Protein AF-E3HCP7-F1 (afdb_monomer_lite)

InterPro domains:
  IPR002797 Polysaccharide biosynthesis protein [PF01943] (7-272)
  IPR006342 Methyltransferase FkbM [PF05050] (480-656)
  IPR006342 Methyltransferase FkbM [TIGR01444] (477-628)
  IPR029063 S-adenosyl-L-methionine-dependent methyltransferase superfamily [G3DSA:3.40.50.150] (468-656)
  IPR029063 S-adenosyl-L-methionine-dependent methyltransferase superfamily [SSF53335] (456-656)
  IPR052556 Polysaccharide Synthase/Transporter [PTHR43424] (1-417)

Sequence (662 aa):
MKKISIKKNTIIMLVDKIIKILVGFGISIMIARYLGSENLGKISYVLAFLGFFEVLSIFGMNAIILKEIGMSEDKDINKILSSVMFFRVVIYILTLPIWYYMFSSFTNGNQELLDLFLIFSVNQLLNAFIVFKLFFQAKGLNKNEVIASQIAYFIGVILKVNFVIMKGSLYWYAILFLGEKVIYSIILLLRYKKKNTFKFQVDFKYLKKLIKESSPLLVASVSIFIYMKVDQLMVGKMLSVKEVGIYSVGVKLSELVYFIPVTIATAYFPRILDGKKNKSKDEYVNEFVKLGNINVFICTLFAIGATILGKWFIELAYGMEYSSAGDVFRIYSWAGVFVALGVSTSKYLLLENRNDLQLYSTLTGGIVNFILNLYFIRKFGIVGAAWTTVISMSISAYLFYIFVKDKEHIKMRTKAIFMKKIKLIINNKEESKMKNKIKKILCFFLEKMKIETRFHKMGLNDLDNKLKKYLDFSEGTFIEVGGNDGKTQSNTYFLEKIKNWNGILVEGIPELYEKCKKERKKSSVYNYALVGKDFDNDYIEMEFANLMSVVSKTRLNKKEHIKKGLECQNIKESYTTKVPTITLQKLLDENKIKEIDFFSLDVEGFELEVLKGVNFDKIKINYILIEVQQKKYKDEIERYLGEEYFLIEKLTNHDYLYKKNN

Foldseek 3Di:
DPQDPPVVLLVLVVVLVVVCLVLVLQLVLLCCQLCDLQLLLLLLLLVLLCVLVLLVLCLQLLVVLLVDLLPDDPVCLLQSLLQSLVSSQVSLVVCVVVSLVVVCVLVVNPPVSSVLNVLLSVLSNLVSLCSLVSNCVSVSNNVQLSVLLVVLSVVLSVLSVVCSVVSHDSVSNSNSVVSSSVSSSVSSVVSCVVVDDRDNDYDVVVSVVSSVVSNVVSLLSSLLSLLLRVLLSLLCRVPHSSLSSLLVLLSVLLCSLLVVLLSLLVVLVVVLVCCVPPHDPVSSLVSLLVSLQVQLVSLVVVLVCLLVCQLVCCCVRNNPSNSVSSLLNNQLSLLSNLSSLCSSCVVVCVVVVNVVLLSVLSNQLSVQLVVQSVPQCNVPNSSSNSNSSSVSSCSSSAVSCVVVVVVSSNVSNVSSNVPPDPPPPAPPVRVVVVVVVVVVVVVVCVVVCPPPDPQQPQAPPSLLVVCCVVPVDLEFEEEAELCQLVGHNDNCSCCCPPSVYEYEYEDQDPVSQVSSCVSVVRYHYDHADAFAPPDDDQWFKWKDLRSQIATPPDPDPVVVSSVCSCVVVVNDDIDIDITTYDAPQVVCVVVVAAEGAEYEDDHRACRQRNVNSHDCVRHHYFKYKYFADDPVVVVVNPVVCDPQWDWDDQSDPGITMIGGDD

Secondary structure (DSSP, 8-state):
-----HHHHHHHHHHHHHHHHHHHHHHHHHHHHHHHHHHHHHHHHHHHHHHHHHHHHHTTHHHHHHHHHHHS-HHHHHHHHHHHHHHHHHHHHHHHHHHHHHHHHHTTT-HHHHHHHHHHHHHHHHGGGHHHHHHHHHTT-HHHHHHHHHHHHHHHHHHHHHHHHTT--HHHHHHHHHHHHHHHHHHHHHHHHTTS-------HHHHHHHHHHHHHHHHHHHHHHHHHHHHHHHHHHHT-HHHHHHHHHHHHHHHGGGHHHHHHHHHHHHHHHHHHHHS-HHHHHHHHHHHHHHHHHHHHHHHHHHHHHHHHHHHHHH-GGGHHHHHHHHHHTTHHHHHHHHHHHHHHHHHTT-HHHHHHHHHHHHHHHHHHHHHHHHHHHHHHHHHHHHHHHHIIIIIHHHHTT-HHHHHHHHHHHS-S---SSS-HHHHHHHHHHHHHHHHHHHHHT--TTSSS--BGGGHHHHHTTT---SS-EEEEES-TTSSTB-SSHHHHHTT--EEEEE-SSHHHHHHHHHH-TTSEEE--EEE-TT---SEEEEE--GGG-EETT-SS-HHHHHHHHHHHHT-----EEEEEEEEHHHHHHHTT--EEEEEEE--SS-HHHHHTTS-TTT-EEEEEEEE-SSHHHHHHHHHHHGGGEEEEEE-SSSEEEEEE--

Radius of gyration: 33.54 Å; chains: 1; bounding box: 89×63×83 Å

Organism: Ilyobacter polytropus (strain ATCC 51220 / DSM 2926 / LMG 16218 / CuHBu1) (NCBI:txid572544)

pLDDT: mean 87.23, std 13.91, range [33.97, 98.44]

Structure (mmCIF, N/CA/C/O backbone):
data_AF-E3HCP7-F1
#
_entry.id   AF-E3HCP7-F1
#
loop_
_atom_site.group_PDB
_atom_site.id
_atom_site.type_symbol
_atom_site.label_atom_id
_atom_site.label_alt_id
_atom_site.label_comp_id
_atom_site.label_asym_id
_atom_site.label_entity_id
_atom_site.label_seq_id
_atom_site.pdbx_PDB_ins_code
_atom_site.Cartn_x
_atom_site.Cartn_y
_atom_site.Cartn_z
_atom_site.occupancy
_atom_site.B_iso_or_equiv
_atom_site.auth_seq_id
_atom_site.auth_comp_id
_atom_site.auth_asym_id
_atom_site.auth_atom_id
_atom_site.pdbx_PDB_model_num
ATOM 1 N N . MET A 1 1 ? 38.631 -6.966 -14.579 1.00 44.97 1 MET A N 1
ATOM 2 C CA . MET A 1 1 ? 37.802 -7.116 -13.351 1.00 44.97 1 MET A CA 1
ATOM 3 C C . MET A 1 1 ? 37.055 -8.450 -13.410 1.00 44.97 1 MET A C 1
ATOM 5 O O . MET A 1 1 ? 36.419 -8.698 -14.426 1.00 44.97 1 MET A O 1
ATOM 9 N N . LYS A 1 2 ? 37.121 -9.319 -12.383 1.00 36.28 2 LYS A N 1
ATOM 10 C CA . LYS A 1 2 ? 36.371 -10.597 -12.382 1.00 36.28 2 LYS A CA 1
ATOM 11 C C . LYS A 1 2 ? 34.862 -10.308 -12.421 1.00 36.28 2 LYS A C 1
ATOM 13 O O . LYS A 1 2 ? 34.318 -9.793 -11.445 1.00 36.28 2 LYS A O 1
ATOM 18 N N . LYS A 1 3 ? 34.205 -10.611 -13.549 1.00 45.28 3 LYS A N 1
ATOM 19 C CA . LYS A 1 3 ? 32.741 -10.569 -13.680 1.00 45.28 3 LYS A CA 1
ATOM 20 C C . LYS A 1 3 ? 32.156 -11.504 -12.622 1.00 45.28 3 LYS A C 1
ATOM 22 O O . LYS A 1 3 ? 32.417 -12.704 -12.632 1.00 45.28 3 LYS A O 1
ATOM 27 N N . ILE A 1 4 ? 31.411 -10.948 -11.671 1.00 54.69 4 ILE A N 1
ATOM 28 C CA . ILE A 1 4 ? 30.620 -11.753 -10.739 1.00 54.69 4 ILE A CA 1
ATOM 29 C C . ILE A 1 4 ? 29.590 -12.518 -11.578 1.00 54.69 4 ILE A C 1
ATOM 31 O O . ILE A 1 4 ? 28.995 -11.940 -12.489 1.00 54.69 4 ILE A O 1
ATOM 35 N N . SER A 1 5 ? 29.387 -13.810 -11.299 1.00 67.06 5 SER A N 1
ATOM 36 C CA . SER A 1 5 ? 28.379 -14.595 -12.016 1.00 67.06 5 SER A CA 1
ATOM 37 C C . SER A 1 5 ? 27.002 -13.937 -11.876 1.00 67.06 5 SER A C 1
ATOM 39 O O . SER A 1 5 ? 26.637 -13.465 -10.796 1.00 67.06 5 SER A O 1
ATOM 41 N N . ILE A 1 6 ? 26.227 -13.911 -12.963 1.00 65.88 6 ILE A N 1
ATOM 42 C CA . ILE A 1 6 ? 24.887 -13.295 -13.008 1.00 65.88 6 ILE A CA 1
ATOM 43 C C . ILE A 1 6 ? 24.029 -13.804 -11.840 1.00 65.88 6 ILE A C 1
ATOM 45 O O . ILE A 1 6 ? 23.435 -13.009 -11.118 1.00 65.88 6 ILE A O 1
ATOM 49 N N . LYS A 1 7 ? 24.090 -15.113 -11.561 1.00 70.44 7 LYS A N 1
ATOM 50 C CA . LYS A 1 7 ? 23.416 -15.764 -10.428 1.00 70.44 7 LYS A CA 1
ATOM 51 C C . LYS A 1 7 ? 23.780 -15.141 -9.075 1.00 70.44 7 LYS A C 1
ATOM 53 O O . LYS A 1 7 ? 22.891 -14.842 -8.283 1.00 70.44 7 LYS A O 1
ATOM 58 N N . LYS A 1 8 ? 25.070 -14.909 -8.803 1.00 72.44 8 LYS A N 1
ATOM 59 C CA . LYS A 1 8 ? 25.526 -14.300 -7.543 1.00 72.44 8 LYS A CA 1
ATOM 60 C C . LYS A 1 8 ? 25.068 -12.844 -7.427 1.00 72.44 8 LYS A C 1
ATOM 62 O O . LYS A 1 8 ? 24.651 -12.433 -6.350 1.00 72.44 8 LYS A O 1
ATOM 67 N N . ASN A 1 9 ? 25.081 -12.089 -8.525 1.00 71.12 9 ASN A N 1
ATOM 68 C CA . ASN A 1 9 ? 24.571 -10.716 -8.548 1.00 71.12 9 ASN A CA 1
ATOM 69 C C . ASN A 1 9 ? 23.060 -10.648 -8.279 1.00 71.12 9 ASN A C 1
ATOM 71 O O . ASN A 1 9 ? 22.628 -9.824 -7.476 1.00 71.12 9 ASN A O 1
ATOM 75 N N . THR A 1 10 ? 22.267 -11.532 -8.889 1.00 71.38 10 THR A N 1
ATOM 76 C CA . THR A 1 10 ? 20.820 -11.610 -8.645 1.00 71.38 10 THR A CA 1
ATOM 77 C C . THR A 1 10 ? 20.512 -11.969 -7.192 1.00 71.38 10 THR A C 1
ATOM 79 O O . THR A 1 10 ? 19.678 -11.316 -6.572 1.00 71.38 10 THR A O 1
ATOM 82 N N . ILE A 1 11 ? 21.217 -12.951 -6.616 1.00 81.31 11 ILE A N 1
ATOM 83 C CA . ILE A 1 11 ? 21.035 -13.344 -5.208 1.00 81.31 11 ILE A CA 1
ATOM 84 C C . ILE A 1 11 ? 21.336 -12.172 -4.268 1.00 81.31 11 ILE A C 1
ATOM 86 O O . ILE A 1 11 ? 20.546 -11.906 -3.369 1.00 81.31 11 ILE A O 1
ATOM 90 N N . ILE A 1 12 ? 22.431 -11.438 -4.492 1.00 82.44 12 ILE A N 1
ATOM 91 C CA . ILE A 1 12 ? 22.794 -10.283 -3.655 1.00 82.44 12 ILE A CA 1
ATOM 92 C C . ILE A 1 12 ? 21.683 -9.220 -3.670 1.00 82.44 12 ILE A C 1
ATOM 94 O O . ILE A 1 12 ? 21.323 -8.710 -2.614 1.00 82.44 12 ILE A O 1
ATOM 98 N N . MET A 1 13 ? 21.108 -8.916 -4.837 1.00 79.12 13 MET A N 1
ATOM 99 C CA . MET A 1 13 ? 20.013 -7.941 -4.948 1.00 79.12 13 MET A CA 1
ATOM 100 C C . MET A 1 13 ? 18.716 -8.428 -4.292 1.00 79.12 13 MET A C 1
ATOM 102 O O . MET A 1 13 ? 17.986 -7.636 -3.701 1.00 79.12 13 MET A O 1
ATOM 106 N N . LEU A 1 14 ? 18.417 -9.726 -4.388 1.00 81.31 14 LEU A N 1
ATOM 107 C CA . LEU A 1 14 ? 17.241 -10.310 -3.745 1.00 81.31 14 LEU A CA 1
ATOM 108 C C . LEU A 1 14 ? 17.358 -10.276 -2.224 1.00 81.31 14 LEU A C 1
ATOM 110 O O . LEU A 1 14 ? 16.420 -9.854 -1.553 1.00 81.31 14 LEU A O 1
ATOM 114 N N . VAL A 1 15 ? 18.514 -10.673 -1.691 1.00 86.38 15 VAL A N 1
ATOM 115 C CA . VAL A 1 15 ? 18.792 -10.632 -0.251 1.00 86.38 15 VAL A CA 1
ATOM 116 C C . VAL A 1 15 ? 18.721 -9.196 0.268 1.00 86.38 15 VAL A C 1
ATOM 118 O O . VAL A 1 15 ? 18.064 -8.958 1.277 1.00 86.38 15 VAL A O 1
ATOM 121 N N . ASP A 1 16 ? 19.311 -8.231 -0.447 1.00 85.94 16 ASP A N 1
ATOM 122 C CA . ASP A 1 16 ? 19.209 -6.802 -0.120 1.00 85.94 16 ASP A CA 1
ATOM 123 C C . ASP A 1 16 ? 17.748 -6.338 -0.006 1.00 85.94 16 ASP A C 1
ATOM 125 O O . ASP A 1 16 ? 17.357 -5.730 0.992 1.00 85.94 16 ASP A O 1
ATOM 129 N N . LYS A 1 17 ? 16.915 -6.694 -0.990 1.00 84.88 17 LYS A N 1
ATOM 130 C CA . LYS A 1 17 ? 15.498 -6.321 -1.004 1.00 84.88 17 LYS A CA 1
ATOM 131 C C . LYS A 1 17 ? 14.711 -6.969 0.137 1.00 84.88 17 LYS A C 1
ATOM 133 O O . LYS A 1 17 ? 13.914 -6.288 0.774 1.00 84.88 17 LYS A O 1
ATOM 138 N N . ILE A 1 18 ? 14.941 -8.254 0.416 1.00 87.75 18 ILE A N 1
ATOM 139 C CA . ILE A 1 18 ? 14.263 -8.978 1.505 1.00 87.75 18 ILE A CA 1
ATOM 140 C C . ILE A 1 18 ? 14.625 -8.372 2.864 1.00 87.75 18 ILE A C 1
ATOM 142 O O . ILE A 1 18 ? 13.728 -8.117 3.665 1.00 87.75 18 ILE A O 1
ATOM 146 N N . ILE A 1 19 ? 15.909 -8.085 3.108 1.00 89.75 19 ILE A N 1
ATOM 147 C CA . ILE A 1 19 ? 16.365 -7.468 4.363 1.00 89.75 19 ILE A CA 1
ATOM 148 C C . ILE A 1 19 ? 15.663 -6.125 4.584 1.00 89.75 19 ILE A C 1
ATOM 150 O O . ILE A 1 19 ? 15.098 -5.902 5.652 1.00 89.75 19 ILE A O 1
ATOM 154 N N . LYS A 1 20 ? 15.629 -5.256 3.566 1.00 89.69 20 LYS A N 1
ATOM 155 C CA . LYS A 1 20 ? 14.973 -3.943 3.666 1.00 89.69 20 LYS A CA 1
ATOM 156 C C . LYS A 1 20 ? 13.467 -4.033 3.854 1.00 89.69 20 LYS A C 1
ATOM 158 O O . LYS A 1 20 ? 12.907 -3.204 4.559 1.00 89.69 20 LYS A O 1
ATOM 163 N N . ILE A 1 21 ? 12.811 -5.018 3.242 1.00 88.38 21 ILE A N 1
ATOM 164 C CA . ILE A 1 21 ? 11.379 -5.244 3.456 1.00 88.38 21 ILE A CA 1
ATOM 165 C C . ILE A 1 21 ? 11.127 -5.653 4.908 1.00 88.38 21 ILE A C 1
ATOM 167 O O . ILE A 1 21 ? 10.281 -5.050 5.554 1.00 88.38 21 ILE A O 1
ATOM 171 N N . LEU A 1 22 ? 11.871 -6.626 5.442 1.00 89.94 22 LEU A N 1
ATOM 172 C CA . LEU A 1 22 ? 11.649 -7.135 6.800 1.00 89.94 22 LEU A CA 1
ATOM 173 C C . LEU A 1 22 ? 11.970 -6.089 7.874 1.00 89.94 22 LEU A C 1
ATOM 175 O O . LEU A 1 22 ? 11.135 -5.809 8.732 1.00 89.94 22 LEU A O 1
ATOM 179 N N . VAL A 1 23 ? 13.156 -5.478 7.804 1.00 93.75 23 VAL A N 1
ATOM 180 C CA . VAL A 1 23 ? 13.563 -4.425 8.749 1.00 93.75 23 VAL A CA 1
ATOM 181 C C . VAL A 1 23 ? 12.672 -3.195 8.577 1.00 93.75 23 VAL A C 1
ATOM 183 O O . VAL A 1 23 ? 12.202 -2.615 9.553 1.00 93.75 23 VAL A O 1
ATOM 186 N N . GLY A 1 24 ? 12.371 -2.825 7.332 1.00 92.25 24 GLY A N 1
ATOM 187 C CA . GLY A 1 24 ? 11.600 -1.628 7.011 1.00 92.25 24 GLY A CA 1
ATOM 188 C C . GLY A 1 24 ? 10.160 -1.756 7.455 1.00 92.25 24 GLY A C 1
ATOM 189 O O . GLY A 1 24 ? 9.579 -0.776 7.907 1.00 92.25 24 GLY A O 1
ATOM 190 N N . PHE A 1 25 ? 9.614 -2.968 7.403 1.00 91.94 25 PHE A N 1
ATOM 191 C CA . PHE A 1 25 ? 8.297 -3.262 7.926 1.00 91.94 25 PHE A CA 1
ATOM 192 C C . PHE A 1 25 ? 8.222 -3.015 9.440 1.00 91.94 25 PHE A C 1
ATOM 194 O O . PHE A 1 25 ? 7.372 -2.242 9.882 1.00 91.94 25 PHE A O 1
ATOM 201 N N . GLY A 1 26 ? 9.164 -3.558 10.220 1.00 94.69 26 GLY A N 1
ATOM 202 C CA . GLY A 1 26 ? 9.232 -3.315 11.668 1.00 94.69 26 GLY A CA 1
ATOM 203 C C . GLY A 1 26 ? 9.403 -1.833 12.021 1.00 94.69 26 GLY A C 1
ATOM 204 O O . GLY A 1 26 ? 8.676 -1.303 12.861 1.00 94.69 26 GLY A O 1
ATOM 205 N N . ILE A 1 27 ? 10.295 -1.128 11.318 1.00 94.69 27 ILE A N 1
ATOM 206 C CA . ILE A 1 27 ? 10.484 0.317 11.513 1.00 94.69 27 ILE A CA 1
ATOM 207 C C . ILE A 1 27 ? 9.236 1.107 11.112 1.00 94.69 27 ILE A C 1
ATOM 209 O O . ILE A 1 27 ? 8.881 2.064 11.794 1.00 94.69 27 ILE A O 1
ATOM 213 N N . SER A 1 28 ? 8.525 0.701 10.057 1.00 93.31 28 SER A N 1
ATOM 214 C CA . SER A 1 28 ? 7.285 1.368 9.647 1.00 93.31 28 SER A CA 1
ATOM 215 C C . SER A 1 28 ? 6.186 1.257 10.704 1.00 93.31 28 SER A C 1
ATOM 217 O O . SER A 1 28 ? 5.486 2.238 10.935 1.00 93.31 28 SER A O 1
ATOM 219 N N . ILE A 1 29 ? 6.073 0.107 11.379 1.00 95.94 29 ILE A N 1
ATOM 220 C CA . ILE A 1 29 ? 5.148 -0.091 12.501 1.00 95.94 29 ILE A CA 1
ATOM 221 C C . ILE A 1 29 ? 5.513 0.843 13.654 1.00 95.94 29 ILE A C 1
ATOM 223 O O . ILE A 1 29 ? 4.661 1.567 14.164 1.00 95.94 29 ILE A O 1
ATOM 227 N N . MET A 1 30 ? 6.787 0.840 14.050 1.00 96.62 30 MET A N 1
ATOM 228 C CA . MET A 1 30 ? 7.278 1.643 15.168 1.00 96.62 30 MET A CA 1
ATOM 229 C C . MET A 1 30 ? 7.034 3.140 14.932 1.00 96.62 30 MET A C 1
ATOM 231 O O . MET A 1 30 ? 6.510 3.826 15.806 1.00 96.62 30 MET A O 1
ATOM 235 N N . ILE A 1 31 ? 7.342 3.633 13.729 1.00 96.38 31 ILE A N 1
ATOM 236 C CA . ILE A 1 31 ? 7.098 5.027 13.344 1.00 96.38 31 ILE A CA 1
ATOM 237 C C . ILE A 1 31 ? 5.602 5.344 13.293 1.00 96.38 31 ILE A C 1
ATOM 239 O O . ILE A 1 31 ? 5.198 6.395 13.778 1.00 96.38 31 ILE A O 1
ATOM 243 N N . ALA A 1 32 ? 4.771 4.454 12.745 1.00 96.50 32 ALA A N 1
ATOM 244 C CA . ALA A 1 32 ? 3.328 4.672 12.664 1.00 96.50 32 ALA A CA 1
ATOM 245 C C . ALA A 1 32 ? 2.665 4.754 14.048 1.00 96.50 32 ALA A C 1
ATOM 247 O O . ALA A 1 32 ? 1.800 5.604 14.254 1.00 96.50 32 ALA A O 1
ATOM 248 N N . ARG A 1 33 ? 3.097 3.914 14.998 1.00 95.50 33 ARG A N 1
ATOM 249 C CA . ARG A 1 33 ? 2.644 3.965 16.397 1.00 95.50 33 ARG A CA 1
ATOM 250 C C . ARG A 1 33 ? 3.087 5.234 17.108 1.00 95.50 33 ARG A C 1
ATOM 252 O O . ARG A 1 33 ? 2.322 5.795 17.877 1.00 95.50 33 ARG A O 1
ATOM 259 N N . TYR A 1 34 ? 4.326 5.654 16.873 1.00 96.81 34 TYR A N 1
ATOM 260 C CA . TYR A 1 34 ? 4.882 6.831 17.526 1.00 96.81 34 TYR A CA 1
ATOM 261 C C . TYR A 1 34 ? 4.259 8.133 17.003 1.00 96.81 34 TYR A C 1
ATOM 263 O O . TYR A 1 34 ? 3.889 9.002 17.784 1.00 96.81 34 TYR A O 1
ATOM 271 N N . LEU A 1 35 ? 4.133 8.270 15.680 1.00 96.31 35 LEU A N 1
ATOM 272 C CA . LEU A 1 35 ? 3.620 9.488 15.051 1.00 96.31 35 LEU A CA 1
ATOM 273 C C . LEU A 1 35 ? 2.090 9.604 15.101 1.00 96.31 35 LEU A C 1
ATOM 275 O O . LEU A 1 35 ? 1.578 10.723 15.016 1.00 96.31 35 LEU A O 1
ATOM 279 N N . GLY A 1 36 ? 1.374 8.481 15.201 1.00 97.50 36 GLY A N 1
ATOM 280 C CA . GLY A 1 36 ? -0.081 8.432 15.049 1.00 97.50 36 GLY A CA 1
ATOM 281 C C . GLY A 1 36 ? -0.532 8.616 13.595 1.00 97.50 36 GLY A C 1
ATOM 282 O O . GLY A 1 36 ? 0.258 8.947 12.700 1.00 97.50 36 GLY A O 1
ATOM 283 N N . SER A 1 37 ? -1.820 8.382 13.344 1.00 97.44 37 SER A N 1
ATOM 284 C CA . SER A 1 37 ? -2.386 8.395 11.986 1.00 97.44 37 SER A CA 1
ATOM 285 C C . SER A 1 37 ? -2.383 9.785 11.348 1.00 97.44 37 SER A C 1
ATOM 287 O O . SER A 1 37 ? -2.187 9.896 10.140 1.00 97.44 37 SER A O 1
ATOM 289 N N . GLU A 1 38 ? -2.504 10.848 12.145 1.00 97.06 38 GLU A N 1
ATOM 290 C CA . GLU A 1 38 ? -2.495 12.238 11.672 1.00 97.06 38 GLU A CA 1
ATOM 291 C C . GLU A 1 38 ? -1.148 12.614 11.034 1.00 97.06 38 GLU A C 1
ATOM 293 O O . GLU A 1 38 ? -1.071 12.954 9.853 1.00 97.06 38 GLU A O 1
ATOM 298 N N . ASN A 1 39 ? -0.050 12.486 11.784 1.00 97.81 39 ASN A N 1
ATOM 299 C CA . ASN A 1 39 ? 1.280 12.858 11.298 1.00 97.81 39 ASN A CA 1
ATOM 300 C C . ASN A 1 39 ? 1.787 11.895 10.216 1.00 97.81 39 ASN A C 1
ATOM 302 O O . ASN A 1 39 ? 2.418 12.326 9.246 1.00 97.81 39 ASN A O 1
ATOM 306 N N . LEU A 1 40 ? 1.479 10.596 10.333 1.00 97.75 40 LEU A N 1
ATOM 307 C CA . LEU A 1 40 ? 1.751 9.639 9.258 1.00 97.75 40 LEU A CA 1
ATOM 308 C C . LEU A 1 40 ? 0.964 9.987 7.987 1.00 97.75 40 LEU A C 1
ATOM 310 O O . LEU A 1 40 ? 1.470 9.803 6.874 1.00 97.75 40 LEU A O 1
ATOM 314 N N . GLY A 1 41 ? -0.252 10.503 8.157 1.00 97.94 41 GLY A N 1
ATOM 315 C CA . GLY A 1 41 ? -1.093 11.052 7.108 1.00 97.94 41 GLY A CA 1
ATOM 316 C C . GLY A 1 41 ? -0.445 12.234 6.409 1.00 97.94 41 GLY A C 1
ATOM 317 O O . GLY A 1 41 ? -0.313 12.195 5.188 1.00 97.94 41 GLY A O 1
ATOM 318 N N . LYS A 1 42 ? 0.056 13.225 7.162 1.00 98.19 42 LYS A N 1
ATOM 319 C CA . LYS A 1 42 ? 0.749 14.406 6.609 1.00 98.19 42 LYS A CA 1
ATOM 320 C C . LYS A 1 42 ? 1.928 13.984 5.737 1.00 98.19 42 LYS A C 1
ATOM 322 O O . LYS A 1 42 ? 2.024 14.391 4.581 1.00 98.19 42 LYS A O 1
ATOM 327 N N . ILE A 1 43 ? 2.768 13.082 6.253 1.00 97.75 43 ILE A N 1
ATOM 328 C CA . ILE A 1 43 ? 3.902 12.519 5.507 1.00 97.75 43 ILE A CA 1
ATOM 329 C C . ILE A 1 43 ? 3.417 11.808 4.243 1.00 97.75 43 ILE A C 1
ATOM 331 O O . ILE A 1 43 ? 3.925 12.059 3.155 1.00 97.75 43 ILE A O 1
ATOM 335 N N . SER A 1 44 ? 2.449 10.902 4.373 1.00 97.12 44 SER A N 1
ATOM 336 C CA . SER A 1 44 ? 2.000 10.078 3.247 1.00 97.12 44 SER A CA 1
ATOM 337 C C . SER A 1 44 ? 1.322 10.915 2.162 1.00 97.12 44 SER A C 1
ATOM 339 O O . SER A 1 44 ? 1.518 10.642 0.982 1.00 97.12 44 SER A O 1
ATOM 341 N N . TYR A 1 45 ? 0.599 11.967 2.544 1.00 97.06 45 TYR A N 1
ATOM 342 C CA . TYR A 1 45 ? -0.053 12.896 1.630 1.00 97.06 45 TYR A CA 1
ATOM 343 C C . TYR A 1 45 ? 0.961 13.749 0.856 1.00 97.06 45 TYR A C 1
ATOM 345 O O . TYR A 1 45 ? 0.911 13.802 -0.374 1.00 97.06 45 TYR A O 1
ATOM 353 N N . VAL A 1 46 ? 1.948 14.325 1.553 1.00 97.56 46 VAL A N 1
ATOM 354 C CA . VAL A 1 46 ? 3.055 15.069 0.929 1.00 97.56 46 VAL A CA 1
ATOM 355 C C . VAL A 1 46 ? 3.862 14.169 -0.012 1.00 97.56 46 VAL A C 1
ATOM 357 O O . VAL A 1 46 ? 4.147 14.552 -1.145 1.00 97.56 46 VAL A O 1
ATOM 360 N N . LEU A 1 47 ? 4.201 12.948 0.418 1.00 96.12 47 LEU A N 1
ATOM 361 C CA . LEU A 1 47 ? 4.958 12.001 -0.405 1.00 96.12 47 LEU A CA 1
ATOM 362 C C . LEU A 1 47 ? 4.169 11.514 -1.629 1.00 96.12 47 LEU A C 1
ATOM 364 O O . LEU A 1 47 ? 4.765 11.341 -2.691 1.00 96.12 47 LEU A O 1
ATOM 368 N N . ALA A 1 48 ? 2.851 11.315 -1.515 1.00 95.06 48 ALA A N 1
ATOM 369 C CA . ALA A 1 48 ? 2.006 10.964 -2.656 1.00 95.06 48 ALA A CA 1
ATOM 370 C C . ALA A 1 48 ? 2.039 12.066 -3.725 1.00 95.06 48 ALA A C 1
ATOM 372 O O . ALA A 1 48 ? 2.205 11.773 -4.910 1.00 95.06 48 ALA A O 1
ATOM 373 N N . PHE A 1 49 ? 1.967 13.332 -3.303 1.00 94.38 49 PHE A N 1
ATOM 374 C CA . PHE A 1 49 ? 2.045 14.476 -4.207 1.00 94.38 49 PHE A CA 1
ATOM 375 C C . PHE A 1 49 ? 3.445 14.620 -4.826 1.00 94.38 49 PHE A C 1
ATOM 377 O O . PHE A 1 49 ? 3.586 14.731 -6.045 1.00 94.38 49 PHE A O 1
ATOM 384 N N . LEU A 1 50 ? 4.502 14.513 -4.012 1.00 95.31 50 LEU A N 1
ATOM 385 C CA . LEU A 1 50 ? 5.891 14.550 -4.484 1.00 95.31 50 LEU A CA 1
ATOM 386 C C . LEU A 1 50 ? 6.246 13.403 -5.432 1.00 95.31 50 LEU A C 1
ATOM 388 O O . LEU A 1 50 ? 7.157 13.554 -6.243 1.00 95.31 50 LEU A O 1
ATOM 392 N N . GLY A 1 51 ? 5.552 12.270 -5.375 1.00 92.62 51 GLY A N 1
ATOM 393 C CA . GLY A 1 51 ? 5.788 11.190 -6.324 1.00 92.62 51 GLY A CA 1
ATOM 394 C C . GLY A 1 51 ? 5.387 11.551 -7.763 1.00 92.62 51 GLY A C 1
ATOM 395 O O . GLY A 1 51 ? 6.071 11.129 -8.694 1.00 92.62 51 GLY A O 1
ATOM 396 N N . PHE A 1 52 ? 4.385 12.419 -7.975 1.00 90.56 52 PHE A N 1
ATOM 397 C CA . PHE A 1 52 ? 4.098 12.958 -9.315 1.00 90.56 52 PHE A CA 1
ATOM 398 C C . PHE A 1 52 ? 5.263 13.807 -9.830 1.00 90.56 52 PHE A C 1
ATOM 400 O O . PHE A 1 52 ? 5.683 13.671 -10.982 1.00 90.56 52 PHE A O 1
ATOM 407 N N . PHE A 1 53 ? 5.835 14.628 -8.947 1.00 91.38 53 PHE A N 1
ATOM 408 C CA . PHE A 1 53 ? 7.050 15.381 -9.237 1.00 91.38 53 PHE A CA 1
ATOM 409 C C . PHE A 1 53 ? 8.227 14.433 -9.556 1.00 91.38 53 PHE A C 1
ATOM 411 O O . PHE A 1 53 ? 8.969 14.657 -10.517 1.00 91.38 53 PHE A O 1
ATOM 418 N N . GLU A 1 54 ? 8.357 13.312 -8.836 1.00 91.31 54 GLU A N 1
ATOM 419 C CA . GLU A 1 54 ? 9.418 12.326 -9.078 1.00 91.31 54 GLU A CA 1
ATOM 420 C C . GLU A 1 54 ? 9.388 11.762 -10.496 1.00 91.31 54 GLU A C 1
ATOM 422 O O . GLU A 1 54 ? 10.424 11.681 -11.164 1.00 91.31 54 GLU A O 1
ATOM 427 N N . VAL A 1 55 ? 8.199 11.374 -10.962 1.00 91.12 55 VAL A N 1
ATOM 428 C CA . VAL A 1 55 ? 8.018 10.770 -12.284 1.00 91.12 55 VAL A CA 1
ATOM 429 C C . VAL A 1 55 ? 8.477 11.725 -13.383 1.00 91.12 55 VAL A C 1
ATOM 431 O O . VAL A 1 55 ? 9.175 11.298 -14.308 1.00 91.12 55 VAL A O 1
ATOM 434 N N . LEU A 1 56 ? 8.168 13.019 -13.248 1.00 87.62 56 LEU A N 1
ATOM 435 C CA . LEU A 1 56 ? 8.638 14.051 -14.172 1.00 87.62 56 LEU A CA 1
ATOM 436 C C . LEU A 1 56 ? 10.156 14.252 -14.093 1.00 87.62 56 LEU A C 1
ATOM 438 O O . LEU A 1 56 ? 10.806 14.353 -15.129 1.00 87.62 56 LEU A O 1
ATOM 442 N N . SER A 1 57 ? 10.743 14.251 -12.890 1.00 87.81 57 SER A N 1
ATOM 443 C CA . SER A 1 57 ? 12.201 14.389 -12.725 1.00 87.81 57 SER A CA 1
ATOM 444 C C . SER A 1 57 ? 12.989 13.206 -13.296 1.00 87.81 57 SER A C 1
ATOM 446 O O . SER A 1 57 ? 14.083 13.382 -13.830 1.00 87.81 57 SER A O 1
ATOM 448 N N . ILE A 1 58 ? 12.464 11.980 -13.196 1.00 89.56 58 ILE A N 1
ATOM 449 C CA . ILE A 1 58 ? 13.112 10.784 -13.760 1.00 89.56 58 ILE A CA 1
ATOM 450 C C . ILE A 1 58 ? 12.918 10.711 -15.282 1.00 89.56 58 ILE A C 1
ATOM 452 O O . ILE A 1 58 ? 13.802 10.201 -15.977 1.00 89.56 58 ILE A O 1
ATOM 456 N N . PHE A 1 59 ? 11.781 11.202 -15.788 1.00 89.62 59 PHE A N 1
ATOM 457 C CA . PHE A 1 59 ? 11.456 11.328 -17.213 1.00 89.62 59 PHE A CA 1
ATOM 458 C C . PHE A 1 59 ? 11.578 10.013 -18.008 1.00 89.62 59 PHE A C 1
ATOM 460 O O . PHE A 1 59 ? 11.912 10.009 -19.184 1.00 89.62 59 PHE A O 1
ATOM 467 N N . GLY A 1 60 ? 11.394 8.855 -17.363 1.00 84.88 60 GLY A N 1
ATOM 468 C CA . GLY A 1 60 ? 11.570 7.545 -18.007 1.00 84.88 60 GLY A CA 1
ATOM 469 C C . GLY A 1 60 ? 13.015 7.197 -18.414 1.00 84.88 60 GLY A C 1
ATOM 470 O O . GLY A 1 60 ? 13.249 6.131 -18.982 1.00 84.88 60 GLY A O 1
ATOM 471 N N . MET A 1 61 ? 14.007 8.034 -18.082 1.00 90.56 61 MET A N 1
ATOM 472 C CA . MET A 1 61 ? 15.381 7.897 -18.588 1.00 90.56 61 MET A CA 1
ATOM 473 C C . MET A 1 61 ? 16.137 6.685 -18.026 1.00 90.56 61 MET A C 1
ATOM 475 O O . MET A 1 61 ? 17.109 6.241 -18.630 1.00 90.56 61 MET A O 1
ATOM 479 N N . ASN A 1 62 ? 15.721 6.115 -16.886 1.00 90.25 62 ASN A N 1
ATOM 480 C CA . ASN A 1 62 ? 16.479 5.053 -16.203 1.00 90.25 62 ASN A CA 1
ATOM 481 C C . ASN A 1 62 ? 16.757 3.834 -17.103 1.00 90.25 62 ASN A C 1
ATOM 483 O O . ASN A 1 62 ? 17.870 3.310 -17.088 1.00 90.25 62 ASN A O 1
ATOM 487 N N . ALA A 1 63 ? 15.772 3.388 -17.890 1.00 81.69 63 ALA A N 1
ATOM 488 C CA . ALA A 1 63 ? 15.931 2.231 -18.774 1.00 81.69 63 ALA A CA 1
ATOM 489 C C . ALA A 1 63 ? 16.900 2.517 -19.934 1.00 81.69 63 ALA A C 1
ATOM 491 O O . ALA A 1 63 ? 17.710 1.662 -20.291 1.00 81.69 63 ALA A O 1
ATOM 492 N N . ILE A 1 64 ? 16.849 3.733 -20.481 1.00 85.75 64 ILE A N 1
ATOM 493 C CA . ILE A 1 64 ? 17.711 4.168 -21.583 1.00 85.75 64 ILE A CA 1
ATOM 494 C C . ILE A 1 64 ? 19.142 4.365 -21.084 1.00 85.75 64 ILE A C 1
ATOM 496 O O . ILE A 1 64 ? 20.068 3.841 -21.686 1.00 85.75 64 ILE A O 1
ATOM 500 N N . ILE A 1 65 ? 19.335 4.991 -19.921 1.00 90.69 65 ILE A N 1
ATOM 501 C CA . ILE A 1 65 ? 20.660 5.165 -19.306 1.00 90.69 65 ILE A CA 1
ATOM 502 C C . ILE A 1 65 ? 21.340 3.815 -19.046 1.00 90.69 65 ILE A C 1
ATOM 504 O O . ILE A 1 65 ? 22.535 3.675 -19.296 1.00 90.69 65 ILE A O 1
ATOM 508 N N . LEU A 1 66 ? 20.599 2.814 -18.556 1.00 86.62 66 LEU A N 1
ATOM 509 C CA . LEU A 1 66 ? 21.143 1.469 -18.339 1.00 86.62 66 LEU A CA 1
ATOM 510 C C . LEU A 1 66 ? 21.653 0.841 -19.640 1.00 86.62 66 LEU A C 1
ATOM 512 O O . LEU A 1 66 ? 22.722 0.231 -19.643 1.00 86.62 66 LEU A O 1
ATOM 516 N N . LYS A 1 67 ? 20.900 1.006 -20.734 1.00 84.38 67 LYS A N 1
ATOM 517 C CA . LYS A 1 67 ? 21.296 0.548 -22.068 1.00 84.38 67 LYS A CA 1
ATOM 518 C C . LYS A 1 67 ? 22.530 1.304 -22.563 1.00 84.38 67 LYS A C 1
ATOM 520 O O . LYS A 1 67 ? 23.514 0.665 -22.918 1.00 84.38 67 LYS A O 1
ATOM 525 N N . GLU A 1 68 ? 22.495 2.634 -22.535 1.00 88.00 68 GLU A N 1
ATOM 526 C CA . GLU A 1 68 ? 23.574 3.493 -23.034 1.00 88.00 68 GLU A CA 1
ATOM 527 C C . GLU A 1 68 ? 24.884 3.221 -22.283 1.00 88.00 68 GLU A C 1
ATOM 529 O O . GLU A 1 68 ? 25.864 2.830 -22.903 1.00 88.00 68 GLU A O 1
ATOM 534 N N . ILE A 1 69 ? 24.897 3.253 -20.942 1.00 90.44 69 ILE A N 1
ATOM 535 C CA . ILE A 1 69 ? 26.113 2.949 -20.160 1.00 90.44 69 ILE A CA 1
ATOM 536 C C . ILE A 1 69 ? 26.629 1.526 -20.431 1.00 90.44 69 ILE A C 1
ATOM 538 O O . ILE A 1 69 ? 27.841 1.293 -20.424 1.00 90.44 69 ILE A O 1
ATOM 542 N N . GLY A 1 70 ? 25.727 0.562 -20.633 1.00 86.19 70 GLY A N 1
ATOM 543 C CA . GLY A 1 70 ? 26.091 -0.821 -20.936 1.00 86.19 70 GLY A CA 1
ATOM 544 C C . GLY A 1 70 ? 26.772 -0.987 -22.298 1.00 86.19 70 GLY A C 1
ATOM 545 O O . GLY A 1 70 ? 27.574 -1.905 -22.455 1.00 86.19 70 GLY A O 1
ATOM 546 N N . MET A 1 71 ? 26.471 -0.101 -23.253 1.00 83.00 71 MET A N 1
ATOM 547 C CA . MET A 1 71 ? 26.985 -0.123 -24.627 1.00 83.00 71 MET A CA 1
ATOM 548 C C . MET A 1 71 ? 28.126 0.878 -24.872 1.00 83.00 71 MET A C 1
ATOM 550 O O . MET A 1 71 ? 28.846 0.735 -25.855 1.00 83.00 71 MET A O 1
ATOM 554 N N . SER A 1 72 ? 28.311 1.876 -24.003 1.00 84.50 72 SER A N 1
ATOM 555 C CA . SER A 1 72 ? 29.343 2.907 -24.157 1.00 84.50 72 SER A CA 1
ATOM 556 C C . SER A 1 72 ? 30.728 2.488 -23.655 1.00 84.50 72 SER A C 1
ATOM 558 O O . SER A 1 72 ? 30.882 1.789 -22.642 1.00 84.50 72 SER A O 1
ATOM 560 N N . GLU A 1 73 ? 31.748 3.029 -24.324 1.00 79.69 73 GLU A N 1
ATOM 561 C CA . GLU A 1 73 ? 33.121 3.074 -23.825 1.00 79.69 73 GLU A CA 1
ATOM 562 C C . GLU A 1 73 ? 33.224 3.937 -22.560 1.00 79.69 73 GLU A C 1
ATOM 564 O O . GLU A 1 73 ? 32.464 4.888 -22.362 1.00 79.69 73 GLU A O 1
ATOM 569 N N . ASP A 1 74 ? 34.208 3.642 -21.707 1.00 75.75 74 ASP A N 1
ATOM 570 C CA . ASP A 1 74 ? 34.347 4.297 -20.401 1.00 75.75 74 ASP A CA 1
ATOM 571 C C . ASP A 1 74 ? 34.575 5.821 -20.502 1.00 75.75 74 ASP A C 1
ATOM 573 O O . ASP A 1 74 ? 34.199 6.562 -19.592 1.00 75.75 74 ASP A O 1
ATOM 577 N N . LYS A 1 75 ? 35.099 6.312 -21.637 1.00 73.06 75 LYS A N 1
ATOM 578 C CA . LYS A 1 75 ? 35.331 7.743 -21.900 1.00 73.06 75 LYS A CA 1
ATOM 579 C C . LYS A 1 75 ? 34.045 8.570 -22.035 1.00 73.06 75 LYS A C 1
ATOM 581 O O . LYS A 1 75 ? 34.042 9.746 -21.678 1.00 73.06 75 LYS A O 1
ATOM 586 N N . ASP A 1 76 ? 32.948 7.968 -22.496 1.00 83.62 76 ASP A N 1
ATOM 587 C CA . ASP A 1 76 ? 31.679 8.676 -22.718 1.00 83.62 76 ASP A CA 1
ATOM 588 C C . ASP A 1 76 ? 30.740 8.608 -21.504 1.00 83.62 76 ASP A C 1
ATOM 590 O O . ASP A 1 76 ? 29.774 9.366 -21.409 1.00 83.62 76 ASP A O 1
ATOM 594 N N . ILE A 1 77 ? 31.063 7.782 -20.505 1.00 90.12 77 ILE A N 1
ATOM 595 C CA . ILE A 1 77 ? 30.241 7.603 -19.300 1.00 90.12 77 ILE A CA 1
ATOM 596 C C . ILE A 1 77 ? 30.075 8.915 -18.538 1.00 90.12 77 ILE A C 1
ATOM 598 O O . ILE A 1 77 ? 28.961 9.259 -18.150 1.00 90.12 77 ILE A O 1
ATOM 602 N N . ASN A 1 78 ? 31.148 9.689 -18.360 1.00 91.38 78 ASN A N 1
ATOM 603 C CA . ASN A 1 78 ? 31.064 10.973 -17.661 1.00 91.38 78 ASN A CA 1
ATOM 604 C C . ASN A 1 78 ? 30.120 11.959 -18.367 1.00 91.38 78 ASN A C 1
ATOM 606 O O . ASN A 1 78 ? 29.398 12.683 -17.677 1.00 91.38 78 ASN A O 1
ATOM 610 N N . LYS A 1 79 ? 30.051 11.936 -19.707 1.00 92.50 79 LYS A N 1
ATOM 611 C CA . LYS A 1 79 ? 29.101 12.755 -20.474 1.00 92.50 79 LYS A CA 1
ATOM 612 C C . LYS A 1 79 ? 27.663 12.338 -20.201 1.00 92.50 79 LYS A C 1
ATOM 614 O O . LYS A 1 79 ? 26.814 13.186 -19.932 1.00 92.50 79 LYS A O 1
ATOM 619 N N . ILE A 1 80 ? 27.398 11.030 -20.208 1.00 92.75 80 ILE A N 1
ATOM 620 C CA . ILE A 1 80 ? 26.068 10.470 -19.931 1.00 92.75 80 ILE A CA 1
ATOM 621 C C . ILE A 1 80 ? 25.620 10.843 -18.516 1.00 92.75 80 ILE A C 1
ATOM 623 O O . ILE A 1 80 ? 24.541 11.408 -18.337 1.00 92.75 80 ILE A O 1
ATOM 627 N N . LEU A 1 81 ? 26.458 10.562 -17.513 1.00 94.75 81 LEU A N 1
ATOM 628 C CA . LEU A 1 81 ? 26.142 10.825 -16.109 1.00 94.75 81 LEU A CA 1
ATOM 629 C C . LEU A 1 81 ? 25.897 12.318 -15.871 1.00 94.75 81 LEU A C 1
ATOM 631 O O . LEU A 1 81 ? 24.874 12.678 -15.293 1.00 94.75 81 LEU A O 1
ATOM 635 N N . SER A 1 82 ? 26.788 13.182 -16.362 1.00 95.19 82 SER A N 1
ATOM 636 C CA . SER A 1 82 ? 26.689 14.632 -16.159 1.00 95.19 82 SER A CA 1
ATOM 637 C C . SER A 1 82 ? 25.475 15.230 -16.860 1.00 95.19 82 SER A C 1
ATOM 639 O O . SER A 1 82 ? 24.786 16.052 -16.266 1.00 95.19 82 SER A O 1
ATOM 641 N N . SER A 1 83 ? 25.163 14.789 -18.083 1.00 95.00 83 SER A N 1
ATOM 642 C CA . SER A 1 83 ? 24.003 15.289 -18.832 1.00 95.00 83 SER A CA 1
ATOM 643 C C . SER A 1 83 ? 22.684 14.950 -18.136 1.00 95.00 83 SER A C 1
ATOM 645 O O . SER A 1 83 ? 21.799 15.797 -18.035 1.00 95.00 83 SER A O 1
ATOM 647 N N . VAL A 1 84 ? 22.565 13.736 -17.589 1.00 94.94 84 VAL A N 1
ATOM 648 C CA . VAL A 1 84 ? 21.376 13.321 -16.828 1.00 94.94 84 VAL A CA 1
ATOM 649 C C . VAL A 1 84 ? 21.309 14.021 -15.471 1.00 94.94 84 VAL A C 1
ATOM 651 O O . VAL A 1 84 ? 20.232 14.446 -15.058 1.00 94.94 84 VAL A O 1
ATOM 654 N N . MET A 1 85 ? 22.438 14.153 -14.767 1.00 95.88 85 MET A N 1
ATOM 655 C CA . MET A 1 85 ? 22.503 14.910 -13.511 1.00 95.88 85 MET A CA 1
ATOM 656 C C . MET A 1 85 ? 22.052 16.352 -13.722 1.00 95.88 85 MET A C 1
ATOM 658 O O . MET A 1 85 ? 21.180 16.825 -13.000 1.00 95.88 85 MET A O 1
ATOM 662 N N . PHE A 1 86 ? 22.603 17.012 -14.742 1.00 96.44 86 PHE A N 1
ATOM 663 C CA . PHE A 1 86 ? 22.237 18.366 -15.132 1.00 96.44 86 PHE A CA 1
ATOM 664 C C . PHE A 1 86 ? 20.740 18.475 -15.418 1.00 96.44 86 PHE A C 1
ATOM 666 O O . PHE A 1 86 ? 20.067 19.308 -14.820 1.00 96.44 86 PHE A O 1
ATOM 673 N N . PHE A 1 87 ? 20.196 17.578 -16.245 1.00 95.44 87 PHE A N 1
ATOM 674 C CA . PHE A 1 87 ? 18.765 17.538 -16.534 1.00 95.44 87 PHE A CA 1
ATOM 675 C C . PHE A 1 87 ? 17.910 17.429 -15.267 1.00 95.44 87 PHE A C 1
ATOM 677 O O . PHE A 1 87 ? 16.973 18.201 -15.100 1.00 95.44 87 PHE A O 1
ATOM 684 N N . ARG A 1 88 ? 18.246 16.520 -14.344 1.00 94.94 88 ARG A N 1
ATOM 685 C CA . ARG A 1 88 ? 17.484 16.326 -13.098 1.00 94.94 88 ARG A CA 1
ATOM 686 C C . ARG A 1 88 ? 17.518 17.551 -12.190 1.00 94.94 88 ARG A C 1
ATOM 688 O O . ARG A 1 88 ? 16.487 17.906 -11.632 1.00 94.94 88 ARG A O 1
ATOM 695 N N . VAL A 1 89 ? 18.676 18.200 -12.063 1.00 96.25 89 VAL A N 1
ATOM 696 C CA . VAL A 1 89 ? 18.819 19.434 -11.275 1.00 96.25 89 VAL A CA 1
ATOM 697 C C . VAL A 1 89 ? 18.019 20.573 -11.907 1.00 96.25 89 VAL A C 1
ATOM 699 O O . VAL A 1 89 ? 17.273 21.250 -11.207 1.00 96.25 89 VAL A O 1
ATOM 702 N N . VAL A 1 90 ? 18.114 20.753 -13.227 1.00 95.56 90 VAL A N 1
ATOM 703 C CA . VAL A 1 90 ? 17.374 21.797 -13.949 1.00 95.56 90 VAL A CA 1
ATOM 704 C C . VAL A 1 90 ? 15.867 21.572 -13.847 1.00 95.56 90 VAL A C 1
ATOM 706 O O . VAL A 1 90 ? 15.145 22.493 -13.480 1.00 95.56 90 VAL A O 1
ATOM 709 N N . ILE A 1 91 ? 15.380 20.352 -14.095 1.00 94.50 91 ILE A N 1
ATOM 710 C CA . ILE A 1 91 ? 13.952 20.031 -13.959 1.00 94.50 91 ILE A CA 1
ATOM 711 C C . ILE A 1 91 ? 13.470 20.256 -12.527 1.00 94.50 91 ILE A C 1
ATOM 713 O O . ILE A 1 91 ? 12.390 20.814 -12.344 1.00 94.50 91 ILE A O 1
ATOM 717 N N . TYR A 1 92 ? 14.263 19.888 -11.518 1.00 95.94 92 TYR A N 1
ATOM 718 C CA . TYR A 1 92 ? 13.926 20.163 -10.124 1.00 95.94 92 TYR A CA 1
ATOM 719 C C . TYR A 1 92 ? 13.755 21.667 -9.868 1.00 95.94 92 TYR A C 1
ATOM 721 O O . TYR A 1 92 ? 12.697 22.079 -9.403 1.00 95.94 92 TYR A O 1
ATOM 729 N N . ILE A 1 93 ? 14.750 22.485 -10.228 1.00 96.56 93 ILE A N 1
ATOM 730 C CA . ILE A 1 93 ? 14.720 23.940 -10.001 1.00 96.56 93 ILE A CA 1
ATOM 731 C C . ILE A 1 93 ? 13.544 24.589 -10.740 1.00 96.56 93 ILE A C 1
ATOM 733 O O . ILE A 1 93 ? 12.826 25.394 -10.157 1.00 96.56 93 ILE A O 1
ATOM 737 N N . LEU A 1 94 ? 13.322 24.222 -12.007 1.00 95.38 94 LEU A N 1
ATOM 738 C CA . LEU A 1 94 ? 12.279 24.830 -12.836 1.00 95.38 94 LEU A CA 1
ATOM 739 C C . LEU A 1 94 ? 10.864 24.459 -12.385 1.00 95.38 94 LEU A C 1
ATOM 741 O O . LEU A 1 94 ? 9.950 25.269 -12.510 1.00 95.38 94 LEU A O 1
ATOM 745 N N . THR A 1 95 ? 10.660 23.237 -11.889 1.00 94.75 95 THR A N 1
ATOM 746 C CA . THR A 1 95 ? 9.310 22.746 -11.571 1.00 94.75 95 THR A CA 1
ATOM 747 C C . THR A 1 95 ? 8.959 22.831 -10.089 1.00 94.75 95 THR A C 1
ATOM 749 O O . THR A 1 95 ? 7.774 22.795 -9.769 1.00 94.75 95 THR A O 1
ATOM 752 N N . LEU A 1 96 ? 9.928 23.011 -9.183 1.00 96.62 96 LEU A N 1
ATOM 753 C CA . LEU A 1 96 ? 9.663 23.156 -7.748 1.00 96.62 96 LEU A CA 1
ATOM 754 C C . LEU A 1 96 ? 8.677 24.299 -7.427 1.00 96.62 96 LEU A C 1
ATOM 756 O O . LEU A 1 96 ? 7.730 24.025 -6.691 1.00 96.62 96 LEU A O 1
ATOM 760 N N . PRO A 1 97 ? 8.803 25.529 -7.977 1.00 97.19 97 PRO A N 1
ATOM 761 C CA . PRO A 1 97 ? 7.843 26.601 -7.696 1.00 97.19 97 PRO A CA 1
ATOM 762 C C . PRO A 1 97 ? 6.428 26.266 -8.177 1.00 97.19 97 PRO A C 1
ATOM 764 O O . PRO A 1 97 ? 5.454 26.549 -7.484 1.00 97.19 97 PRO A O 1
ATOM 767 N N . ILE A 1 98 ? 6.317 25.606 -9.335 1.00 96.62 98 ILE A N 1
ATOM 768 C CA . ILE A 1 98 ? 5.037 25.171 -9.910 1.00 96.62 98 ILE A CA 1
ATOM 769 C C . ILE A 1 98 ? 4.389 24.133 -8.994 1.00 96.62 98 ILE A C 1
ATOM 771 O O . ILE A 1 98 ? 3.225 24.268 -8.625 1.00 96.62 98 ILE A O 1
ATOM 775 N N . TRP A 1 99 ? 5.150 23.119 -8.578 1.00 95.81 99 TRP A N 1
ATOM 776 C CA . TRP A 1 99 ? 4.656 22.078 -7.682 1.00 95.81 99 TRP A CA 1
ATOM 777 C C . TRP A 1 99 ? 4.311 22.614 -6.294 1.00 95.81 99 TRP A C 1
ATOM 779 O O . TRP A 1 99 ? 3.297 22.205 -5.737 1.00 95.81 99 TRP A O 1
ATOM 789 N N . TYR A 1 100 ? 5.102 23.545 -5.757 1.00 97.31 100 TYR A N 1
ATOM 790 C CA . TYR A 1 100 ? 4.805 24.218 -4.494 1.00 97.31 100 TYR A CA 1
ATOM 791 C C . TYR A 1 100 ? 3.496 25.009 -4.581 1.00 97.31 100 TYR A C 1
ATOM 793 O O . TYR A 1 100 ? 2.632 24.855 -3.721 1.00 97.31 100 TYR A O 1
ATOM 801 N N . TYR A 1 101 ? 3.312 25.794 -5.647 1.00 97.44 101 TYR A N 1
ATOM 802 C CA . TYR A 1 101 ? 2.073 26.533 -5.883 1.00 97.44 101 TYR A CA 1
ATOM 803 C C . TYR A 1 101 ? 0.872 25.590 -6.010 1.00 97.44 101 TYR A C 1
ATOM 805 O O . TYR A 1 101 ? -0.110 25.752 -5.289 1.00 97.44 101 TYR A O 1
ATOM 813 N N . MET A 1 102 ? 0.972 24.552 -6.848 1.00 96.25 102 MET A N 1
ATOM 814 C CA . MET A 1 102 ? -0.091 23.555 -7.000 1.00 96.25 102 MET A CA 1
ATOM 815 C C . MET A 1 102 ? -0.423 22.871 -5.674 1.00 96.25 102 MET A C 1
ATOM 817 O O . MET A 1 102 ? -1.598 22.692 -5.364 1.00 96.25 102 MET A O 1
ATOM 821 N N . PHE A 1 103 ? 0.589 22.495 -4.885 1.00 96.31 103 PHE A N 1
ATOM 822 C CA . PHE A 1 103 ? 0.376 21.861 -3.589 1.00 96.31 103 PHE A CA 1
ATOM 823 C C . PHE A 1 103 ? -0.283 22.819 -2.597 1.00 96.31 103 PHE A C 1
ATOM 825 O O . PHE A 1 103 ? -1.236 22.425 -1.936 1.00 96.31 103 PHE A O 1
ATOM 832 N N . SER A 1 104 ? 0.150 24.082 -2.552 1.00 96.94 104 SER A N 1
ATOM 833 C CA . SER A 1 104 ? -0.467 25.136 -1.738 1.00 96.94 104 SER A CA 1
ATOM 834 C C . SER A 1 104 ? -1.937 25.338 -2.087 1.00 96.94 104 SER A C 1
ATOM 836 O O . SER A 1 104 ? -2.794 25.287 -1.205 1.00 96.94 104 SER A O 1
ATOM 838 N N . SER A 1 105 ? -2.272 25.452 -3.374 1.00 94.62 105 SER A N 1
ATOM 839 C CA . SER A 1 105 ? -3.669 25.521 -3.812 1.00 94.62 105 SER A CA 1
ATOM 840 C C . SER A 1 105 ? -4.446 24.253 -3.446 1.00 94.62 105 SER A C 1
ATOM 842 O O . SER A 1 105 ? -5.600 24.321 -3.027 1.00 94.62 105 SER A O 1
ATOM 844 N N . PHE A 1 106 ? -3.821 23.079 -3.561 1.00 92.25 106 PHE A N 1
ATOM 845 C CA . PHE A 1 106 ? -4.464 21.804 -3.253 1.00 92.25 106 PHE A CA 1
ATOM 846 C C . PHE A 1 106 ? -4.762 21.640 -1.755 1.00 92.25 106 PHE A C 1
ATOM 848 O O . PHE A 1 106 ? -5.813 21.100 -1.395 1.00 92.25 106 PHE A O 1
ATOM 855 N N . THR A 1 107 ? -3.881 22.140 -0.886 1.00 94.75 107 THR A N 1
ATOM 856 C CA . THR A 1 107 ? -3.982 22.059 0.581 1.00 94.75 107 THR A CA 1
ATOM 857 C C . THR A 1 107 ? -4.584 23.301 1.234 1.00 94.75 107 THR A C 1
ATOM 859 O O . THR A 1 107 ? -4.598 23.388 2.460 1.00 94.75 107 THR A O 1
ATOM 862 N N . ASN A 1 108 ? -5.108 24.240 0.438 1.00 94.19 108 ASN A N 1
ATOM 863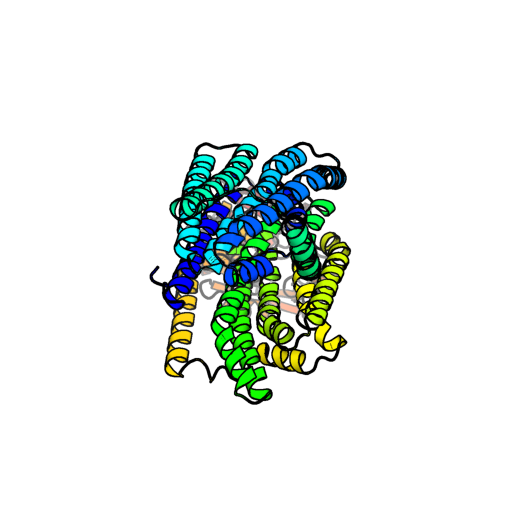 C CA . ASN A 1 108 ? -5.637 25.524 0.903 1.00 94.19 108 ASN A CA 1
ATOM 864 C C . ASN A 1 108 ? -4.615 26.322 1.747 1.00 94.19 108 ASN A C 1
ATOM 866 O O . ASN A 1 108 ? -4.988 26.968 2.722 1.00 94.19 108 ASN A O 1
ATOM 870 N N . GLY A 1 109 ? -3.327 26.249 1.402 1.00 93.50 109 GLY A N 1
ATOM 871 C CA . GLY A 1 109 ? -2.264 27.007 2.065 1.00 93.50 109 GLY A CA 1
ATOM 872 C C . GLY A 1 109 ? -1.874 26.503 3.458 1.00 93.50 109 GLY A C 1
ATOM 873 O O . GLY A 1 109 ? -1.377 27.283 4.264 1.00 93.50 109 GLY A O 1
ATOM 874 N N . ASN A 1 110 ? -2.095 25.221 3.777 1.00 96.62 110 ASN A N 1
ATOM 875 C CA . ASN A 1 110 ? -1.694 24.663 5.072 1.00 96.62 110 ASN A CA 1
ATOM 876 C C . ASN A 1 110 ? -0.160 24.706 5.247 1.00 96.62 110 ASN A C 1
ATOM 878 O O . ASN A 1 110 ? 0.558 23.917 4.628 1.00 96.62 110 ASN A O 1
ATOM 882 N N . GLN A 1 111 ? 0.324 25.599 6.115 1.00 97.25 111 GLN A N 1
ATOM 883 C CA . GLN A 1 111 ? 1.755 25.876 6.275 1.00 97.25 111 GLN A CA 1
ATOM 884 C C . GLN A 1 111 ? 2.568 24.650 6.707 1.00 97.25 111 GLN A C 1
ATOM 886 O O . GLN A 1 111 ? 3.626 24.395 6.146 1.00 97.25 111 GLN A O 1
ATOM 891 N N . GLU A 1 112 ? 2.058 23.837 7.633 1.00 97.31 112 GLU A N 1
ATOM 892 C CA . GLU A 1 112 ? 2.767 22.641 8.106 1.00 97.31 112 GLU A CA 1
ATOM 893 C C . GLU A 1 112 ? 2.981 21.622 6.971 1.00 97.31 112 GLU A C 1
ATOM 895 O O . GLU A 1 112 ? 4.058 21.039 6.832 1.00 97.31 112 GLU A O 1
ATOM 900 N N . LEU A 1 113 ? 1.974 21.429 6.109 1.00 97.94 113 LEU A N 1
ATOM 901 C CA . LEU A 1 113 ? 2.114 20.585 4.919 1.00 97.94 113 LEU A CA 1
ATOM 902 C C . LEU A 1 113 ? 3.106 21.183 3.915 1.00 97.94 113 LEU A C 1
ATOM 904 O O . LEU A 1 113 ? 3.869 20.430 3.308 1.00 97.94 113 LEU A O 1
ATOM 908 N N . LEU A 1 114 ? 3.109 22.507 3.735 1.00 98.19 114 LEU A N 1
ATOM 909 C CA . LEU A 1 114 ? 4.039 23.208 2.844 1.00 98.19 114 LEU A CA 1
ATOM 910 C C . LEU A 1 114 ? 5.493 23.098 3.320 1.00 98.19 114 LEU A C 1
ATOM 912 O O . LEU A 1 114 ? 6.377 22.809 2.512 1.00 98.19 114 LEU A O 1
ATOM 916 N N . ASP A 1 115 ? 5.734 23.229 4.622 1.00 98.00 115 ASP A N 1
ATOM 917 C CA . ASP A 1 115 ? 7.060 23.073 5.223 1.00 98.00 115 ASP A CA 1
ATOM 918 C C . ASP A 1 115 ? 7.574 21.639 5.037 1.00 98.00 115 ASP A C 1
ATOM 920 O O . ASP A 1 115 ? 8.697 21.411 4.574 1.00 98.00 115 ASP A O 1
ATOM 924 N N . LEU A 1 116 ? 6.720 20.645 5.310 1.00 98.12 116 LEU A N 1
ATOM 925 C CA . LEU A 1 116 ? 7.028 19.240 5.045 1.00 98.12 116 LEU A CA 1
ATOM 926 C C . LEU A 1 116 ? 7.299 18.985 3.561 1.00 98.12 116 LEU A C 1
ATOM 928 O O . LEU A 1 116 ? 8.241 18.263 3.227 1.00 98.12 116 LEU A O 1
ATOM 932 N N . PHE A 1 117 ? 6.499 19.571 2.669 1.00 98.06 117 PHE A N 1
ATOM 933 C CA . PHE A 1 117 ? 6.698 19.469 1.228 1.00 98.06 117 PHE A CA 1
ATOM 934 C C . PHE A 1 117 ? 8.075 19.983 0.825 1.00 98.06 117 PHE A C 1
ATOM 936 O O . PHE A 1 117 ? 8.791 19.270 0.123 1.00 98.06 117 PHE A O 1
ATOM 943 N N . LEU A 1 118 ? 8.488 21.158 1.307 1.00 97.75 118 LEU A N 1
ATOM 944 C CA . LEU A 1 118 ? 9.804 21.715 1.003 1.00 97.75 118 LEU A CA 1
ATOM 945 C C . LEU A 1 118 ? 10.927 20.794 1.492 1.00 97.75 118 LEU A C 1
ATOM 947 O O . LEU A 1 118 ? 11.804 20.451 0.698 1.00 97.75 118 LEU A O 1
ATOM 951 N N . ILE A 1 119 ? 10.859 20.303 2.735 1.00 97.50 119 ILE A N 1
ATOM 952 C CA . ILE A 1 119 ? 11.866 19.380 3.290 1.00 97.50 119 ILE A CA 1
ATOM 953 C C . ILE A 1 119 ? 11.945 18.089 2.464 1.00 97.50 119 ILE A C 1
ATOM 955 O O . ILE A 1 119 ? 13.028 17.676 2.039 1.00 97.50 119 ILE A O 1
ATOM 959 N N . PHE A 1 120 ? 10.805 17.445 2.196 1.00 97.00 120 PHE A N 1
ATOM 960 C CA . PHE A 1 120 ? 10.782 16.194 1.441 1.00 97.00 120 PHE A CA 1
ATOM 961 C C . PHE A 1 120 ? 11.145 16.391 -0.036 1.00 97.00 120 PHE A C 1
ATOM 963 O O . PHE A 1 120 ? 11.722 15.474 -0.627 1.00 97.00 120 PHE A O 1
ATOM 970 N N . SER A 1 121 ? 10.870 17.560 -0.628 1.00 96.62 121 SER A N 1
ATOM 971 C CA . SER A 1 121 ? 11.169 17.858 -2.035 1.00 96.62 121 SER A CA 1
ATOM 972 C C . SER A 1 121 ? 12.666 17.816 -2.343 1.00 96.62 121 SER A C 1
ATOM 974 O O . SER A 1 121 ? 13.044 17.416 -3.444 1.00 96.62 121 SER A O 1
ATOM 976 N N . VAL A 1 122 ? 13.535 18.084 -1.358 1.00 95.94 122 VAL A N 1
ATOM 977 C CA . VAL A 1 122 ? 14.997 17.972 -1.510 1.00 95.94 122 VAL A CA 1
ATOM 978 C C . VAL A 1 122 ? 15.415 16.552 -1.918 1.00 95.94 122 VAL A C 1
ATOM 980 O O . VAL A 1 122 ? 16.403 16.367 -2.631 1.00 95.94 122 VAL A O 1
ATOM 983 N N . ASN A 1 123 ? 14.626 15.523 -1.579 1.00 92.38 123 ASN A N 1
ATOM 984 C CA . ASN A 1 123 ? 14.876 14.169 -2.076 1.00 92.38 123 ASN A CA 1
ATOM 985 C C . ASN A 1 123 ? 14.852 14.083 -3.606 1.00 92.38 123 ASN A C 1
ATOM 987 O O . ASN A 1 123 ? 15.551 13.238 -4.170 1.00 92.38 123 ASN A O 1
ATOM 991 N N . GLN A 1 124 ? 14.083 14.934 -4.281 1.00 92.06 124 GLN A N 1
ATOM 992 C CA . GLN A 1 124 ? 14.007 14.954 -5.739 1.00 92.06 124 GLN A CA 1
ATOM 993 C C . GLN A 1 124 ? 15.267 15.539 -6.356 1.00 92.06 124 GLN A C 1
ATOM 995 O O . GLN A 1 124 ? 15.767 14.987 -7.333 1.00 92.06 124 GLN A O 1
ATOM 1000 N N . LEU A 1 125 ? 15.870 16.548 -5.727 1.00 94.38 125 LEU A N 1
ATOM 1001 C CA . LEU A 1 125 ? 17.194 17.026 -6.116 1.00 94.38 125 LEU A CA 1
ATOM 1002 C C . LEU A 1 125 ? 18.240 15.902 -6.016 1.00 94.38 125 LEU A C 1
ATOM 1004 O O . LEU A 1 125 ? 19.035 15.690 -6.935 1.00 94.38 125 LEU A O 1
ATOM 1008 N N . LEU A 1 126 ? 18.193 15.109 -4.940 1.00 94.44 126 LEU A N 1
ATOM 1009 C CA . LEU A 1 126 ? 19.115 13.985 -4.737 1.00 94.44 126 LEU A CA 1
ATOM 1010 C C . LEU A 1 126 ? 18.953 12.861 -5.775 1.00 94.44 126 LEU A C 1
ATOM 1012 O O . LEU A 1 126 ? 19.880 12.068 -5.961 1.00 94.44 126 LEU A O 1
ATOM 1016 N N . ASN A 1 127 ? 17.844 12.808 -6.527 1.00 91.06 127 ASN A N 1
ATOM 1017 C CA . ASN A 1 127 ? 17.714 11.876 -7.652 1.00 91.06 127 ASN A CA 1
ATOM 1018 C C . ASN A 1 127 ? 18.761 12.122 -8.746 1.00 91.06 127 ASN A C 1
ATOM 1020 O O . ASN A 1 127 ? 19.054 11.195 -9.507 1.00 91.06 127 ASN A O 1
ATOM 1024 N N . ALA A 1 128 ? 19.387 13.303 -8.814 1.00 94.50 128 ALA A N 1
ATOM 1025 C CA . ALA A 1 128 ? 20.537 13.536 -9.686 1.00 94.50 128 ALA A CA 1
ATOM 1026 C C . ALA A 1 128 ? 21.652 12.496 -9.447 1.00 94.50 128 ALA A C 1
ATOM 1028 O O . ALA A 1 128 ? 22.199 11.952 -10.400 1.00 94.50 128 ALA A O 1
ATOM 1029 N N . PHE A 1 129 ? 21.912 12.100 -8.198 1.00 95.19 129 PHE A N 1
ATOM 1030 C CA . PHE A 1 129 ? 22.996 11.172 -7.846 1.00 95.19 129 PHE A CA 1
ATOM 1031 C C . PHE A 1 129 ? 22.674 9.692 -8.110 1.00 95.19 129 PHE A C 1
ATOM 1033 O O . PHE A 1 129 ? 23.573 8.848 -8.108 1.00 95.19 129 PHE A O 1
ATOM 1040 N N . ILE A 1 130 ? 21.417 9.349 -8.417 1.00 92.94 130 ILE A N 1
ATOM 1041 C CA . ILE A 1 130 ? 21.022 7.968 -8.752 1.00 92.94 130 ILE A CA 1
ATOM 1042 C C . ILE A 1 130 ? 21.718 7.466 -10.029 1.00 92.94 130 ILE A C 1
ATOM 1044 O O . ILE A 1 130 ? 21.839 6.257 -10.229 1.00 92.94 130 ILE A O 1
ATOM 1048 N N . VAL A 1 131 ? 22.255 8.354 -10.870 1.00 94.44 131 VAL A N 1
ATOM 1049 C CA . VAL A 1 131 ? 23.026 7.958 -12.061 1.00 94.44 131 VAL A CA 1
ATOM 1050 C C . VAL A 1 131 ? 24.203 7.029 -11.726 1.00 94.44 131 VAL A C 1
ATOM 1052 O O . VAL A 1 131 ? 24.499 6.116 -12.494 1.00 94.44 131 VAL A O 1
ATOM 1055 N N . PHE A 1 132 ? 24.815 7.165 -10.543 1.00 95.62 132 PHE A N 1
ATOM 1056 C CA . PHE A 1 132 ? 25.900 6.282 -10.099 1.00 95.62 132 PHE A CA 1
ATOM 1057 C C . PHE A 1 132 ? 25.409 4.867 -9.776 1.00 95.62 132 PHE A C 1
ATOM 1059 O O . PHE A 1 132 ? 26.097 3.885 -10.063 1.00 95.62 132 PHE A O 1
ATOM 1066 N N . LYS A 1 133 ? 24.190 4.739 -9.237 1.00 94.62 133 LYS A N 1
ATOM 1067 C CA . LYS A 1 133 ? 23.520 3.440 -9.097 1.00 94.62 133 LYS A CA 1
ATOM 1068 C C . LYS A 1 133 ? 23.313 2.793 -10.466 1.00 94.62 133 LYS A C 1
ATOM 1070 O O . LYS A 1 133 ? 23.647 1.620 -10.629 1.00 94.62 133 LYS A O 1
ATOM 1075 N N . LEU A 1 134 ? 22.803 3.549 -11.440 1.00 92.38 134 LEU A N 1
ATOM 1076 C CA . LEU A 1 134 ? 22.563 3.040 -12.795 1.00 92.38 134 LEU A CA 1
ATOM 1077 C C . LEU A 1 134 ? 23.869 2.596 -13.461 1.00 92.38 134 LEU A C 1
ATOM 1079 O O . LEU A 1 134 ? 23.908 1.532 -14.069 1.00 92.38 134 LEU A O 1
ATOM 1083 N N . PHE A 1 135 ? 24.960 3.340 -13.261 1.00 94.19 135 PHE A N 1
ATOM 1084 C CA . PHE A 1 135 ? 26.290 2.932 -13.709 1.00 94.19 135 PHE A CA 1
ATOM 1085 C C . PHE A 1 135 ? 26.709 1.571 -13.138 1.00 94.19 135 PHE A C 1
ATOM 1087 O O . PHE A 1 135 ? 27.108 0.676 -13.889 1.00 94.19 135 PHE A O 1
ATOM 1094 N N . PHE A 1 136 ? 26.591 1.377 -11.818 1.00 91.75 136 PHE A N 1
ATOM 1095 C CA . PHE A 1 136 ? 26.946 0.096 -11.204 1.00 91.75 136 PHE A CA 1
ATOM 1096 C C . PHE A 1 136 ? 26.076 -1.050 -11.716 1.00 91.75 136 PHE A C 1
ATOM 1098 O O . PHE A 1 136 ? 26.591 -2.152 -11.899 1.00 91.75 136 PHE A O 1
ATOM 1105 N N . GLN A 1 137 ? 24.796 -0.795 -11.984 1.00 88.25 137 GLN A N 1
ATOM 1106 C CA . GLN A 1 137 ? 23.889 -1.790 -12.547 1.00 88.25 137 GLN A CA 1
ATOM 1107 C C . GLN A 1 137 ? 24.251 -2.161 -13.985 1.00 88.25 137 GLN A C 1
ATOM 1109 O O . GLN A 1 137 ? 24.422 -3.344 -14.281 1.00 88.25 137 GLN A O 1
ATOM 1114 N N . ALA A 1 138 ? 24.459 -1.168 -14.848 1.00 88.06 138 ALA A N 1
ATOM 1115 C CA . ALA A 1 138 ? 24.815 -1.374 -16.249 1.00 88.06 138 ALA A CA 1
ATOM 1116 C C . ALA A 1 138 ? 26.141 -2.137 -16.414 1.00 88.06 138 ALA A C 1
ATOM 1118 O O . ALA A 1 138 ? 26.246 -3.034 -17.247 1.00 88.06 138 ALA A O 1
ATOM 1119 N N . LYS A 1 139 ? 27.146 -1.849 -15.574 1.00 88.06 139 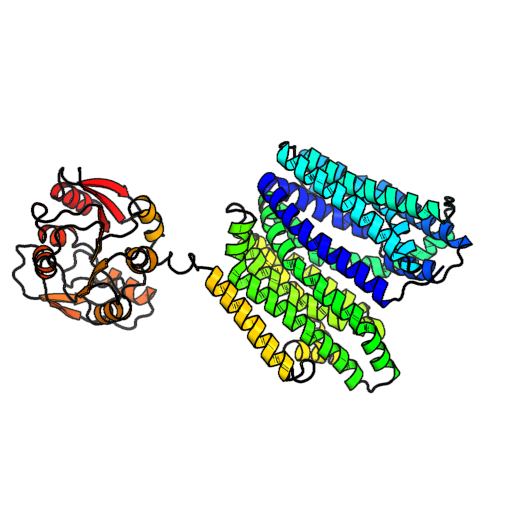LYS A N 1
ATOM 1120 C CA . LYS A 1 139 ? 28.460 -2.521 -15.617 1.00 88.06 139 LYS A CA 1
ATOM 1121 C C . LYS A 1 139 ? 28.507 -3.840 -14.821 1.00 88.06 139 LYS A C 1
ATOM 1123 O O . LYS A 1 139 ? 29.570 -4.449 -14.702 1.00 88.06 139 LYS A O 1
ATOM 1128 N N . GLY A 1 140 ? 27.387 -4.302 -14.251 1.00 82.69 140 GLY A N 1
ATOM 1129 C CA . GLY A 1 140 ? 27.314 -5.560 -13.488 1.00 82.69 140 GLY A CA 1
ATOM 1130 C C . GLY A 1 140 ? 28.042 -5.531 -12.135 1.00 82.69 140 GLY A C 1
ATOM 1131 O O . GLY A 1 140 ? 28.419 -6.573 -11.594 1.00 82.69 140 GLY A O 1
ATOM 1132 N N . LEU A 1 141 ? 28.239 -4.337 -11.574 1.00 88.00 141 LEU A N 1
ATOM 1133 C CA . LEU A 1 141 ? 28.939 -4.048 -10.322 1.00 88.00 141 LEU A CA 1
ATOM 1134 C C . LEU A 1 141 ? 27.970 -3.814 -9.146 1.00 88.00 141 LEU A C 1
ATOM 1136 O O . LEU A 1 141 ? 28.286 -3.057 -8.224 1.00 88.00 141 LEU A O 1
ATOM 1140 N N . ASN A 1 142 ? 26.814 -4.490 -9.151 1.00 86.94 142 ASN A N 1
ATOM 1141 C CA . ASN A 1 142 ? 25.708 -4.325 -8.189 1.00 86.94 142 ASN A CA 1
ATOM 1142 C C . ASN A 1 142 ? 26.141 -4.351 -6.718 1.00 86.94 142 ASN A C 1
ATOM 1144 O O . ASN A 1 142 ? 25.575 -3.636 -5.900 1.00 86.94 142 ASN A O 1
ATOM 1148 N N . LYS A 1 143 ? 27.193 -5.109 -6.373 1.00 90.00 143 LYS A N 1
ATOM 1149 C CA . LYS A 1 143 ? 27.761 -5.134 -5.013 1.00 90.00 143 LYS A CA 1
ATOM 1150 C C . LYS A 1 143 ? 28.084 -3.728 -4.482 1.00 90.00 143 LYS A C 1
ATOM 1152 O O . LYS A 1 143 ? 27.945 -3.490 -3.289 1.00 90.00 143 LYS A O 1
ATOM 1157 N N . ASN A 1 144 ? 28.531 -2.803 -5.335 1.00 91.25 144 ASN A N 1
ATOM 1158 C CA . ASN A 1 144 ? 28.847 -1.441 -4.905 1.00 91.25 144 ASN A CA 1
ATOM 1159 C C . ASN A 1 144 ? 27.598 -0.657 -4.499 1.00 91.25 144 ASN A C 1
ATOM 1161 O O . ASN A 1 144 ? 27.614 0.004 -3.465 1.00 91.25 144 ASN A O 1
ATOM 1165 N N . GLU A 1 145 ? 26.534 -0.755 -5.295 1.00 92.25 145 GLU A N 1
ATOM 1166 C CA . GLU A 1 145 ? 25.262 -0.100 -5.002 1.00 92.25 145 GLU A CA 1
ATOM 1167 C C . GLU A 1 145 ? 24.585 -0.715 -3.777 1.00 92.25 145 GLU A C 1
ATOM 1169 O O . GLU A 1 145 ? 24.140 0.024 -2.903 1.00 92.25 145 GLU A O 1
ATOM 1174 N N . VAL A 1 146 ? 24.606 -2.044 -3.655 1.00 92.75 146 VAL A N 1
ATOM 1175 C CA . VAL A 1 146 ? 24.041 -2.754 -2.503 1.00 92.75 146 VAL A CA 1
ATOM 1176 C C . VAL A 1 146 ? 24.756 -2.371 -1.212 1.00 92.75 146 VAL A C 1
ATOM 1178 O O . VAL A 1 146 ? 24.094 -2.047 -0.235 1.00 92.75 146 VAL A O 1
ATOM 1181 N N . ILE A 1 147 ? 26.095 -2.314 -1.194 1.00 93.44 147 ILE A N 1
ATOM 1182 C CA . ILE A 1 147 ? 26.819 -1.866 0.009 1.00 93.44 147 ILE A CA 1
ATOM 1183 C C . ILE A 1 147 ? 26.466 -0.415 0.351 1.00 93.44 147 ILE A C 1
ATOM 1185 O O . ILE A 1 147 ? 26.214 -0.119 1.514 1.00 93.44 147 ILE A O 1
ATOM 1189 N N . ALA A 1 148 ? 26.431 0.482 -0.642 1.00 95.25 148 ALA A N 1
ATOM 1190 C CA . ALA A 1 148 ? 26.053 1.874 -0.406 1.00 95.25 148 ALA A CA 1
ATOM 1191 C C . ALA A 1 148 ? 24.645 1.981 0.192 1.00 95.25 148 ALA A C 1
ATOM 1193 O O . ALA A 1 148 ? 24.428 2.713 1.153 1.00 95.25 148 ALA A O 1
ATOM 1194 N N . SER A 1 149 ? 23.708 1.209 -0.357 1.00 94.50 149 SER A N 1
ATOM 1195 C CA . SER A 1 149 ? 22.317 1.224 0.068 1.00 94.50 149 SER A CA 1
ATOM 1196 C C . SER A 1 149 ? 22.133 0.621 1.456 1.00 94.50 149 SER A C 1
ATOM 1198 O O . SER A 1 149 ? 21.409 1.202 2.251 1.00 94.50 149 SER A O 1
ATOM 1200 N N . GLN A 1 150 ? 22.814 -0.481 1.782 1.00 94.56 150 GLN A N 1
ATOM 1201 C CA . GLN A 1 150 ? 22.723 -1.098 3.107 1.00 94.56 150 GLN A CA 1
ATOM 1202 C C . GLN A 1 150 ? 23.324 -0.211 4.196 1.00 94.56 150 GLN A C 1
ATOM 1204 O O . GLN A 1 150 ? 22.701 -0.044 5.236 1.00 94.56 150 GLN A O 1
ATOM 1209 N N . ILE A 1 151 ? 24.495 0.393 3.963 1.00 96.12 151 ILE A N 1
ATOM 1210 C CA . ILE A 1 151 ? 25.108 1.292 4.953 1.00 96.12 151 ILE A CA 1
ATOM 1211 C C . ILE A 1 151 ? 24.174 2.470 5.242 1.00 96.12 151 ILE A C 1
ATOM 1213 O O . ILE A 1 151 ? 23.858 2.722 6.401 1.00 96.12 151 ILE A O 1
ATOM 1217 N N . ALA A 1 152 ? 23.690 3.152 4.199 1.00 96.62 152 ALA A N 1
ATOM 1218 C CA . ALA A 1 152 ? 22.768 4.271 4.366 1.00 96.62 152 ALA A CA 1
ATOM 1219 C C . ALA A 1 152 ? 21.478 3.847 5.082 1.00 96.62 152 ALA A C 1
ATOM 1221 O O . ALA A 1 152 ? 21.049 4.510 6.021 1.00 96.62 152 ALA A O 1
ATOM 1222 N N . TYR A 1 153 ? 20.911 2.707 4.683 1.00 96.06 153 TYR A N 1
ATOM 1223 C CA . TYR A 1 153 ? 19.687 2.169 5.256 1.00 96.06 153 TYR A CA 1
ATOM 1224 C C . TYR A 1 153 ? 19.836 1.823 6.742 1.00 96.06 153 TYR A C 1
ATOM 1226 O O . TYR A 1 153 ? 19.025 2.266 7.546 1.00 96.06 153 TYR A O 1
ATOM 1234 N N . PHE A 1 154 ? 20.880 1.088 7.143 1.00 96.50 154 PHE A N 1
ATOM 1235 C CA . PHE A 1 154 ? 21.084 0.721 8.550 1.00 96.50 154 PHE A CA 1
ATOM 1236 C C . PHE A 1 154 ? 21.413 1.930 9.431 1.00 96.50 154 PHE A C 1
ATOM 1238 O O . PHE A 1 154 ? 20.912 2.003 10.551 1.00 96.50 154 PHE A O 1
ATOM 1245 N N . ILE A 1 155 ? 22.173 2.909 8.925 1.00 97.38 155 ILE A N 1
ATOM 1246 C CA . ILE A 1 155 ? 22.351 4.190 9.625 1.00 97.38 155 ILE A CA 1
ATOM 1247 C C . ILE A 1 155 ? 20.991 4.881 9.792 1.00 97.38 155 ILE A C 1
ATOM 1249 O O . ILE A 1 155 ? 20.641 5.283 10.898 1.00 97.38 155 ILE A O 1
ATOM 1253 N N . GLY A 1 156 ? 20.186 4.954 8.729 1.00 96.38 156 GLY A N 1
ATOM 1254 C CA . GLY A 1 156 ? 18.836 5.518 8.775 1.00 96.38 156 GLY A CA 1
ATOM 1255 C C . GLY A 1 156 ? 17.921 4.804 9.774 1.00 96.38 156 GLY A C 1
ATOM 1256 O O . GLY A 1 156 ? 17.187 5.460 10.508 1.00 96.38 156 GLY A O 1
ATOM 1257 N N . VAL A 1 157 ? 17.992 3.473 9.858 1.00 96.19 157 VAL A N 1
ATOM 1258 C CA . VAL A 1 157 ? 17.263 2.662 10.846 1.00 96.19 157 VAL A CA 1
ATOM 1259 C C . VAL A 1 157 ? 17.680 3.033 12.268 1.00 96.19 157 VAL A C 1
ATOM 1261 O O . VAL A 1 157 ? 16.810 3.322 13.084 1.00 96.19 157 VAL A O 1
ATOM 1264 N N . ILE A 1 158 ? 18.984 3.087 12.556 1.00 96.81 158 ILE A N 1
ATOM 1265 C CA . ILE A 1 158 ? 19.501 3.470 13.880 1.00 96.81 158 ILE A CA 1
ATOM 1266 C C . ILE A 1 158 ? 19.018 4.875 14.256 1.00 96.81 158 ILE A C 1
ATOM 1268 O O . ILE A 1 158 ? 18.521 5.087 15.360 1.00 96.81 158 ILE A O 1
ATOM 1272 N N . LEU A 1 159 ? 19.100 5.831 13.329 1.00 96.75 159 LEU A N 1
ATOM 1273 C CA . LEU A 1 159 ? 18.641 7.198 13.568 1.00 96.75 159 LEU A CA 1
ATOM 1274 C C . LEU A 1 159 ? 17.124 7.276 13.801 1.00 96.75 159 LEU A C 1
ATOM 1276 O O . LEU A 1 159 ? 16.688 8.002 14.687 1.00 96.75 159 LEU A O 1
ATOM 1280 N N . LYS A 1 160 ? 16.316 6.502 13.064 1.00 96.56 160 LYS A N 1
ATOM 1281 C CA . LYS A 1 160 ? 14.855 6.423 13.254 1.00 96.56 160 LYS A CA 1
ATOM 1282 C C . LYS A 1 160 ? 14.466 5.766 14.580 1.00 96.56 160 LYS A C 1
ATOM 1284 O O . LYS A 1 160 ? 13.479 6.172 15.183 1.00 96.56 160 LYS A O 1
ATOM 1289 N N . VAL A 1 161 ? 15.225 4.773 15.045 1.00 96.19 161 VAL A N 1
ATOM 1290 C CA . VAL A 1 161 ? 15.035 4.176 16.378 1.00 96.19 161 VAL A CA 1
ATOM 1291 C C . VAL A 1 161 ? 15.350 5.203 17.463 1.00 96.19 161 VAL A C 1
ATOM 1293 O O . VAL A 1 161 ? 14.506 5.449 18.321 1.00 96.19 161 VAL A O 1
ATOM 1296 N N . ASN A 1 162 ? 16.508 5.868 17.383 1.00 94.31 162 ASN A N 1
ATOM 1297 C CA . ASN A 1 162 ? 16.877 6.931 18.323 1.00 94.31 162 ASN A CA 1
ATOM 1298 C C . ASN A 1 162 ? 15.851 8.068 18.335 1.00 94.31 162 ASN A C 1
ATOM 1300 O O . ASN A 1 162 ? 15.473 8.542 19.398 1.00 94.31 162 ASN A O 1
ATOM 1304 N N . PHE A 1 163 ? 15.340 8.452 17.167 1.00 95.44 163 PHE A N 1
ATOM 1305 C CA . PHE A 1 163 ? 14.269 9.434 17.030 1.00 95.44 163 PHE A CA 1
ATOM 1306 C C . PHE A 1 163 ? 13.023 9.093 17.855 1.00 95.44 163 PHE A C 1
ATOM 1308 O O . PHE A 1 163 ? 12.494 9.966 18.540 1.00 95.44 163 PHE A O 1
ATOM 1315 N N . VAL A 1 164 ? 12.571 7.835 17.821 1.00 95.38 164 VAL A N 1
ATOM 1316 C CA . VAL A 1 164 ? 11.415 7.395 18.616 1.00 95.38 164 VAL A CA 1
ATOM 1317 C C . VAL A 1 164 ? 11.743 7.406 20.109 1.00 95.38 164 VAL A C 1
ATOM 1319 O O . VAL A 1 164 ? 10.944 7.898 20.902 1.00 95.38 164 VAL A O 1
ATOM 1322 N N . ILE A 1 165 ? 12.929 6.923 20.497 1.00 94.31 165 ILE A N 1
ATOM 1323 C CA . ILE A 1 165 ? 13.372 6.892 21.902 1.00 94.31 165 ILE A CA 1
ATOM 1324 C C . ILE A 1 165 ? 13.456 8.309 22.486 1.00 94.31 165 ILE A C 1
ATOM 1326 O O . ILE A 1 165 ? 13.002 8.552 23.601 1.00 94.31 165 ILE A O 1
ATOM 1330 N N . MET A 1 166 ? 13.986 9.258 21.714 1.00 95.31 166 MET A N 1
ATOM 1331 C CA . MET A 1 166 ? 14.148 10.660 22.110 1.00 95.31 166 MET A CA 1
ATOM 1332 C C . MET A 1 166 ? 12.865 11.488 21.981 1.00 95.31 166 MET A C 1
ATOM 1334 O O . MET A 1 166 ? 12.899 12.692 22.225 1.00 95.31 166 MET A O 1
ATOM 1338 N N . LYS A 1 167 ? 11.744 10.875 21.581 1.00 94.69 167 LYS A N 1
ATOM 1339 C CA . LYS A 1 167 ? 10.473 11.560 21.321 1.00 94.69 167 LYS A CA 1
ATOM 1340 C C . LYS A 1 167 ? 10.624 12.758 20.365 1.00 94.69 167 LYS A C 1
ATOM 1342 O O . LYS A 1 167 ? 10.142 13.858 20.629 1.00 94.69 167 LYS A O 1
ATOM 1347 N N . GLY A 1 168 ? 11.301 12.548 19.234 1.00 93.75 168 GLY A N 1
ATOM 1348 C CA . GLY A 1 168 ? 11.519 13.594 18.234 1.00 93.75 168 GLY A CA 1
ATOM 1349 C C . GLY A 1 168 ? 10.231 14.083 17.550 1.00 93.75 168 GLY A C 1
ATOM 1350 O O . GLY A 1 168 ? 9.225 13.376 17.475 1.00 93.75 168 GLY A O 1
ATOM 1351 N N . SER A 1 169 ? 10.268 15.299 17.001 1.00 95.56 169 SER A N 1
ATOM 1352 C CA . SER A 1 169 ? 9.127 15.915 16.308 1.00 95.56 169 SER A CA 1
ATOM 1353 C C . SER A 1 169 ? 8.955 15.437 14.858 1.00 95.56 169 SER A C 1
ATOM 1355 O O . SER A 1 169 ? 9.858 14.869 14.245 1.00 95.56 169 SER A O 1
ATOM 1357 N N . LEU A 1 170 ? 7.802 15.729 14.255 1.00 96.31 170 LEU A N 1
ATOM 1358 C CA . LEU A 1 170 ? 7.515 15.388 12.858 1.00 96.31 170 LEU A CA 1
ATOM 1359 C C . LEU A 1 170 ? 8.581 15.908 11.868 1.00 96.31 170 LEU A C 1
ATOM 1361 O O . LEU A 1 170 ? 9.016 15.176 10.977 1.00 96.31 170 LEU A O 1
ATOM 1365 N N . TYR A 1 171 ? 9.055 17.140 12.059 1.00 96.56 171 TYR A N 1
ATOM 1366 C CA . TYR A 1 171 ? 10.101 17.739 11.225 1.00 96.56 171 TYR A CA 1
ATOM 1367 C C . TYR A 1 171 ? 11.436 16.996 11.326 1.00 96.56 171 TYR A C 1
ATOM 1369 O O . TYR A 1 171 ? 12.100 16.781 10.311 1.00 96.56 171 TYR A O 1
ATOM 1377 N N . TRP A 1 172 ? 11.802 16.521 12.521 1.00 94.88 172 TRP A N 1
ATOM 1378 C CA . TRP A 1 172 ? 12.990 15.685 12.698 1.00 94.88 172 TRP A CA 1
ATOM 1379 C C . TRP A 1 172 ? 12.891 14.385 11.903 1.00 94.88 172 TRP A C 1
ATOM 1381 O O . TRP A 1 172 ? 13.860 13.995 11.252 1.00 94.88 172 TRP A O 1
ATOM 1391 N N . TYR A 1 173 ? 11.720 13.744 11.874 1.00 96.00 173 TYR A N 1
ATOM 1392 C CA . TYR A 1 173 ? 11.518 12.564 11.033 1.00 96.00 173 TYR A CA 1
ATOM 1393 C C . TYR A 1 173 ? 11.699 12.876 9.538 1.00 96.00 173 TYR A C 1
ATOM 1395 O O . TYR A 1 173 ? 12.348 12.108 8.822 1.00 96.00 173 TYR A O 1
ATOM 1403 N N . ALA A 1 174 ? 11.175 14.012 9.065 1.00 96.12 174 ALA A N 1
ATOM 1404 C CA . ALA A 1 174 ? 11.350 14.449 7.679 1.00 96.12 174 ALA A CA 1
ATOM 1405 C C . ALA A 1 174 ? 12.834 14.684 7.330 1.00 96.12 174 ALA A C 1
ATOM 1407 O O . ALA A 1 174 ? 13.307 14.232 6.283 1.00 96.12 174 ALA A O 1
ATOM 1408 N N . ILE A 1 175 ? 13.598 15.296 8.242 1.00 96.12 175 ILE A N 1
ATOM 1409 C CA . ILE A 1 175 ? 15.049 15.490 8.100 1.00 96.12 175 ILE A CA 1
ATOM 1410 C C . ILE A 1 175 ? 15.790 14.148 8.080 1.00 96.12 175 ILE A C 1
ATOM 1412 O O . ILE A 1 175 ? 16.675 13.956 7.250 1.00 96.12 175 ILE A O 1
ATOM 1416 N N . LEU A 1 176 ? 15.426 13.188 8.935 1.00 95.31 176 LEU A N 1
ATOM 1417 C CA . LEU A 1 176 ? 16.042 11.855 8.935 1.00 95.31 176 LEU A CA 1
ATOM 1418 C C . LEU A 1 176 ? 15.787 11.092 7.635 1.00 95.31 176 LEU A C 1
ATOM 1420 O O . LEU A 1 176 ? 16.680 10.412 7.125 1.00 95.31 176 LEU A O 1
ATOM 1424 N N . PHE A 1 177 ? 14.582 11.223 7.081 1.00 91.19 177 PHE A N 1
ATOM 1425 C CA . PHE A 1 177 ? 14.244 10.651 5.783 1.00 91.19 177 PHE A CA 1
ATOM 1426 C C . PHE A 1 177 ? 15.125 11.235 4.667 1.00 91.19 177 PHE A C 1
ATOM 1428 O O . PHE A 1 177 ? 15.648 10.486 3.841 1.00 91.19 177 PHE A O 1
ATOM 1435 N N . LEU A 1 178 ? 15.347 12.554 4.674 1.00 94.38 178 LEU A N 1
ATOM 1436 C CA . LEU A 1 178 ? 16.279 13.220 3.761 1.00 94.38 178 LEU A CA 1
ATOM 1437 C C . LEU A 1 178 ? 17.732 12.767 3.989 1.00 94.38 178 LEU A C 1
ATOM 1439 O O . LEU A 1 178 ? 18.441 12.436 3.035 1.00 94.38 178 LEU A O 1
ATOM 1443 N N . GLY A 1 179 ? 18.167 12.709 5.249 1.00 95.12 179 GLY A N 1
ATOM 1444 C CA . GLY A 1 179 ? 19.521 12.328 5.648 1.00 95.12 179 GLY A CA 1
ATOM 1445 C C . GLY A 1 179 ? 19.922 10.946 5.135 1.00 95.12 179 GLY A C 1
ATOM 1446 O O . GLY A 1 179 ? 21.025 10.780 4.617 1.00 95.12 179 GLY A O 1
ATOM 1447 N N . GLU A 1 180 ? 19.009 9.971 5.168 1.00 95.31 180 GLU A N 1
ATOM 1448 C CA . GLU A 1 180 ? 19.239 8.637 4.598 1.00 95.31 180 GLU A CA 1
ATOM 1449 C C . GLU A 1 180 ? 19.592 8.707 3.099 1.00 95.31 180 GLU A C 1
ATOM 1451 O O . GLU A 1 180 ? 20.557 8.079 2.647 1.00 95.31 180 GLU A O 1
ATOM 1456 N N . LYS A 1 181 ? 18.866 9.523 2.321 1.00 95.12 181 LYS A N 1
ATOM 1457 C CA . LYS A 1 181 ? 19.113 9.691 0.880 1.00 95.12 181 LYS A CA 1
ATOM 1458 C C . LYS A 1 181 ? 20.398 10.471 0.595 1.00 95.12 181 LYS A C 1
ATOM 1460 O O . LYS A 1 181 ? 21.092 10.156 -0.378 1.00 95.12 181 LYS A O 1
ATOM 1465 N N . VAL A 1 182 ? 20.748 11.441 1.443 1.00 97.00 182 VAL A N 1
ATOM 1466 C CA . VAL A 1 182 ? 22.031 12.163 1.378 1.00 97.00 182 VAL A CA 1
ATOM 1467 C C . VAL A 1 182 ? 23.191 11.192 1.589 1.00 97.00 182 VAL A C 1
ATOM 1469 O O . VAL A 1 182 ? 24.068 11.095 0.729 1.00 97.00 182 VAL A O 1
ATOM 1472 N N . ILE A 1 183 ? 23.163 10.409 2.673 1.00 97.25 183 ILE A N 1
ATOM 1473 C CA . ILE A 1 183 ? 24.192 9.406 2.986 1.00 97.25 183 ILE A CA 1
ATOM 1474 C C . ILE A 1 183 ? 24.331 8.417 1.826 1.00 97.25 183 ILE A C 1
ATOM 1476 O O . ILE A 1 183 ? 25.440 8.157 1.355 1.00 97.25 183 ILE A O 1
ATOM 1480 N N . TYR A 1 184 ? 23.211 7.910 1.306 1.00 97.19 184 TYR A N 1
ATOM 1481 C CA . TYR A 1 184 ? 23.220 7.000 0.163 1.00 97.19 184 TYR A CA 1
ATOM 1482 C C . TYR A 1 184 ? 23.893 7.612 -1.076 1.00 97.19 184 TYR A C 1
ATOM 1484 O O . TYR A 1 184 ? 24.750 6.976 -1.699 1.00 97.19 184 TYR A O 1
ATOM 1492 N N . SER A 1 185 ? 23.550 8.860 -1.405 1.00 96.38 185 SER A N 1
ATOM 1493 C CA . SER A 1 185 ? 24.092 9.589 -2.559 1.00 96.38 185 SER A CA 1
ATOM 1494 C C . SER A 1 185 ? 25.595 9.847 -2.426 1.00 96.38 185 SER A C 1
ATOM 1496 O O . SER A 1 185 ? 26.347 9.636 -3.382 1.00 96.38 185 SER A O 1
ATOM 1498 N N . ILE A 1 186 ? 26.052 10.223 -1.227 1.00 96.94 186 ILE A N 1
ATOM 1499 C CA . ILE A 1 186 ? 27.473 10.425 -0.917 1.00 96.94 186 ILE A CA 1
ATOM 1500 C C . ILE A 1 186 ? 28.242 9.113 -1.079 1.00 96.94 186 ILE A C 1
ATOM 1502 O O . ILE A 1 186 ? 29.252 9.074 -1.784 1.00 96.94 186 ILE A O 1
ATOM 1506 N N . ILE A 1 187 ? 27.763 8.013 -0.489 1.00 97.25 187 ILE A N 1
ATOM 1507 C CA . ILE A 1 187 ? 28.468 6.727 -0.572 1.00 97.25 187 ILE A CA 1
ATOM 1508 C C . ILE A 1 187 ? 28.535 6.236 -2.024 1.00 97.25 187 ILE A C 1
ATOM 1510 O O . ILE A 1 187 ? 29.580 5.737 -2.448 1.00 97.25 187 ILE A O 1
ATOM 1514 N N . LEU A 1 188 ? 27.470 6.398 -2.816 1.00 96.12 188 LEU A N 1
ATOM 1515 C CA . LEU A 1 188 ? 27.497 6.071 -4.246 1.00 96.12 188 LEU A CA 1
ATOM 1516 C C . LEU A 1 188 ? 28.589 6.848 -4.991 1.00 96.12 188 LEU A C 1
ATOM 1518 O O . LEU A 1 188 ? 29.378 6.237 -5.718 1.00 96.12 188 LEU A O 1
ATOM 1522 N N . LEU A 1 189 ? 28.669 8.164 -4.776 1.00 95.62 189 LEU A N 1
ATOM 1523 C CA . LEU A 1 189 ? 29.683 9.021 -5.387 1.00 95.62 189 LEU A CA 1
ATOM 1524 C C . LEU A 1 189 ? 31.102 8.609 -4.969 1.00 95.62 189 LEU A C 1
ATOM 1526 O O . LEU A 1 189 ? 31.976 8.463 -5.823 1.00 95.62 189 LEU A O 1
ATOM 1530 N N . LEU A 1 190 ? 31.337 8.369 -3.675 1.00 95.88 190 LEU A N 1
ATOM 1531 C CA . LEU A 1 190 ? 32.641 7.935 -3.161 1.00 95.88 190 LEU A CA 1
ATOM 1532 C C . LEU A 1 190 ? 33.061 6.585 -3.756 1.00 95.88 190 LEU A C 1
ATOM 1534 O O . LEU A 1 190 ? 34.202 6.410 -4.190 1.00 95.88 190 LEU A O 1
ATOM 1538 N N . ARG A 1 191 ? 32.132 5.625 -3.847 1.00 94.94 191 ARG A N 1
ATOM 1539 C CA . ARG A 1 191 ? 32.404 4.323 -4.473 1.00 94.94 191 ARG A CA 1
ATOM 1540 C C . ARG A 1 191 ? 32.667 4.436 -5.968 1.00 94.94 191 ARG A C 1
ATOM 1542 O O . ARG A 1 191 ? 33.458 3.647 -6.486 1.00 94.94 191 ARG A O 1
ATOM 1549 N N . TYR A 1 192 ? 32.017 5.375 -6.654 1.00 94.38 192 TYR A N 1
ATOM 1550 C CA . TYR A 1 192 ? 32.285 5.651 -8.062 1.00 94.38 192 TYR A CA 1
ATOM 1551 C C . TYR A 1 192 ? 33.697 6.221 -8.232 1.00 94.38 192 TYR A C 1
ATOM 1553 O O . TYR A 1 192 ? 34.487 5.664 -8.998 1.00 94.38 192 TYR A O 1
ATOM 1561 N N . LYS A 1 193 ? 34.040 7.248 -7.440 1.00 93.94 193 LYS A N 1
ATOM 1562 C CA . LYS A 1 193 ? 35.346 7.927 -7.459 1.00 93.94 193 LYS A CA 1
ATOM 1563 C C . LYS A 1 193 ? 36.523 7.021 -7.087 1.00 93.94 193 LYS A C 1
ATOM 1565 O O . LYS A 1 193 ? 37.620 7.220 -7.588 1.00 93.94 193 LYS A O 1
ATOM 1570 N N . LYS A 1 194 ? 36.309 5.975 -6.278 1.00 92.25 194 LYS A N 1
ATOM 1571 C CA . LYS A 1 194 ? 37.360 4.995 -5.938 1.00 92.25 194 LYS A CA 1
ATOM 1572 C C . LYS A 1 194 ? 37.924 4.249 -7.158 1.00 92.25 194 LYS A C 1
ATOM 1574 O O . LYS A 1 194 ? 39.028 3.720 -7.085 1.00 92.25 194 LYS A O 1
ATOM 1579 N N . LYS A 1 195 ? 37.152 4.125 -8.243 1.00 86.69 195 LYS A N 1
ATOM 1580 C CA . LYS A 1 195 ? 37.543 3.350 -9.435 1.00 86.69 195 LYS A CA 1
ATOM 1581 C C . LYS A 1 195 ? 37.525 4.143 -10.736 1.00 86.69 195 LYS A C 1
ATOM 1583 O O . LYS A 1 195 ? 38.014 3.633 -11.733 1.00 86.69 195 LYS A O 1
ATOM 1588 N N . ASN A 1 196 ? 36.940 5.337 -10.735 1.00 88.94 196 ASN A N 1
ATOM 1589 C CA . ASN A 1 196 ? 36.745 6.151 -11.926 1.00 88.94 196 ASN A CA 1
ATOM 1590 C C . ASN A 1 196 ? 37.021 7.614 -11.586 1.00 88.94 196 ASN A C 1
ATOM 1592 O O . ASN A 1 196 ? 36.734 8.065 -10.479 1.00 88.94 196 ASN A O 1
ATOM 1596 N N . THR A 1 197 ? 37.499 8.382 -12.556 1.00 88.94 197 THR A N 1
ATOM 1597 C CA . THR A 1 197 ? 37.560 9.838 -12.437 1.00 88.94 197 THR A CA 1
ATOM 1598 C C . THR A 1 197 ? 36.219 10.425 -12.865 1.00 88.94 197 THR A C 1
ATOM 1600 O O . THR A 1 197 ? 35.730 10.158 -13.962 1.00 88.94 197 THR A O 1
ATOM 1603 N N . PHE A 1 198 ? 35.590 11.211 -11.991 1.00 90.31 198 PHE A N 1
ATOM 1604 C CA . PHE A 1 198 ? 34.375 11.942 -12.344 1.00 90.31 198 PHE A CA 1
ATOM 1605 C C . PHE A 1 198 ? 34.749 13.345 -12.812 1.00 90.31 198 PHE A C 1
ATOM 1607 O O . PHE A 1 198 ? 35.268 14.132 -12.021 1.00 90.31 198 PHE A O 1
ATOM 1614 N N . LYS A 1 199 ? 34.471 13.652 -14.079 1.00 90.75 199 LYS A N 1
ATOM 1615 C CA . LYS A 1 199 ? 34.552 15.008 -14.629 1.00 90.75 199 LYS A CA 1
ATOM 1616 C C . LYS A 1 199 ? 33.161 15.421 -15.082 1.00 90.75 199 LYS A C 1
ATOM 1618 O O . LYS A 1 199 ? 32.532 14.692 -15.845 1.00 90.75 199 LYS A O 1
ATOM 1623 N N . PHE A 1 200 ? 32.688 16.563 -14.594 1.00 92.88 200 PHE A N 1
ATOM 1624 C CA . PHE A 1 200 ? 31.378 17.072 -14.974 1.00 92.88 200 PHE A CA 1
ATOM 1625 C C . PHE A 1 200 ? 31.446 17.636 -16.397 1.00 92.88 200 PHE A C 1
ATOM 1627 O O . PHE A 1 200 ? 32.138 18.621 -16.638 1.00 92.88 200 PHE A O 1
ATOM 1634 N N . GLN A 1 201 ? 30.772 16.982 -17.342 1.00 93.75 201 GLN A N 1
ATOM 1635 C CA . GLN A 1 201 ? 30.786 17.348 -18.759 1.00 93.75 201 GLN A CA 1
ATOM 1636 C C . GLN A 1 201 ? 29.401 17.137 -19.370 1.00 93.75 201 GLN A C 1
ATOM 1638 O O . GLN A 1 201 ? 29.032 16.019 -19.716 1.00 93.75 201 GLN A O 1
ATOM 1643 N N . VAL A 1 202 ? 28.618 18.205 -19.492 1.00 95.44 202 VAL A N 1
ATOM 1644 C CA . VAL A 1 202 ? 27.276 18.135 -20.086 1.00 95.44 202 VAL A CA 1
ATOM 1645 C C . VAL A 1 202 ? 27.381 18.162 -21.609 1.00 95.44 202 VAL A C 1
ATOM 1647 O O . VAL A 1 202 ? 28.064 19.013 -22.171 1.00 95.44 202 VAL A O 1
ATOM 1650 N N . ASP A 1 203 ? 26.673 17.251 -22.273 1.00 94.06 203 ASP A N 1
ATOM 1651 C CA . ASP A 1 203 ? 26.488 17.248 -23.723 1.00 94.06 203 ASP A CA 1
ATOM 1652 C C . ASP A 1 203 ? 25.008 17.505 -24.034 1.00 94.06 203 ASP A C 1
ATOM 1654 O O . ASP A 1 203 ? 24.150 16.628 -23.898 1.00 94.06 203 ASP A O 1
ATOM 1658 N N . PHE A 1 204 ? 24.695 18.734 -24.449 1.00 94.81 204 PHE A N 1
ATOM 1659 C CA . PHE A 1 204 ? 23.322 19.155 -24.733 1.00 94.81 204 PHE A CA 1
ATOM 1660 C C . PHE A 1 204 ? 22.707 18.438 -25.940 1.00 94.81 204 PHE A C 1
ATOM 1662 O O . PHE A 1 204 ? 21.501 18.178 -25.955 1.00 94.81 204 PHE A O 1
ATOM 1669 N N . LYS A 1 205 ? 23.515 18.086 -26.950 1.00 93.31 205 LYS A N 1
ATOM 1670 C CA . LYS A 1 205 ? 23.034 17.373 -28.141 1.00 93.31 205 LYS A CA 1
ATOM 1671 C C . LYS A 1 205 ? 22.621 15.956 -27.758 1.00 93.31 205 LYS A C 1
ATOM 1673 O O . LYS A 1 205 ? 21.544 15.494 -28.144 1.00 93.31 205 LYS A O 1
ATOM 1678 N N . TYR A 1 206 ? 23.445 15.300 -26.948 1.00 90.38 206 TYR A N 1
ATOM 1679 C CA . TYR A 1 206 ? 23.140 13.992 -26.391 1.00 90.38 206 TYR A CA 1
ATOM 1680 C C . TYR A 1 206 ? 21.946 14.038 -25.427 1.00 90.38 206 TYR A C 1
ATOM 1682 O O . TYR A 1 206 ? 21.054 13.195 -25.518 1.00 90.38 206 TYR A O 1
ATOM 1690 N N . LEU A 1 207 ? 21.851 15.058 -24.568 1.00 93.88 207 LEU A N 1
ATOM 1691 C CA . LEU A 1 207 ? 20.703 15.233 -23.676 1.00 93.88 207 LEU A CA 1
ATOM 1692 C C . LEU A 1 207 ? 19.383 15.367 -24.453 1.00 93.88 207 LEU A C 1
ATOM 1694 O O . LEU A 1 207 ? 18.398 14.713 -24.113 1.00 93.88 207 LEU A O 1
ATOM 1698 N N . LYS A 1 208 ? 19.361 16.153 -25.537 1.00 94.75 208 LYS A N 1
ATOM 1699 C CA . LYS A 1 208 ? 18.179 16.283 -26.405 1.00 94.75 208 LYS A CA 1
ATOM 1700 C C . LYS A 1 208 ? 17.769 14.940 -27.017 1.00 94.75 208 LYS A C 1
ATOM 1702 O O . LYS A 1 208 ? 16.577 14.634 -27.076 1.00 94.75 208 LYS A O 1
ATOM 1707 N N . LYS A 1 209 ? 18.744 14.124 -27.437 1.00 91.69 209 LYS A N 1
ATOM 1708 C CA . LYS A 1 209 ? 18.501 12.756 -27.920 1.00 91.69 209 LYS A CA 1
ATOM 1709 C C . LYS A 1 209 ? 17.873 11.890 -26.821 1.00 91.69 209 LYS A C 1
ATOM 1711 O O . LYS A 1 209 ? 16.827 11.293 -27.059 1.00 91.69 209 LYS A O 1
ATOM 1716 N N . LEU A 1 210 ? 18.449 11.888 -25.615 1.00 90.75 210 LEU A N 1
ATOM 1717 C CA . LEU A 1 210 ? 17.925 11.129 -24.474 1.00 90.75 210 LEU A CA 1
ATOM 1718 C C . LEU A 1 210 ? 16.483 11.510 -24.125 1.00 90.75 210 LEU A C 1
ATOM 1720 O O . LEU A 1 210 ? 15.655 10.628 -23.905 1.00 90.75 210 LEU A O 1
ATOM 1724 N N . ILE A 1 211 ? 16.164 12.807 -24.091 1.00 93.06 211 ILE A N 1
ATOM 1725 C CA . ILE A 1 211 ? 14.803 13.297 -23.820 1.00 93.06 211 ILE A CA 1
ATOM 1726 C C . ILE A 1 211 ? 13.827 12.769 -24.876 1.00 93.06 211 ILE A C 1
ATOM 1728 O O . ILE A 1 211 ? 12.766 12.253 -24.523 1.00 93.06 211 ILE A O 1
ATOM 1732 N N . LYS A 1 212 ? 14.195 12.847 -26.162 1.00 91.69 212 LYS A N 1
ATOM 1733 C CA . LYS A 1 212 ? 13.355 12.368 -27.268 1.00 91.69 212 LYS A CA 1
ATOM 1734 C C . LYS A 1 212 ? 13.088 10.865 -27.178 1.00 91.69 212 LYS A C 1
ATOM 1736 O O . LYS A 1 212 ? 11.963 10.438 -27.405 1.00 91.69 212 LYS A O 1
ATOM 1741 N N . GLU A 1 213 ? 14.097 10.071 -26.838 1.00 86.25 213 GLU A N 1
ATOM 1742 C CA . GLU A 1 213 ? 13.946 8.618 -26.694 1.00 86.25 213 GLU A CA 1
ATOM 1743 C C . GLU A 1 213 ? 13.149 8.229 -25.441 1.00 86.25 213 GLU A C 1
ATOM 1745 O O . GLU A 1 213 ? 12.456 7.213 -25.438 1.00 86.25 213 GLU A O 1
ATOM 1750 N N . SER A 1 214 ? 13.218 9.041 -24.381 1.00 89.25 214 SER A N 1
ATOM 1751 C CA . SER A 1 214 ? 12.574 8.742 -23.096 1.00 89.25 214 SER A CA 1
ATOM 1752 C C . SER A 1 214 ? 11.127 9.227 -22.999 1.00 89.25 214 SER A C 1
ATOM 1754 O O . SER A 1 214 ? 10.387 8.745 -22.141 1.00 89.25 214 SER A O 1
ATOM 1756 N N . SER A 1 215 ? 10.688 10.147 -23.863 1.00 87.31 215 SER A N 1
ATOM 1757 C CA . SER A 1 215 ? 9.350 10.746 -23.767 1.00 87.31 215 SER A CA 1
ATOM 1758 C C . SER A 1 215 ? 8.189 9.735 -23.807 1.00 87.31 215 SER A C 1
ATOM 1760 O O . SER A 1 215 ? 7.260 9.908 -23.016 1.00 87.31 215 SER A O 1
ATOM 1762 N N . PRO A 1 216 ? 8.215 8.624 -24.580 1.00 82.88 216 PRO A N 1
ATOM 1763 C CA . PRO A 1 216 ? 7.135 7.634 -24.519 1.00 82.88 216 PRO A CA 1
ATOM 1764 C C . PRO A 1 216 ? 7.106 6.885 -23.178 1.00 82.88 216 PRO A C 1
ATOM 1766 O O . PRO A 1 216 ? 6.041 6.548 -22.659 1.00 82.88 216 PRO A O 1
ATOM 1769 N N . LEU A 1 217 ? 8.281 6.656 -22.579 1.00 82.81 217 LEU A N 1
ATOM 1770 C CA . LEU A 1 217 ? 8.407 6.011 -21.270 1.00 82.81 217 LEU A CA 1
ATOM 1771 C C . LEU A 1 217 ? 7.924 6.923 -20.140 1.00 82.81 217 LEU A C 1
ATOM 1773 O O . LEU A 1 217 ? 7.402 6.421 -19.142 1.00 82.81 217 LEU A O 1
ATOM 1777 N N . LEU A 1 218 ? 8.065 8.243 -20.293 1.00 88.12 218 LEU A N 1
ATOM 1778 C CA . LEU A 1 218 ? 7.473 9.205 -19.369 1.00 88.12 218 LEU A CA 1
ATOM 1779 C C . LEU A 1 218 ? 5.952 9.047 -19.335 1.00 88.12 218 LEU A C 1
ATOM 1781 O O . LEU A 1 218 ? 5.399 8.888 -18.252 1.00 88.12 218 LEU A O 1
ATOM 1785 N N . VAL A 1 219 ? 5.286 9.041 -20.493 1.00 84.56 219 VAL A N 1
ATOM 1786 C CA . VAL A 1 219 ? 3.817 8.934 -20.563 1.00 84.56 219 VAL A CA 1
ATOM 1787 C C . VAL A 1 219 ? 3.334 7.646 -19.889 1.00 84.56 219 VAL A C 1
ATOM 1789 O O . VAL A 1 219 ? 2.404 7.674 -19.080 1.00 84.56 219 VAL A O 1
ATOM 1792 N N . ALA A 1 220 ? 4.016 6.525 -20.140 1.00 79.88 220 ALA A N 1
ATOM 1793 C CA . ALA A 1 220 ? 3.731 5.264 -19.460 1.00 79.88 220 ALA A CA 1
ATOM 1794 C C . ALA A 1 220 ? 3.932 5.365 -17.936 1.00 79.88 220 ALA A C 1
ATOM 1796 O O . ALA A 1 220 ? 3.081 4.916 -17.171 1.00 79.88 220 ALA A O 1
ATOM 1797 N N . SER A 1 221 ? 5.023 5.992 -17.485 1.00 83.25 221 SER A N 1
ATOM 1798 C CA . SER A 1 221 ? 5.335 6.146 -16.057 1.00 83.25 221 SER A CA 1
ATOM 1799 C C . SER A 1 221 ? 4.325 7.044 -15.335 1.00 83.25 221 SER A C 1
ATOM 1801 O O . SER A 1 221 ? 3.891 6.704 -14.238 1.00 83.25 221 SER A O 1
ATOM 1803 N N . VAL A 1 222 ? 3.903 8.149 -15.962 1.00 86.56 222 VAL A N 1
ATOM 1804 C CA . VAL A 1 222 ? 2.862 9.054 -15.440 1.00 86.56 222 VAL A CA 1
ATOM 1805 C C . VAL A 1 222 ? 1.530 8.322 -15.328 1.00 86.56 222 VAL A C 1
ATOM 1807 O O . VAL A 1 222 ? 0.880 8.399 -14.290 1.00 86.56 222 VAL A O 1
ATOM 1810 N N . SER A 1 223 ? 1.157 7.553 -16.353 1.00 80.38 223 SER A N 1
ATOM 1811 C CA . SER A 1 223 ? -0.092 6.783 -16.361 1.00 80.38 223 SER A CA 1
ATOM 1812 C C . SER A 1 223 ? -0.141 5.764 -15.220 1.00 80.38 223 SER A C 1
ATOM 1814 O O . SER A 1 223 ? -1.138 5.687 -14.505 1.00 80.38 223 SER A O 1
ATOM 1816 N N . ILE A 1 224 ? 0.952 5.016 -15.011 1.00 79.50 224 ILE A N 1
ATOM 1817 C CA . ILE A 1 224 ? 1.073 4.063 -13.897 1.00 79.50 224 ILE A CA 1
ATOM 1818 C C . ILE A 1 224 ? 0.984 4.798 -12.557 1.00 79.50 224 ILE A C 1
ATOM 1820 O O . ILE A 1 224 ? 0.307 4.325 -11.647 1.00 79.50 224 ILE A O 1
ATOM 1824 N N . PHE A 1 225 ? 1.645 5.949 -12.425 1.00 84.88 225 PHE A N 1
ATOM 1825 C CA . PHE A 1 225 ? 1.684 6.676 -11.161 1.00 84.88 225 PHE A CA 1
ATOM 1826 C C . PHE A 1 225 ? 0.334 7.292 -10.781 1.00 84.88 225 PHE A C 1
ATOM 1828 O O . PHE A 1 225 ? -0.087 7.123 -9.638 1.00 84.88 225 PHE A O 1
ATOM 1835 N N . ILE A 1 226 ? -0.376 7.921 -11.733 1.00 82.44 226 ILE A N 1
ATOM 1836 C CA . ILE A 1 226 ? -1.764 8.386 -11.538 1.00 82.44 226 ILE A CA 1
ATOM 1837 C C . ILE A 1 226 ? -2.587 7.231 -10.980 1.00 82.44 226 ILE A C 1
ATOM 1839 O O . ILE A 1 226 ? -3.154 7.318 -9.897 1.00 82.44 226 ILE A O 1
ATOM 1843 N N . TYR A 1 227 ? -2.572 6.112 -11.691 1.00 74.19 227 TYR A N 1
ATOM 1844 C CA . TYR A 1 227 ? -3.333 4.930 -11.333 1.00 74.19 227 TYR A CA 1
ATOM 1845 C C . TYR A 1 227 ? -2.972 4.335 -9.955 1.00 74.19 227 TYR A C 1
ATOM 1847 O O . TYR A 1 227 ? -3.833 3.740 -9.316 1.00 74.19 227 TYR A O 1
ATOM 1855 N N . MET A 1 228 ? -1.728 4.485 -9.485 1.00 80.25 228 MET A N 1
ATOM 1856 C CA . MET A 1 228 ? -1.273 3.928 -8.203 1.00 80.25 228 MET A CA 1
ATOM 1857 C C . MET A 1 228 ? -1.430 4.856 -6.994 1.00 80.25 228 MET A C 1
ATOM 1859 O O . MET A 1 228 ? -1.347 4.362 -5.870 1.00 80.25 228 MET A O 1
ATOM 1863 N N . LYS A 1 229 ? -1.515 6.178 -7.193 1.00 88.38 229 LYS A N 1
ATOM 1864 C CA . LYS A 1 229 ? -1.413 7.158 -6.092 1.00 88.38 229 LYS A CA 1
ATOM 1865 C C . LYS A 1 229 ? -2.482 8.244 -6.089 1.00 88.38 229 LYS A C 1
ATOM 1867 O O . LYS A 1 229 ? -2.550 9.008 -5.126 1.00 88.38 229 LYS A O 1
ATOM 1872 N N . VAL A 1 230 ? -3.317 8.337 -7.128 1.00 91.06 230 VAL A N 1
ATOM 1873 C CA . VAL A 1 230 ? -4.393 9.341 -7.165 1.00 91.06 230 VAL A CA 1
ATOM 1874 C C . VAL A 1 230 ? -5.405 9.129 -6.037 1.00 91.06 230 VAL A C 1
ATOM 1876 O O . VAL A 1 230 ? -5.885 10.102 -5.463 1.00 91.06 230 VAL A O 1
ATOM 1879 N N . ASP A 1 231 ? -5.657 7.875 -5.655 1.00 92.38 231 ASP A N 1
ATOM 1880 C CA . ASP A 1 231 ? -6.515 7.495 -4.531 1.00 92.38 231 ASP A CA 1
ATOM 1881 C C . ASP A 1 231 ? -6.080 8.157 -3.212 1.00 92.38 231 ASP A C 1
ATOM 1883 O O . ASP A 1 231 ? -6.902 8.771 -2.536 1.00 92.38 231 ASP A O 1
ATOM 1887 N N . GLN A 1 232 ? -4.788 8.136 -2.879 1.00 93.81 232 GLN A N 1
ATOM 1888 C CA . GLN A 1 232 ? -4.248 8.772 -1.670 1.00 93.81 232 GLN A CA 1
ATOM 1889 C C . GLN A 1 232 ? -4.447 10.292 -1.663 1.00 93.81 232 GLN A C 1
ATOM 1891 O O . GLN A 1 232 ? -4.770 10.863 -0.619 1.00 93.81 232 GLN A O 1
ATOM 1896 N N . LEU A 1 233 ? -4.292 10.950 -2.817 1.00 94.62 233 LEU A N 1
ATOM 1897 C CA . LEU A 1 233 ? -4.545 12.387 -2.930 1.00 94.62 233 LEU A CA 1
ATOM 1898 C C . LEU A 1 233 ? -6.033 12.717 -2.772 1.00 94.62 233 LEU A C 1
ATOM 1900 O O . LEU A 1 233 ? -6.390 13.678 -2.092 1.00 94.62 233 LEU A O 1
ATOM 1904 N N . MET A 1 234 ? -6.904 11.904 -3.370 1.00 96.00 234 MET A N 1
ATOM 1905 C CA . MET A 1 234 ? -8.351 12.084 -3.276 1.00 96.00 234 MET A CA 1
ATOM 1906 C C . MET A 1 234 ? -8.863 11.826 -1.859 1.00 96.00 234 MET A C 1
ATOM 1908 O O . MET A 1 234 ? -9.665 12.612 -1.368 1.00 96.00 234 MET A O 1
ATOM 1912 N N . VAL A 1 235 ? -8.358 10.801 -1.165 1.00 97.56 235 VAL A N 1
ATOM 1913 C CA . VAL A 1 235 ? -8.667 10.551 0.253 1.00 97.56 235 VAL A CA 1
ATOM 1914 C C . VAL A 1 235 ? -8.313 11.770 1.107 1.00 97.56 235 VAL A C 1
ATOM 1916 O O . VAL A 1 235 ? -9.143 12.214 1.894 1.00 97.56 235 VAL A O 1
ATOM 1919 N N . GLY A 1 236 ? -7.132 12.365 0.912 1.00 95.81 236 GLY A N 1
ATOM 1920 C CA . GLY A 1 236 ? -6.720 13.548 1.674 1.00 95.81 236 GLY A CA 1
ATOM 1921 C C . GLY A 1 236 ? -7.571 14.784 1.396 1.00 95.81 236 GLY A C 1
ATOM 1922 O O . GLY A 1 236 ? -7.914 15.507 2.328 1.00 95.81 236 GLY A O 1
ATOM 1923 N N . LYS A 1 237 ? -7.956 15.012 0.133 1.00 94.69 237 LYS A N 1
ATOM 1924 C CA . LYS A 1 237 ? -8.775 16.172 -0.253 1.00 94.69 237 LYS A CA 1
ATOM 1925 C C . LYS A 1 237 ? -10.257 16.018 0.098 1.00 94.69 237 LYS A C 1
ATOM 1927 O O . LYS A 1 237 ? -10.915 17.019 0.361 1.00 94.69 237 LYS A O 1
ATOM 1932 N N . MET A 1 238 ? -10.791 14.799 0.038 1.00 95.81 238 MET A N 1
ATOM 1933 C CA . MET A 1 238 ? -12.225 14.524 0.195 1.00 95.81 238 MET A CA 1
ATOM 1934 C C . MET A 1 238 ? -12.611 14.095 1.612 1.00 95.81 238 MET A C 1
ATOM 1936 O O . MET A 1 238 ? -13.778 14.235 1.965 1.00 95.81 238 MET A O 1
ATOM 1940 N N . LEU A 1 239 ? -11.671 13.552 2.391 1.00 96.12 239 LEU A N 1
ATOM 1941 C CA . LEU A 1 239 ? -11.892 13.129 3.773 1.00 96.12 239 LEU A CA 1
ATOM 1942 C C . LEU A 1 239 ? -11.018 13.958 4.721 1.00 96.12 239 LEU A C 1
ATOM 1944 O O . LEU A 1 239 ? -11.430 15.022 5.172 1.00 96.12 239 LEU A O 1
ATOM 1948 N N . SER A 1 240 ? -9.816 13.478 5.035 1.00 96.44 240 SER A N 1
ATOM 1949 C CA . SER A 1 240 ? -8.868 14.164 5.911 1.00 96.44 240 SER A CA 1
ATOM 1950 C C . SER A 1 240 ? -7.461 13.591 5.759 1.00 96.44 240 SER A C 1
ATOM 1952 O O . SER A 1 240 ? -7.263 12.494 5.229 1.00 96.44 240 SER A O 1
ATOM 1954 N N . VAL A 1 241 ? -6.470 14.313 6.278 1.00 96.88 241 VAL A N 1
ATOM 1955 C CA . VAL A 1 241 ? -5.078 13.852 6.317 1.00 96.88 241 VAL A CA 1
ATOM 1956 C C . VAL A 1 241 ? -4.923 12.621 7.221 1.00 96.88 241 VAL A C 1
ATOM 1958 O O . VAL A 1 241 ? -4.225 11.681 6.842 1.00 96.88 241 VAL A O 1
ATOM 1961 N N . LYS A 1 242 ? -5.644 12.556 8.348 1.00 97.81 242 LYS A N 1
ATOM 1962 C CA . LYS A 1 242 ? -5.727 11.365 9.210 1.00 97.81 242 LYS A CA 1
ATOM 1963 C C . LYS A 1 242 ? -6.104 10.099 8.442 1.00 97.81 242 LYS A C 1
ATOM 1965 O O . LYS A 1 242 ? -5.431 9.072 8.550 1.00 97.81 242 LYS A O 1
ATOM 1970 N N . GLU A 1 243 ? -7.150 10.188 7.620 1.00 98.31 243 GLU A N 1
ATOM 1971 C CA . GLU A 1 243 ? -7.635 9.074 6.799 1.00 98.31 243 GLU A CA 1
ATOM 1972 C C . GLU A 1 243 ? -6.587 8.632 5.767 1.00 98.31 243 GLU A C 1
ATOM 1974 O O . GLU A 1 243 ? -6.450 7.437 5.509 1.00 98.31 243 GLU A O 1
ATOM 1979 N N . VAL A 1 244 ? -5.769 9.554 5.238 1.00 98.06 244 VAL A N 1
ATOM 1980 C CA . VAL A 1 244 ? -4.610 9.196 4.395 1.00 98.06 244 VAL A CA 1
ATOM 1981 C C . VAL A 1 244 ? -3.610 8.355 5.181 1.00 98.06 244 VAL A C 1
ATOM 1983 O O . VAL A 1 244 ? -3.065 7.394 4.639 1.00 98.06 244 VAL A O 1
ATOM 1986 N N . GLY A 1 245 ? -3.372 8.675 6.454 1.00 98.00 245 GLY A N 1
ATOM 1987 C CA . GLY A 1 245 ? -2.489 7.905 7.327 1.00 98.00 245 GLY A CA 1
ATOM 1988 C C . GLY A 1 245 ? -2.953 6.459 7.461 1.00 98.00 245 GLY A C 1
ATOM 1989 O O . GLY A 1 245 ? -2.192 5.540 7.139 1.00 98.00 245 GLY A O 1
ATOM 1990 N N . ILE A 1 246 ? -4.221 6.271 7.834 1.00 98.38 246 ILE A N 1
ATOM 1991 C CA . ILE A 1 246 ? -4.866 4.957 7.980 1.00 98.38 246 ILE A CA 1
ATOM 1992 C C . ILE A 1 246 ? -4.855 4.198 6.646 1.00 98.38 246 ILE A C 1
ATOM 1994 O O . ILE A 1 246 ? -4.364 3.070 6.564 1.00 98.38 246 ILE A O 1
ATOM 1998 N N . TYR A 1 247 ? -5.321 4.835 5.572 1.00 98.44 247 TYR A N 1
ATOM 1999 C CA . TYR A 1 247 ? -5.357 4.246 4.236 1.00 98.44 247 TYR A CA 1
ATOM 2000 C C . TYR A 1 247 ? -3.962 3.825 3.752 1.00 98.44 247 TYR A C 1
ATOM 2002 O O . TYR A 1 247 ? -3.784 2.721 3.230 1.00 98.44 247 TYR A O 1
ATOM 2010 N N . SER A 1 248 ? -2.943 4.660 3.982 1.00 97.38 248 SER A N 1
ATOM 2011 C CA . SER A 1 248 ? -1.573 4.382 3.546 1.00 97.38 248 SER A CA 1
ATOM 2012 C C . SER A 1 248 ? -0.983 3.132 4.196 1.00 97.38 248 SER A C 1
ATOM 2014 O O . SER A 1 248 ? -0.201 2.442 3.545 1.00 97.38 248 SER A O 1
ATOM 2016 N N . VAL A 1 249 ? -1.352 2.817 5.444 1.00 97.81 249 VAL A N 1
ATOM 2017 C CA . VAL A 1 249 ? -0.919 1.587 6.124 1.00 97.81 249 VAL A CA 1
ATOM 2018 C C . VAL A 1 249 ? -1.486 0.366 5.404 1.00 97.81 249 VAL A C 1
ATOM 2020 O O . VAL A 1 249 ? -0.724 -0.529 5.029 1.00 97.81 249 VAL A O 1
ATOM 2023 N N . GLY A 1 250 ? -2.796 0.359 5.136 1.00 97.25 250 GLY A N 1
ATOM 2024 C CA . GLY A 1 250 ? -3.455 -0.743 4.432 1.00 97.25 250 GLY A CA 1
ATOM 2025 C C . GLY A 1 250 ? -2.912 -0.947 3.014 1.00 97.25 250 GLY A C 1
ATOM 2026 O O . GLY A 1 250 ? -2.645 -2.081 2.605 1.00 97.25 250 GLY A O 1
ATOM 2027 N N . VAL A 1 251 ? -2.666 0.146 2.283 1.00 96.44 251 VAL A N 1
ATOM 2028 C CA . VAL A 1 251 ? -2.068 0.107 0.937 1.00 96.44 251 VAL A CA 1
ATOM 2029 C C . VAL A 1 251 ? -0.633 -0.419 0.978 1.00 96.44 251 VAL A C 1
ATOM 2031 O O . VAL A 1 251 ? -0.332 -1.388 0.286 1.00 96.44 251 VAL A O 1
ATOM 2034 N N . LYS A 1 252 ? 0.250 0.148 1.816 1.00 94.06 252 LYS A N 1
ATOM 2035 C CA . LYS A 1 252 ? 1.668 -0.263 1.901 1.00 94.06 252 LYS A CA 1
ATOM 2036 C C . LYS A 1 252 ? 1.809 -1.753 2.203 1.00 94.06 252 LYS A C 1
ATOM 2038 O O . LYS A 1 252 ? 2.640 -2.422 1.596 1.00 94.06 252 LYS A O 1
ATOM 2043 N N . LEU A 1 253 ? 0.981 -2.275 3.108 1.00 95.06 253 LEU A N 1
ATOM 2044 C CA . LEU A 1 253 ? 0.935 -3.701 3.428 1.00 95.06 253 LEU A CA 1
ATOM 2045 C C . LEU A 1 253 ? 0.455 -4.558 2.260 1.00 95.06 253 LEU A C 1
ATOM 2047 O O . LEU A 1 253 ? 1.046 -5.601 1.985 1.00 95.06 253 LEU A O 1
ATOM 2051 N N . SER A 1 254 ? -0.576 -4.107 1.548 1.00 95.69 254 SER A N 1
ATOM 2052 C CA . SER A 1 254 ? -1.093 -4.799 0.363 1.00 95.69 254 SER A CA 1
ATOM 2053 C C . SER A 1 254 ? -0.059 -4.859 -0.767 1.00 95.69 254 SER A C 1
ATOM 2055 O O . SER A 1 254 ? 0.065 -5.873 -1.451 1.00 95.69 254 SER A O 1
ATOM 2057 N N . GLU A 1 255 ? 0.719 -3.788 -0.948 1.00 93.00 255 GLU A N 1
ATOM 2058 C CA . GLU A 1 255 ? 1.752 -3.672 -1.983 1.00 93.00 255 GLU A CA 1
ATOM 2059 C C . GLU A 1 255 ? 2.990 -4.548 -1.699 1.00 93.00 255 GLU A C 1
ATOM 2061 O O . GLU A 1 255 ? 3.758 -4.841 -2.623 1.00 93.00 255 GLU A O 1
ATOM 2066 N N . LEU A 1 256 ? 3.187 -5.036 -0.463 1.00 90.06 256 LEU A N 1
ATOM 2067 C CA . LEU A 1 256 ? 4.334 -5.889 -0.115 1.00 90.06 256 LEU A CA 1
ATOM 2068 C C . LEU A 1 256 ? 4.411 -7.155 -0.970 1.00 90.06 256 LEU A C 1
ATOM 2070 O O . LEU A 1 256 ? 5.505 -7.652 -1.208 1.00 90.06 256 LEU A O 1
ATOM 2074 N N . VAL A 1 257 ? 3.295 -7.681 -1.479 1.00 90.75 257 VAL A N 1
ATOM 2075 C CA . VAL A 1 257 ? 3.323 -8.886 -2.325 1.00 90.75 257 VAL A CA 1
ATOM 2076 C C . VAL A 1 257 ? 3.842 -8.604 -3.744 1.00 90.75 257 VAL A C 1
ATOM 2078 O O . VAL A 1 257 ? 4.294 -9.520 -4.431 1.00 90.75 257 VAL A O 1
ATOM 2081 N N . TYR A 1 258 ? 3.852 -7.344 -4.198 1.00 89.75 258 TYR A N 1
ATOM 2082 C CA . TYR A 1 258 ? 4.104 -6.994 -5.605 1.00 89.75 258 TYR A CA 1
ATOM 2083 C C . TYR A 1 258 ? 5.540 -7.276 -6.051 1.00 89.75 258 TYR A C 1
ATOM 2085 O O . TYR A 1 258 ? 5.793 -7.486 -7.241 1.00 89.75 258 TYR A O 1
ATOM 2093 N N . PHE A 1 259 ? 6.502 -7.332 -5.122 1.00 87.88 259 PHE A N 1
ATOM 2094 C CA . PHE A 1 259 ? 7.870 -7.689 -5.499 1.00 87.88 259 PHE A CA 1
ATOM 2095 C C . PHE A 1 259 ? 7.979 -9.138 -5.980 1.00 87.88 259 PHE A C 1
ATOM 2097 O O . PHE A 1 259 ? 8.891 -9.431 -6.752 1.00 87.88 259 PHE A O 1
ATOM 2104 N N . ILE A 1 260 ? 7.085 -10.032 -5.542 1.00 87.94 260 ILE A N 1
ATOM 2105 C CA . ILE A 1 260 ? 7.162 -11.454 -5.874 1.00 87.94 260 ILE A CA 1
ATOM 2106 C C . ILE A 1 260 ? 6.900 -11.668 -7.374 1.00 87.94 260 ILE A C 1
ATOM 2108 O O . ILE A 1 260 ? 7.807 -12.185 -8.035 1.00 87.94 260 ILE A O 1
ATOM 2112 N N . PRO A 1 261 ? 5.775 -11.200 -7.965 1.00 91.38 261 PRO A N 1
ATOM 2113 C CA . PRO A 1 261 ? 5.552 -11.318 -9.404 1.00 91.38 261 PRO A CA 1
ATOM 2114 C C . PRO A 1 261 ? 6.668 -10.720 -10.257 1.00 91.38 261 PRO A C 1
ATOM 2116 O O . PRO A 1 261 ? 7.095 -11.335 -11.233 1.00 91.38 261 PRO A O 1
ATOM 2119 N N . VAL A 1 262 ? 7.182 -9.545 -9.878 1.00 89.19 262 VAL A N 1
ATOM 2120 C CA . VAL A 1 262 ? 8.257 -8.863 -10.619 1.00 89.19 262 VAL A CA 1
ATOM 2121 C C . VAL A 1 262 ? 9.548 -9.682 -10.598 1.00 89.19 262 VAL A C 1
ATOM 2123 O O . VAL A 1 262 ? 10.198 -9.850 -11.633 1.00 89.19 262 VAL A O 1
ATOM 2126 N N . THR A 1 263 ? 9.913 -10.220 -9.434 1.00 83.56 263 THR A N 1
ATOM 2127 C CA . THR A 1 263 ? 11.092 -11.077 -9.274 1.00 83.56 263 THR A CA 1
ATOM 2128 C C . THR A 1 263 ? 10.970 -12.353 -10.100 1.00 83.56 263 THR A C 1
ATOM 2130 O O . THR A 1 263 ? 11.893 -12.685 -10.846 1.00 83.56 263 THR A O 1
ATOM 2133 N N . ILE A 1 264 ? 9.834 -13.050 -10.007 1.00 85.31 264 ILE A N 1
ATOM 2134 C CA . ILE A 1 264 ? 9.611 -14.303 -10.737 1.00 85.31 264 ILE A CA 1
ATOM 2135 C C . ILE A 1 264 ? 9.607 -14.034 -12.243 1.00 85.31 264 ILE A C 1
ATOM 2137 O O . ILE A 1 264 ? 10.312 -14.724 -12.973 1.00 85.31 264 ILE A O 1
ATOM 2141 N N . ALA A 1 265 ? 8.913 -12.993 -12.714 1.00 87.38 265 ALA A N 1
ATOM 2142 C CA . ALA A 1 265 ? 8.890 -12.625 -14.131 1.00 87.38 265 ALA A CA 1
ATOM 2143 C C . ALA A 1 265 ? 10.288 -12.296 -14.674 1.00 87.38 265 ALA A C 1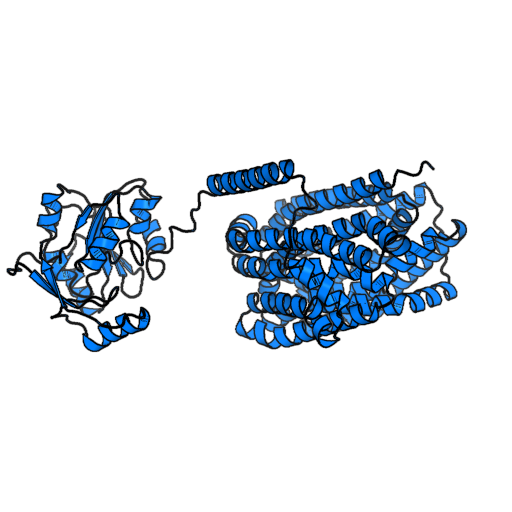
ATOM 2145 O O . ALA A 1 265 ? 10.646 -12.722 -15.771 1.00 87.38 265 ALA A O 1
ATOM 2146 N N . THR A 1 266 ? 11.109 -11.595 -13.888 1.00 80.19 266 THR A N 1
ATOM 2147 C CA . THR A 1 266 ? 12.500 -11.286 -14.255 1.00 80.19 266 THR A CA 1
ATOM 2148 C C . THR A 1 266 ? 13.347 -12.557 -14.357 1.00 80.19 266 THR A C 1
ATOM 2150 O O . THR A 1 266 ? 14.108 -12.712 -15.310 1.00 80.19 266 THR A O 1
ATOM 2153 N N . ALA A 1 267 ? 13.195 -13.490 -13.413 1.00 77.94 267 ALA A N 1
ATOM 2154 C CA . ALA A 1 267 ? 13.908 -14.767 -13.427 1.00 77.94 267 ALA A CA 1
ATOM 2155 C C . ALA A 1 267 ? 13.440 -15.703 -14.559 1.00 77.94 267 ALA A C 1
ATOM 2157 O O . ALA A 1 267 ? 14.242 -16.465 -15.095 1.00 77.94 267 ALA A O 1
ATOM 2158 N N . TYR A 1 268 ? 12.161 -15.633 -14.941 1.00 82.31 268 TYR A N 1
ATOM 2159 C CA . TYR A 1 268 ? 11.564 -16.452 -16.001 1.00 82.31 268 TYR A CA 1
ATOM 2160 C C . TYR A 1 268 ? 11.840 -15.912 -17.414 1.00 82.31 268 TYR A C 1
ATOM 2162 O O . TYR A 1 268 ? 11.697 -16.640 -18.397 1.00 82.31 268 TYR A O 1
ATOM 2170 N N . PHE A 1 269 ? 12.258 -14.648 -17.535 1.00 81.19 269 PHE A N 1
ATOM 2171 C CA . PHE A 1 269 ? 12.413 -13.961 -18.819 1.00 81.19 269 PHE A CA 1
ATOM 2172 C C . PHE A 1 269 ? 13.341 -14.665 -19.832 1.00 81.19 269 PHE A C 1
ATOM 2174 O O . PHE A 1 269 ? 12.953 -14.753 -20.997 1.00 81.19 269 PHE A O 1
ATOM 2181 N N . PRO A 1 270 ? 14.503 -15.243 -19.456 1.00 77.62 270 PRO A N 1
ATOM 2182 C CA . PRO A 1 270 ? 15.332 -15.996 -20.402 1.00 77.62 270 PRO A CA 1
ATOM 2183 C C . PRO A 1 270 ? 14.602 -17.184 -21.047 1.00 77.62 270 PRO A C 1
ATOM 2185 O O . PRO A 1 270 ? 14.795 -17.457 -22.227 1.00 77.62 270 PRO A O 1
ATOM 2188 N N . ARG A 1 271 ? 13.718 -17.855 -20.297 1.00 80.06 271 ARG A N 1
ATOM 2189 C CA . ARG A 1 271 ? 12.922 -18.994 -20.780 1.00 80.06 271 ARG A CA 1
ATOM 2190 C C . ARG A 1 271 ? 11.850 -18.556 -21.784 1.00 80.06 271 ARG A C 1
ATOM 2192 O O . ARG A 1 271 ? 11.592 -19.256 -22.755 1.00 80.06 271 ARG A O 1
ATOM 2199 N N . ILE A 1 272 ? 11.280 -17.368 -21.577 1.00 86.12 272 ILE A N 1
ATOM 2200 C CA . ILE A 1 272 ? 10.356 -16.722 -22.521 1.00 86.12 272 ILE A CA 1
ATOM 2201 C C . ILE A 1 272 ? 11.077 -16.363 -23.830 1.00 86.12 272 ILE A C 1
ATOM 2203 O O . ILE A 1 272 ? 10.528 -16.576 -24.908 1.00 86.12 272 ILE A O 1
ATOM 2207 N N . LEU A 1 273 ? 12.307 -15.839 -23.751 1.00 83.31 273 LEU A N 1
ATOM 2208 C CA . LEU A 1 273 ? 13.110 -15.514 -24.937 1.00 83.31 273 LEU A CA 1
ATOM 2209 C C . LEU A 1 273 ? 13.485 -16.758 -25.747 1.00 83.31 273 LEU A C 1
ATOM 2211 O O . LEU A 1 273 ? 13.414 -16.719 -26.972 1.00 83.31 273 LEU A O 1
ATOM 2215 N N . ASP A 1 274 ? 13.859 -17.848 -25.074 1.00 80.38 274 ASP A N 1
ATOM 2216 C CA . ASP A 1 274 ? 14.090 -19.145 -25.715 1.00 80.38 274 ASP A CA 1
ATOM 2217 C C . ASP A 1 274 ? 12.819 -19.654 -26.410 1.00 80.38 274 ASP A C 1
ATOM 2219 O O . ASP A 1 274 ? 12.849 -19.984 -27.593 1.00 80.38 274 ASP A O 1
ATOM 2223 N N . GLY A 1 275 ? 11.673 -19.590 -25.720 1.00 85.62 275 GLY A N 1
ATOM 2224 C CA . GLY A 1 275 ? 10.371 -19.926 -26.295 1.00 85.62 275 GLY A CA 1
ATOM 2225 C C . GLY A 1 275 ? 10.033 -19.122 -27.553 1.00 85.62 275 GLY A C 1
ATOM 2226 O O . GLY A 1 275 ? 9.524 -19.685 -28.512 1.00 85.62 275 GLY A O 1
ATOM 2227 N N . LYS A 1 276 ? 10.364 -17.826 -27.589 1.00 87.88 276 LYS A N 1
ATOM 2228 C CA . LYS A 1 276 ? 10.127 -16.981 -28.769 1.00 87.88 276 LYS A CA 1
ATOM 2229 C C . LYS A 1 276 ? 11.012 -17.349 -29.965 1.00 87.88 276 LYS A C 1
ATOM 2231 O O . LYS A 1 276 ? 10.578 -17.202 -31.101 1.00 87.88 276 LYS A O 1
ATOM 2236 N N . LYS A 1 277 ? 12.261 -17.752 -29.720 1.00 86.94 277 LYS A N 1
ATOM 2237 C CA . LYS A 1 277 ? 13.237 -18.039 -30.784 1.00 86.94 277 LYS A CA 1
ATOM 2238 C C . LYS A 1 277 ? 13.111 -19.453 -31.340 1.00 86.94 277 LYS A C 1
ATOM 2240 O O . LYS A 1 277 ? 13.279 -19.641 -32.536 1.00 86.94 277 LYS A O 1
ATOM 2245 N N . ASN A 1 278 ? 12.851 -20.419 -30.461 1.00 88.94 278 ASN A N 1
ATOM 2246 C CA . ASN A 1 278 ? 13.093 -21.833 -30.737 1.00 88.94 278 ASN A CA 1
ATOM 2247 C C . ASN A 1 278 ? 11.837 -22.710 -30.629 1.00 88.94 278 ASN A C 1
ATOM 2249 O O . ASN A 1 278 ? 11.938 -23.920 -30.816 1.00 88.94 278 ASN A O 1
ATOM 2253 N N . LYS A 1 279 ? 10.669 -22.150 -30.279 1.00 90.94 279 LYS A N 1
ATOM 2254 C CA . LYS A 1 279 ? 9.440 -22.925 -30.042 1.00 90.94 279 LYS A CA 1
ATOM 2255 C C . LYS A 1 279 ? 8.256 -22.411 -30.848 1.00 90.94 279 LYS A C 1
ATOM 2257 O O . LYS A 1 279 ? 8.268 -21.297 -31.368 1.00 90.94 279 LYS A O 1
ATOM 2262 N N . SER A 1 280 ? 7.211 -23.233 -30.922 1.00 92.31 280 SER A N 1
ATOM 2263 C CA . SER A 1 280 ? 5.948 -22.842 -31.548 1.00 92.31 280 SER A CA 1
ATOM 2264 C C . SER A 1 280 ? 5.282 -21.680 -30.798 1.00 92.31 280 SER A C 1
ATOM 2266 O O . SER A 1 280 ? 5.483 -21.481 -29.594 1.00 92.31 280 SER A O 1
ATOM 2268 N N . LYS A 1 281 ? 4.419 -20.927 -31.493 1.00 88.25 281 LYS A N 1
ATOM 2269 C CA . LYS A 1 281 ? 3.670 -19.809 -30.896 1.00 88.25 281 LYS A CA 1
ATOM 2270 C C . LYS A 1 281 ? 2.862 -20.238 -29.662 1.00 88.25 281 LYS A C 1
ATOM 2272 O O . LYS A 1 281 ? 2.827 -19.509 -28.674 1.00 88.25 281 LYS A O 1
ATOM 2277 N N . ASP A 1 282 ? 2.250 -21.421 -29.683 1.00 87.50 282 ASP A N 1
ATOM 2278 C CA . ASP A 1 282 ? 1.483 -21.933 -28.542 1.00 87.50 282 ASP A CA 1
ATOM 2279 C C . ASP A 1 282 ? 2.365 -22.282 -27.339 1.00 87.50 282 ASP A C 1
ATOM 2281 O O . ASP A 1 282 ? 1.981 -22.023 -26.197 1.00 87.50 282 ASP A O 1
ATOM 2285 N N . GLU A 1 283 ? 3.557 -22.834 -27.563 1.00 88.00 283 GLU A N 1
ATOM 2286 C CA . GLU A 1 283 ? 4.520 -23.087 -26.490 1.00 88.00 283 GLU A CA 1
ATOM 2287 C C . GLU A 1 283 ? 5.044 -21.786 -25.887 1.00 88.00 283 GLU A C 1
ATOM 2289 O O . GLU A 1 283 ? 5.095 -21.662 -24.664 1.00 88.00 283 GLU A O 1
ATOM 2294 N N . TYR A 1 284 ? 5.355 -20.797 -26.728 1.00 89.69 284 TYR A N 1
ATOM 2295 C CA . TYR A 1 284 ? 5.724 -19.449 -26.302 1.00 89.69 284 TYR A CA 1
ATOM 2296 C C . TYR A 1 284 ? 4.637 -18.812 -25.419 1.00 89.69 284 TYR A C 1
ATOM 2298 O O . TYR A 1 284 ? 4.919 -18.372 -24.303 1.00 89.69 284 TYR A O 1
ATOM 2306 N N . VAL A 1 285 ? 3.375 -18.841 -25.861 1.00 90.12 285 VAL A N 1
ATOM 2307 C CA . VAL A 1 285 ? 2.218 -18.345 -25.092 1.00 90.12 285 VAL A CA 1
ATOM 2308 C C . VAL A 1 285 ? 2.027 -19.133 -23.788 1.00 90.12 285 VAL A C 1
ATOM 2310 O O . VAL A 1 285 ? 1.717 -18.555 -22.742 1.00 90.12 285 VAL A O 1
ATOM 2313 N N . ASN A 1 286 ? 2.251 -20.448 -23.800 1.00 89.06 286 ASN A N 1
ATOM 2314 C CA . ASN A 1 286 ? 2.138 -21.282 -22.603 1.00 89.06 286 ASN A CA 1
ATOM 2315 C C . ASN A 1 286 ? 3.199 -20.956 -21.536 1.00 89.06 286 ASN A C 1
ATOM 2317 O O . ASN A 1 286 ? 2.920 -21.144 -20.351 1.00 89.06 286 ASN A O 1
ATOM 2321 N N . GLU A 1 287 ? 4.378 -20.439 -21.897 1.00 89.56 287 GLU A N 1
ATOM 2322 C CA . GLU A 1 287 ? 5.355 -19.965 -20.904 1.00 89.56 287 GLU A CA 1
ATOM 2323 C C . GLU A 1 287 ? 4.814 -18.763 -20.106 1.00 89.56 287 GLU A C 1
ATOM 2325 O O . GLU A 1 287 ? 4.983 -18.712 -18.885 1.00 89.56 287 GLU A O 1
ATOM 2330 N N . PHE A 1 288 ? 4.060 -17.856 -20.740 1.00 91.75 288 PHE A N 1
ATOM 2331 C CA . PHE A 1 288 ? 3.365 -16.771 -20.031 1.00 91.75 288 PHE A CA 1
ATOM 2332 C C . PHE A 1 288 ? 2.225 -17.273 -19.153 1.00 91.75 288 PHE A C 1
ATOM 2334 O O . PHE A 1 288 ? 2.044 -16.773 -18.045 1.00 91.75 288 PHE A O 1
ATOM 2341 N N . VAL A 1 289 ? 1.477 -18.282 -19.608 1.00 91.88 289 VAL A N 1
ATOM 2342 C CA . VAL A 1 289 ? 0.427 -18.919 -18.797 1.00 91.88 289 VAL A CA 1
ATOM 2343 C C . VAL A 1 289 ? 1.023 -19.545 -17.535 1.00 91.88 289 VAL A C 1
ATOM 2345 O O . VAL A 1 289 ? 0.479 -19.360 -16.449 1.00 91.88 289 VAL A O 1
ATOM 2348 N N . LYS A 1 290 ? 2.157 -20.251 -17.645 1.00 90.25 290 LYS A N 1
ATOM 2349 C CA . LYS A 1 290 ? 2.858 -20.836 -16.487 1.00 90.25 290 LYS A CA 1
ATOM 2350 C C . LYS A 1 290 ? 3.316 -19.759 -15.507 1.00 90.25 290 LYS A C 1
ATOM 2352 O O . LYS A 1 290 ? 3.089 -19.902 -14.307 1.00 90.25 290 LYS A O 1
ATOM 2357 N N . LEU A 1 291 ? 3.920 -18.684 -16.016 1.00 90.88 291 LEU A N 1
ATOM 2358 C CA . LEU A 1 291 ? 4.326 -17.538 -15.203 1.00 90.88 291 LEU A CA 1
ATOM 2359 C C . LEU A 1 291 ? 3.122 -16.900 -14.490 1.00 90.88 291 LEU A C 1
ATOM 2361 O O . LEU A 1 291 ? 3.168 -16.675 -13.281 1.00 90.88 291 LEU A O 1
ATOM 2365 N N . GLY A 1 292 ? 2.033 -16.673 -15.229 1.00 93.06 292 GLY A N 1
ATOM 2366 C CA . GLY A 1 292 ? 0.778 -16.136 -14.712 1.00 93.06 292 GLY A CA 1
ATOM 2367 C C . GLY A 1 292 ? 0.177 -17.007 -13.614 1.00 93.06 292 GLY A C 1
ATOM 2368 O O . GLY A 1 292 ? -0.143 -16.485 -12.554 1.00 93.06 292 GLY A O 1
ATOM 2369 N N . ASN A 1 293 ? 0.109 -18.327 -13.814 1.00 92.50 293 ASN A N 1
ATOM 2370 C CA . ASN A 1 293 ? -0.383 -19.278 -12.812 1.00 92.50 293 ASN A CA 1
ATOM 2371 C C . ASN A 1 293 ? 0.377 -19.160 -11.485 1.00 92.50 293 ASN A C 1
ATOM 2373 O O . ASN A 1 293 ? -0.242 -19.073 -10.429 1.00 92.50 293 ASN A O 1
ATOM 2377 N N . ILE A 1 294 ? 1.716 -19.146 -11.524 1.00 91.19 294 ILE A N 1
ATOM 2378 C CA . ILE A 1 294 ? 2.539 -19.051 -10.307 1.00 91.19 294 ILE A CA 1
ATOM 2379 C C . ILE A 1 294 ? 2.267 -17.729 -9.582 1.00 91.19 294 ILE A C 1
ATOM 2381 O O . ILE A 1 294 ? 2.019 -17.720 -8.376 1.00 91.19 294 ILE A O 1
ATOM 2385 N N . ASN A 1 295 ? 2.302 -16.615 -10.313 1.00 93.56 295 ASN A N 1
ATOM 2386 C CA . ASN A 1 295 ? 2.149 -15.289 -9.722 1.00 93.56 295 ASN A CA 1
ATOM 2387 C C . ASN A 1 295 ? 0.737 -15.070 -9.167 1.00 93.56 295 ASN A C 1
ATOM 2389 O O . ASN A 1 295 ? 0.594 -14.582 -8.047 1.00 93.56 295 ASN A O 1
ATOM 2393 N N . VAL A 1 296 ? -0.296 -15.472 -9.915 1.00 94.94 296 VAL A N 1
ATOM 2394 C CA . VAL A 1 296 ? -1.694 -15.412 -9.471 1.00 94.94 296 VAL A CA 1
ATOM 2395 C C . VAL A 1 296 ? -1.887 -16.278 -8.232 1.00 94.94 296 VAL A C 1
ATOM 2397 O O . VAL A 1 296 ? -2.424 -15.781 -7.252 1.00 94.94 296 VAL A O 1
ATOM 2400 N N . PHE A 1 297 ? -1.373 -17.514 -8.211 1.00 94.25 297 PHE A N 1
ATOM 2401 C CA . PHE A 1 297 ? -1.473 -18.393 -7.040 1.00 94.25 297 PHE A CA 1
ATOM 2402 C C . PHE A 1 297 ? -0.930 -17.737 -5.766 1.00 94.25 297 PHE A C 1
ATOM 2404 O O . PHE A 1 297 ? -1.606 -17.714 -4.738 1.00 94.25 297 PHE A O 1
ATOM 2411 N N . ILE A 1 298 ? 0.282 -17.180 -5.838 1.00 92.69 298 ILE A N 1
ATOM 2412 C CA . ILE A 1 298 ? 0.936 -16.557 -4.683 1.00 92.69 298 ILE A CA 1
ATOM 2413 C C . ILE A 1 298 ? 0.165 -15.313 -4.228 1.00 92.69 298 ILE A C 1
ATOM 2415 O O . ILE A 1 298 ? -0.088 -15.154 -3.033 1.00 92.69 298 ILE A O 1
ATOM 2419 N N . CYS A 1 299 ? -0.235 -14.444 -5.159 1.00 96.12 299 CYS A N 1
ATOM 2420 C CA . CYS A 1 299 ? -0.980 -13.231 -4.825 1.00 96.12 299 CYS A CA 1
ATOM 2421 C C . CYS A 1 299 ? -2.384 -13.533 -4.288 1.00 96.12 299 CYS A C 1
ATOM 2423 O O . CYS A 1 299 ? -2.826 -12.862 -3.361 1.00 96.12 299 CYS A O 1
ATOM 2425 N N . THR A 1 300 ? -3.062 -14.564 -4.796 1.00 96.12 300 THR A N 1
ATOM 2426 C CA . THR A 1 300 ? -4.349 -15.022 -4.257 1.00 96.12 300 THR A CA 1
ATOM 2427 C C . THR A 1 300 ? -4.184 -15.597 -2.853 1.00 96.12 300 THR A C 1
ATOM 2429 O O . THR A 1 300 ? -4.964 -15.253 -1.971 1.00 96.12 300 THR A O 1
ATOM 2432 N N . LEU A 1 301 ? -3.152 -16.411 -2.599 1.00 96.00 301 LEU A N 1
ATOM 2433 C CA . LEU A 1 301 ? -2.877 -16.930 -1.255 1.00 96.00 301 LEU A CA 1
ATOM 2434 C C . LEU A 1 301 ? -2.608 -15.793 -0.256 1.00 96.00 301 LEU A C 1
ATOM 2436 O O . LEU A 1 301 ? -3.126 -15.815 0.859 1.00 96.00 301 LEU A O 1
ATOM 2440 N N . PHE A 1 302 ? -1.846 -14.779 -0.674 1.00 96.69 302 PHE A N 1
ATOM 2441 C CA . PHE A 1 302 ? -1.614 -13.575 0.120 1.00 96.69 302 PHE A CA 1
ATOM 2442 C C . PHE A 1 302 ? -2.915 -12.805 0.391 1.00 96.69 302 PHE A C 1
ATOM 2444 O O . PHE A 1 302 ? -3.188 -12.471 1.540 1.00 96.69 302 PHE A O 1
ATOM 2451 N N . ALA A 1 303 ? -3.747 -12.578 -0.631 1.00 97.44 303 ALA A N 1
ATOM 2452 C CA . ALA A 1 303 ? -5.019 -11.869 -0.491 1.00 97.44 303 ALA A CA 1
ATOM 2453 C C . ALA A 1 303 ? -6.015 -12.607 0.420 1.00 97.44 303 ALA A C 1
ATOM 2455 O O . ALA A 1 303 ? -6.689 -11.974 1.232 1.00 97.44 303 ALA A O 1
ATOM 2456 N N . ILE A 1 304 ? -6.066 -13.942 0.358 1.00 97.25 304 ILE A N 1
ATOM 2457 C CA . ILE A 1 304 ? -6.854 -14.767 1.286 1.00 97.25 304 ILE A CA 1
ATOM 2458 C C . ILE A 1 304 ? -6.338 -14.591 2.720 1.00 97.25 304 ILE A C 1
ATOM 2460 O O . ILE A 1 304 ? -7.129 -14.340 3.629 1.00 97.25 304 ILE A O 1
ATOM 2464 N N . GLY A 1 305 ? -5.019 -14.663 2.924 1.00 95.81 305 GLY A N 1
ATOM 2465 C CA . GLY A 1 305 ? -4.401 -14.419 4.229 1.00 95.81 305 GLY A CA 1
ATOM 2466 C C . GLY A 1 305 ? -4.732 -13.030 4.780 1.00 95.81 305 GLY A C 1
ATOM 2467 O O . GLY A 1 305 ? -5.169 -12.915 5.923 1.00 95.81 305 GLY A O 1
ATOM 2468 N N . ALA A 1 306 ? -4.613 -11.989 3.953 1.00 96.62 306 ALA A N 1
ATOM 2469 C CA . ALA A 1 306 ? -4.983 -10.620 4.303 1.00 96.62 306 ALA A CA 1
ATOM 2470 C C . ALA A 1 306 ? -6.480 -10.483 4.619 1.00 96.62 306 ALA A C 1
ATOM 2472 O O . ALA A 1 306 ? -6.846 -9.808 5.576 1.00 96.62 306 ALA A O 1
ATOM 2473 N N . THR A 1 307 ? -7.355 -11.169 3.878 1.00 96.25 307 THR A N 1
ATOM 2474 C CA . THR A 1 307 ? -8.807 -11.154 4.119 1.00 96.25 307 THR A CA 1
ATOM 2475 C C . THR A 1 307 ? -9.142 -11.714 5.508 1.00 96.25 307 THR A C 1
ATOM 2477 O O . THR A 1 307 ? -9.879 -11.098 6.282 1.00 96.25 307 THR A O 1
ATOM 2480 N N . ILE A 1 308 ? -8.557 -12.866 5.852 1.00 95.06 308 ILE A N 1
ATOM 2481 C CA . ILE A 1 308 ? -8.836 -13.577 7.106 1.00 95.06 308 ILE A CA 1
ATOM 2482 C C . ILE A 1 308 ? -8.176 -12.869 8.297 1.00 95.06 308 ILE A C 1
ATOM 2484 O O . ILE A 1 308 ? -8.835 -12.600 9.300 1.00 95.06 308 ILE A O 1
ATOM 2488 N N . LEU A 1 309 ? -6.885 -12.546 8.180 1.00 93.62 309 LEU A N 1
ATOM 2489 C CA . LEU A 1 309 ? -6.038 -12.108 9.295 1.00 93.62 309 LEU A CA 1
ATOM 2490 C C . LEU A 1 309 ? -5.850 -10.592 9.371 1.00 93.62 309 LEU A C 1
ATOM 2492 O O . LEU A 1 309 ? -5.338 -10.099 10.371 1.00 93.62 309 LEU A O 1
ATOM 2496 N N . GLY A 1 310 ? -6.236 -9.847 8.334 1.00 91.38 310 GLY A N 1
ATOM 2497 C CA . GLY A 1 310 ? -5.798 -8.466 8.137 1.00 91.38 310 GLY A CA 1
ATOM 2498 C C . GLY A 1 310 ? -6.156 -7.520 9.275 1.00 91.38 310 GLY A C 1
ATOM 2499 O O . GLY A 1 310 ? -5.278 -6.831 9.778 1.00 91.38 310 GLY A O 1
ATOM 2500 N N . LYS A 1 311 ? -7.416 -7.520 9.725 1.00 92.00 311 LYS A N 1
ATOM 2501 C CA . LYS A 1 311 ? -7.860 -6.645 10.821 1.00 92.00 311 LYS A CA 1
ATOM 2502 C C . LYS A 1 311 ? -7.138 -6.941 12.135 1.00 92.00 311 LYS A C 1
ATOM 2504 O O . LYS A 1 311 ? -6.552 -6.034 12.712 1.00 92.00 311 LYS A O 1
ATOM 2509 N N . TRP A 1 312 ? -7.089 -8.215 12.528 1.00 95.81 312 TRP A N 1
ATOM 2510 C CA . TRP A 1 312 ? -6.355 -8.657 13.717 1.00 95.81 312 TRP A CA 1
ATOM 2511 C C . TRP A 1 312 ? -4.875 -8.271 13.645 1.00 95.81 312 TRP A C 1
ATOM 2513 O O . TRP A 1 312 ? -4.315 -7.740 14.599 1.00 95.81 312 TRP A O 1
ATOM 2523 N N . PHE A 1 313 ? -4.243 -8.495 12.492 1.00 95.44 313 PHE A N 1
ATOM 2524 C CA . PHE A 1 313 ? -2.840 -8.164 12.294 1.00 95.44 313 PHE A CA 1
ATOM 2525 C C . PHE A 1 313 ? -2.581 -6.661 12.408 1.00 95.44 313 PHE A C 1
ATOM 2527 O O . PHE A 1 313 ? -1.609 -6.261 13.039 1.00 95.44 313 PHE A O 1
ATOM 2534 N N . ILE A 1 314 ? -3.440 -5.827 11.820 1.00 97.00 314 ILE A N 1
ATOM 2535 C CA . ILE A 1 314 ? -3.326 -4.370 11.899 1.00 97.00 314 ILE A CA 1
ATOM 2536 C C . ILE A 1 314 ? -3.512 -3.872 13.329 1.00 97.00 314 ILE A C 1
ATOM 2538 O O . ILE A 1 314 ? -2.697 -3.085 13.794 1.00 97.00 314 ILE A O 1
ATOM 2542 N N . GLU A 1 315 ? -4.533 -4.342 14.041 1.00 94.00 315 GLU A N 1
ATOM 2543 C CA . GLU A 1 315 ? -4.776 -3.944 15.432 1.00 94.00 315 GLU A CA 1
ATOM 2544 C C . GLU A 1 315 ? -3.606 -4.360 16.331 1.00 94.00 315 GLU A C 1
ATOM 2546 O O . GLU A 1 315 ? -3.109 -3.553 17.116 1.00 94.00 315 GLU A O 1
ATOM 2551 N N . LEU A 1 316 ? -3.082 -5.577 16.143 1.00 94.50 316 LEU A N 1
ATOM 2552 C CA . LEU A 1 316 ? -1.914 -6.067 16.872 1.00 94.50 316 LEU A CA 1
ATOM 2553 C C . LEU A 1 316 ? -0.639 -5.295 16.522 1.00 94.50 316 LEU A C 1
ATOM 2555 O O . LEU A 1 316 ? 0.147 -4.986 17.411 1.00 94.50 316 LEU A O 1
ATOM 2559 N N . ALA A 1 317 ? -0.387 -5.021 15.241 1.00 94.75 317 ALA A N 1
ATOM 2560 C CA . ALA A 1 317 ? 0.867 -4.436 14.778 1.00 94.75 317 ALA A CA 1
ATOM 2561 C C . ALA A 1 317 ? 0.866 -2.912 14.900 1.00 94.75 317 ALA A C 1
ATOM 2563 O O . ALA A 1 317 ? 1.805 -2.362 15.455 1.00 94.75 317 ALA A O 1
ATOM 2564 N N . TYR A 1 318 ? -0.184 -2.225 14.467 1.00 95.00 318 TYR A N 1
ATOM 2565 C CA . TYR A 1 318 ? -0.265 -0.762 14.410 1.00 95.00 318 TYR A CA 1
ATOM 2566 C C . TYR A 1 318 ? -1.093 -0.142 15.546 1.00 95.00 318 TYR A C 1
ATOM 2568 O O . TYR A 1 318 ? -0.896 1.032 15.846 1.00 95.00 318 TYR A O 1
ATOM 2576 N N . GLY A 1 319 ? -1.945 -0.915 16.225 1.00 92.81 319 GLY A N 1
ATOM 2577 C CA . GLY A 1 319 ? -2.815 -0.437 17.305 1.00 92.81 319 GLY A CA 1
ATOM 2578 C C . GLY A 1 319 ? -4.242 -0.123 16.845 1.00 92.81 319 GLY A C 1
ATOM 2579 O O . GLY A 1 319 ? -4.539 -0.086 15.649 1.00 92.81 319 GLY A O 1
ATOM 2580 N N . MET A 1 320 ? -5.136 0.125 17.809 1.00 93.06 320 MET A N 1
ATOM 2581 C CA . MET A 1 320 ? -6.575 0.319 17.558 1.00 93.06 320 MET A CA 1
ATOM 2582 C C . MET A 1 320 ? -6.892 1.543 16.692 1.00 93.06 320 MET A C 1
ATOM 2584 O O . MET A 1 320 ? -7.852 1.510 15.925 1.00 93.06 320 MET A O 1
ATOM 2588 N N . GLU A 1 321 ? -6.058 2.587 16.745 1.00 93.19 321 GLU A N 1
ATOM 2589 C CA . GLU A 1 321 ? -6.189 3.784 15.899 1.00 93.19 321 GLU A CA 1
ATOM 2590 C C . GLU A 1 321 ? -6.180 3.447 14.396 1.00 93.19 321 GLU A C 1
ATOM 2592 O O . GLU A 1 321 ? -6.821 4.125 13.597 1.00 93.19 321 GLU A O 1
ATOM 2597 N N . TYR A 1 322 ? -5.503 2.362 14.010 1.00 96.69 322 TYR A N 1
ATOM 2598 C CA . TYR A 1 322 ? -5.389 1.920 12.625 1.00 96.69 322 TYR A CA 1
ATOM 2599 C C . TYR A 1 322 ? -6.380 0.810 12.255 1.00 96.69 322 TYR A C 1
ATOM 2601 O O . TYR A 1 322 ? -6.273 0.280 11.155 1.00 96.69 322 TYR A O 1
ATOM 2609 N N . SER A 1 323 ? -7.354 0.451 13.103 1.00 94.56 323 SER A N 1
ATOM 2610 C CA . SER A 1 323 ? -8.269 -0.686 12.866 1.00 94.56 323 SER A CA 1
ATOM 2611 C C . SER A 1 323 ? -8.914 -0.667 11.465 1.00 94.56 323 SER A C 1
ATOM 2613 O O . SER A 1 323 ? -8.914 -1.687 10.769 1.00 94.56 323 SER A O 1
ATOM 2615 N N . SER A 1 324 ? -9.346 0.504 10.978 1.00 95.00 324 SER A N 1
ATOM 2616 C CA . SER A 1 324 ? -9.934 0.667 9.635 1.00 95.00 324 SER A CA 1
ATOM 2617 C C . SER A 1 324 ? -8.946 0.409 8.482 1.00 95.00 324 SER A C 1
ATOM 2619 O O . SER A 1 324 ? -9.358 0.033 7.383 1.00 95.00 324 SER A O 1
ATOM 2621 N N . ALA A 1 325 ? -7.631 0.517 8.715 1.00 97.94 325 ALA A N 1
ATOM 2622 C CA . ALA A 1 325 ? -6.611 0.089 7.751 1.00 97.94 325 ALA A CA 1
ATOM 2623 C C . ALA A 1 325 ? -6.651 -1.430 7.521 1.00 97.94 325 ALA A C 1
ATOM 2625 O O . ALA A 1 325 ? -6.234 -1.903 6.464 1.00 97.94 325 ALA A O 1
ATOM 2626 N N . GLY A 1 326 ? -7.188 -2.194 8.480 1.00 97.56 326 GLY A N 1
ATOM 2627 C CA . GLY A 1 326 ? -7.475 -3.618 8.342 1.00 97.56 326 GLY A CA 1
ATOM 2628 C C . GLY A 1 326 ? -8.462 -3.908 7.222 1.00 97.56 326 GLY A C 1
ATOM 2629 O O . GLY A 1 326 ? -8.226 -4.811 6.423 1.00 97.56 326 GLY A O 1
ATOM 2630 N N . ASP A 1 327 ? -9.527 -3.118 7.107 1.00 96.94 327 ASP A N 1
ATOM 2631 C CA . ASP A 1 327 ? -10.530 -3.302 6.057 1.00 96.94 327 ASP A CA 1
ATOM 2632 C C . ASP A 1 327 ? -9.985 -2.882 4.685 1.00 96.94 327 ASP A C 1
ATOM 2634 O O . ASP A 1 327 ? -10.170 -3.599 3.698 1.00 96.94 327 ASP A O 1
ATOM 2638 N N . VAL A 1 328 ? -9.184 -1.809 4.636 1.00 98.31 328 VAL A N 1
ATOM 2639 C CA . VAL A 1 328 ? -8.407 -1.446 3.437 1.00 98.31 328 VAL A CA 1
ATOM 2640 C C . VAL A 1 328 ? -7.477 -2.590 3.028 1.00 98.31 328 VAL A C 1
ATOM 2642 O O . VAL A 1 328 ? -7.485 -2.988 1.868 1.00 98.31 328 VAL A O 1
ATOM 2645 N N . PHE A 1 329 ? -6.711 -3.162 3.961 1.00 98.25 329 PHE A N 1
ATOM 2646 C CA . PHE A 1 329 ? -5.764 -4.246 3.683 1.00 98.25 329 PHE A CA 1
ATOM 2647 C C . PHE A 1 329 ? -6.458 -5.513 3.158 1.00 98.25 329 PHE A C 1
ATOM 2649 O O . PHE A 1 329 ? -5.980 -6.127 2.201 1.00 98.25 329 PHE A O 1
ATOM 2656 N N . ARG A 1 330 ? -7.613 -5.876 3.732 1.00 97.44 330 ARG A N 1
ATOM 2657 C CA . ARG A 1 330 ? -8.435 -7.020 3.296 1.00 97.44 330 ARG A CA 1
ATOM 2658 C C . ARG A 1 330 ? -8.869 -6.900 1.838 1.00 97.44 330 ARG A C 1
ATOM 2660 O O . ARG A 1 330 ? -8.786 -7.875 1.097 1.00 97.44 330 ARG A O 1
ATOM 2667 N N . ILE A 1 331 ? -9.312 -5.712 1.429 1.00 97.69 331 ILE A N 1
ATOM 2668 C CA . ILE A 1 331 ? -9.829 -5.464 0.077 1.00 97.69 331 ILE A CA 1
ATOM 2669 C C . ILE A 1 331 ? -8.678 -5.230 -0.901 1.00 97.69 331 ILE A C 1
ATOM 2671 O O . ILE A 1 331 ? -8.561 -5.930 -1.906 1.00 97.69 331 ILE A O 1
ATOM 2675 N N . TYR A 1 332 ? -7.789 -4.285 -0.595 1.00 97.00 332 TYR A N 1
ATOM 2676 C CA . TYR A 1 332 ? -6.734 -3.834 -1.502 1.00 97.00 332 TYR A CA 1
ATOM 2677 C C . TYR A 1 332 ? -5.740 -4.957 -1.833 1.00 97.00 332 TYR A C 1
ATOM 2679 O O . TYR A 1 332 ? -5.219 -5.005 -2.946 1.00 97.00 332 TYR A O 1
ATOM 2687 N N . SER A 1 333 ? -5.531 -5.938 -0.948 1.00 97.62 333 SER A N 1
ATOM 2688 C CA . SER A 1 333 ? -4.670 -7.095 -1.246 1.00 97.62 333 SER A CA 1
ATOM 2689 C C . SER A 1 333 ? -5.103 -7.885 -2.491 1.00 97.62 333 SER A C 1
ATOM 2691 O O . SER A 1 333 ? -4.252 -8.458 -3.176 1.00 97.62 333 SER A O 1
ATOM 2693 N N . TRP A 1 334 ? -6.390 -7.864 -2.858 1.00 97.44 334 TRP A N 1
ATOM 2694 C CA . TRP A 1 334 ? -6.882 -8.484 -4.094 1.00 97.44 334 TRP A CA 1
ATOM 2695 C C . TRP A 1 334 ? -6.396 -7.778 -5.365 1.00 97.44 334 TRP A C 1
ATOM 2697 O O . TRP A 1 334 ? -6.254 -8.427 -6.404 1.00 97.44 334 TRP A O 1
ATOM 2707 N N . ALA A 1 335 ? -6.026 -6.495 -5.289 1.00 95.00 335 ALA A N 1
ATOM 2708 C CA . ALA A 1 335 ? -5.378 -5.783 -6.390 1.00 95.00 335 ALA A CA 1
ATOM 2709 C C . ALA A 1 335 ? -4.074 -6.479 -6.830 1.00 95.00 335 ALA A C 1
ATOM 2711 O O . ALA A 1 335 ? -3.737 -6.491 -8.016 1.00 95.00 335 ALA A O 1
ATOM 2712 N N . GLY A 1 336 ? -3.383 -7.156 -5.902 1.00 94.69 336 GLY A N 1
ATOM 2713 C CA . GLY A 1 336 ? -2.175 -7.931 -6.190 1.00 94.69 336 GLY A CA 1
ATOM 2714 C C . GLY A 1 336 ? -2.369 -9.047 -7.217 1.00 94.69 336 GLY A C 1
ATOM 2715 O O . GLY A 1 336 ? -1.445 -9.340 -7.972 1.00 94.69 336 GLY A O 1
ATOM 2716 N N . VAL A 1 337 ? -3.570 -9.626 -7.320 1.00 95.75 337 VAL A N 1
ATOM 2717 C CA . VAL A 1 337 ? -3.892 -10.641 -8.340 1.00 95.75 337 VAL A CA 1
ATOM 2718 C C . VAL A 1 337 ? -3.844 -10.033 -9.745 1.00 95.75 337 VAL A C 1
ATOM 2720 O O . VAL A 1 337 ? -3.279 -10.615 -10.672 1.00 95.75 337 VAL A O 1
ATOM 2723 N N . PHE A 1 338 ? -4.375 -8.823 -9.904 1.00 94.19 338 PHE A N 1
ATOM 2724 C CA . PHE A 1 338 ? -4.377 -8.112 -11.182 1.00 94.19 338 PHE A CA 1
ATOM 2725 C C . PHE A 1 338 ? -2.995 -7.557 -11.535 1.00 94.19 338 PHE A C 1
ATOM 2727 O O . PHE A 1 338 ? -2.585 -7.627 -12.696 1.00 94.19 338 PHE A O 1
ATOM 2734 N N . VAL A 1 339 ? -2.226 -7.115 -10.534 1.00 92.56 339 VAL A N 1
ATOM 2735 C CA . VAL A 1 339 ? -0.802 -6.785 -10.705 1.00 92.56 339 VAL A CA 1
ATOM 2736 C C . VAL A 1 339 ? -0.022 -8.008 -11.186 1.00 92.56 339 VAL A C 1
ATOM 2738 O O . VAL A 1 339 ? 0.734 -7.906 -12.151 1.00 92.56 339 VAL A O 1
ATOM 2741 N N . ALA A 1 340 ? -0.235 -9.181 -10.583 1.00 94.12 340 ALA A N 1
ATOM 2742 C CA . ALA A 1 340 ? 0.390 -10.429 -11.015 1.00 94.12 340 ALA A CA 1
ATOM 2743 C C . ALA A 1 340 ? 0.080 -10.756 -12.483 1.00 94.12 340 ALA A C 1
ATOM 2745 O O . ALA A 1 340 ? 0.997 -11.105 -13.233 1.00 94.12 340 ALA A O 1
ATOM 2746 N N . LEU A 1 341 ? -1.173 -10.594 -12.918 1.00 92.62 341 LEU A N 1
ATOM 2747 C CA . LEU A 1 341 ? -1.559 -10.772 -14.321 1.00 92.62 341 LEU A CA 1
ATOM 2748 C C . LEU A 1 341 ? -0.839 -9.776 -15.238 1.00 92.62 341 LEU A C 1
ATOM 2750 O O . LEU A 1 341 ? -0.222 -10.185 -16.219 1.00 92.62 341 LEU A O 1
ATOM 2754 N N . GLY A 1 342 ? -0.886 -8.481 -14.909 1.00 91.19 342 GLY A N 1
ATOM 2755 C CA . GLY A 1 342 ? -0.234 -7.419 -15.679 1.00 91.19 342 GLY A CA 1
ATOM 2756 C C . GLY A 1 342 ? 1.273 -7.628 -15.823 1.00 91.19 342 GLY A C 1
ATOM 2757 O O . GLY A 1 342 ? 1.795 -7.620 -16.936 1.00 91.19 342 GLY A O 1
ATOM 2758 N N . VAL A 1 343 ? 1.972 -7.898 -14.718 1.00 90.12 343 VAL A N 1
ATOM 2759 C CA . VAL A 1 343 ? 3.421 -8.151 -14.718 1.00 90.12 343 VAL A CA 1
ATOM 2760 C C . VAL A 1 343 ? 3.762 -9.373 -15.565 1.00 90.12 343 VAL A C 1
ATOM 2762 O O . VAL A 1 343 ? 4.695 -9.308 -16.369 1.00 90.12 343 VAL A O 1
ATOM 2765 N N . SER A 1 344 ? 2.988 -10.455 -15.436 1.00 90.31 344 SER A N 1
ATOM 2766 C CA . SER A 1 344 ? 3.249 -11.706 -16.152 1.00 90.31 344 SER A CA 1
ATOM 2767 C C . SER A 1 344 ? 3.135 -11.541 -17.666 1.00 90.31 344 SER A C 1
ATOM 2769 O O . SER A 1 344 ? 3.962 -12.091 -18.381 1.00 90.31 344 SER A O 1
ATOM 2771 N N . THR A 1 345 ? 2.178 -10.753 -18.168 1.00 87.94 345 THR A N 1
ATOM 2772 C CA . THR A 1 345 ? 1.973 -10.569 -19.617 1.00 87.94 345 THR A CA 1
ATOM 2773 C C . THR A 1 345 ? 2.653 -9.327 -20.194 1.00 87.94 345 THR A C 1
ATOM 2775 O O . THR A 1 345 ? 2.800 -9.234 -21.407 1.00 87.94 345 THR A O 1
ATOM 2778 N N . SER A 1 346 ? 3.116 -8.377 -19.375 1.00 85.88 346 SER A N 1
ATOM 2779 C CA . SER A 1 346 ? 3.749 -7.131 -19.858 1.00 85.88 346 SER A CA 1
ATOM 2780 C C . SER A 1 346 ? 4.927 -7.372 -20.815 1.00 85.88 346 SER A C 1
ATOM 2782 O O . SER A 1 346 ? 5.129 -6.633 -21.777 1.00 85.88 346 SER A O 1
ATOM 2784 N N . LYS A 1 347 ? 5.696 -8.446 -20.591 1.00 84.44 347 LYS A N 1
ATOM 2785 C CA . LYS A 1 347 ? 6.820 -8.831 -21.457 1.00 84.44 347 LYS A CA 1
ATOM 2786 C C . LYS A 1 347 ? 6.377 -9.380 -22.810 1.00 84.44 347 LYS A C 1
ATOM 2788 O O . LYS A 1 347 ? 7.148 -9.276 -23.756 1.00 84.44 347 LYS A O 1
ATOM 2793 N N . TYR A 1 348 ? 5.168 -9.924 -22.917 1.00 89.12 348 TYR A N 1
ATOM 2794 C CA . TYR A 1 348 ? 4.601 -10.330 -24.200 1.00 89.12 348 TYR A CA 1
ATOM 2795 C C . TYR A 1 348 ? 4.342 -9.097 -25.073 1.00 89.12 348 TYR A C 1
ATOM 2797 O O . TYR A 1 348 ? 4.842 -9.034 -26.188 1.00 89.12 348 TYR A O 1
ATOM 2805 N N . LEU A 1 349 ? 3.665 -8.070 -24.540 1.00 86.38 349 LEU A N 1
ATOM 2806 C CA . LEU A 1 349 ? 3.425 -6.811 -25.266 1.00 86.38 349 LEU A CA 1
ATOM 2807 C C . LEU A 1 349 ? 4.728 -6.161 -25.729 1.00 86.38 349 LEU A C 1
ATOM 2809 O O . LEU A 1 349 ? 4.819 -5.717 -26.868 1.00 86.38 349 LEU A O 1
ATOM 2813 N N . LEU A 1 350 ? 5.757 -6.179 -24.880 1.00 83.50 350 LEU A N 1
ATOM 2814 C CA . LEU A 1 350 ? 7.082 -5.694 -25.249 1.00 83.50 350 LEU A CA 1
ATOM 2815 C C . LEU A 1 350 ? 7.685 -6.480 -26.420 1.00 83.50 350 LEU A C 1
ATOM 2817 O O . LEU A 1 350 ? 8.180 -5.880 -27.367 1.00 83.50 350 LEU A O 1
ATOM 2821 N N . LEU A 1 351 ? 7.676 -7.813 -26.345 1.00 85.62 351 LEU A N 1
ATOM 2822 C CA . LEU A 1 351 ? 8.285 -8.662 -27.367 1.00 85.62 351 LEU A CA 1
ATOM 2823 C C . LEU A 1 351 ? 7.517 -8.621 -28.690 1.00 85.62 351 LEU A C 1
ATOM 2825 O O . LEU A 1 351 ? 8.140 -8.776 -29.736 1.00 85.62 351 LEU A O 1
ATOM 2829 N N . GLU A 1 352 ? 6.204 -8.410 -28.653 1.00 88.38 352 GLU A N 1
ATOM 2830 C CA . GLU A 1 352 ? 5.335 -8.285 -29.828 1.00 88.38 352 GLU A CA 1
ATOM 2831 C C . GLU A 1 352 ? 5.194 -6.834 -30.328 1.00 88.38 352 GLU A C 1
ATOM 2833 O O . GLU A 1 352 ? 4.379 -6.570 -31.205 1.00 88.38 352 GLU A O 1
ATOM 2838 N N . ASN A 1 353 ? 5.976 -5.888 -29.787 1.00 83.25 353 ASN A N 1
ATOM 2839 C CA . ASN A 1 353 ? 5.945 -4.461 -30.139 1.00 83.25 353 ASN A CA 1
ATOM 2840 C C . ASN A 1 353 ? 4.568 -3.784 -29.966 1.00 83.25 353 ASN A C 1
ATOM 2842 O O . ASN A 1 353 ? 4.243 -2.845 -30.685 1.00 83.25 353 ASN A O 1
ATOM 2846 N N . ARG A 1 354 ? 3.778 -4.219 -28.977 1.00 85.94 354 ARG A N 1
ATOM 2847 C CA . ARG A 1 354 ? 2.433 -3.701 -28.657 1.00 85.94 354 ARG A CA 1
ATOM 2848 C C . ARG A 1 354 ? 2.381 -2.917 -27.340 1.00 85.94 354 ARG A C 1
ATOM 2850 O O . ARG A 1 354 ? 1.507 -3.123 -26.496 1.00 85.94 354 ARG A O 1
ATOM 2857 N N . ASN A 1 355 ? 3.377 -2.064 -27.102 1.00 79.88 355 ASN A N 1
ATOM 2858 C CA . ASN A 1 355 ? 3.458 -1.259 -25.872 1.00 79.88 355 ASN A CA 1
ATOM 2859 C C . ASN A 1 355 ? 2.363 -0.175 -25.789 1.00 79.88 355 ASN A C 1
ATOM 2861 O O . ASN A 1 355 ? 2.053 0.308 -24.702 1.00 79.88 355 ASN A O 1
ATOM 2865 N N . ASP A 1 356 ? 1.761 0.174 -26.923 1.00 84.38 356 ASP A N 1
ATOM 2866 C CA . ASP A 1 356 ? 0.571 1.015 -27.048 1.00 84.38 356 ASP A CA 1
ATOM 2867 C C . ASP A 1 356 ? -0.621 0.434 -26.270 1.00 84.38 356 ASP A C 1
ATOM 2869 O O . ASP A 1 356 ? -1.231 1.134 -25.463 1.00 84.38 356 ASP A O 1
ATOM 2873 N N . LEU A 1 357 ? -0.891 -0.870 -26.398 1.00 86.75 357 LEU A N 1
ATOM 2874 C CA . LEU A 1 357 ? -1.968 -1.531 -25.652 1.00 86.75 357 LEU A CA 1
ATOM 2875 C C . LEU A 1 357 ? -1.743 -1.468 -24.138 1.00 86.75 357 LEU A C 1
ATOM 2877 O O . LEU A 1 357 ? -2.694 -1.272 -23.383 1.00 86.75 357 LEU A O 1
ATOM 2881 N N . GLN A 1 358 ? -0.491 -1.596 -23.688 1.00 84.69 358 GLN A N 1
ATOM 2882 C CA . GLN A 1 358 ? -0.138 -1.451 -22.273 1.00 84.69 358 GLN A CA 1
ATOM 2883 C C . GLN A 1 358 ? -0.416 -0.028 -21.776 1.00 84.69 358 GLN A C 1
ATOM 2885 O O . GLN A 1 358 ? -0.926 0.149 -20.666 1.00 84.69 358 GLN A O 1
ATOM 2890 N N . LEU A 1 359 ? -0.082 0.982 -22.582 1.00 84.25 359 LEU A N 1
ATOM 2891 C CA . LEU A 1 359 ? -0.358 2.378 -22.269 1.00 84.25 359 LEU A CA 1
ATOM 2892 C C . LEU A 1 359 ? -1.868 2.633 -22.160 1.00 84.25 359 LEU A C 1
ATOM 2894 O O . LEU A 1 359 ? -2.321 3.113 -21.121 1.00 84.25 359 LEU A O 1
ATOM 2898 N N . TYR A 1 360 ? -2.653 2.259 -23.174 1.00 88.38 360 TYR A N 1
ATOM 2899 C CA . TYR A 1 360 ? -4.105 2.474 -23.185 1.00 88.38 360 TYR A CA 1
ATOM 2900 C C . TYR A 1 360 ? -4.824 1.723 -22.059 1.00 88.38 360 TYR A C 1
ATOM 2902 O O . TYR A 1 360 ? -5.690 2.291 -21.394 1.00 88.38 360 TYR A O 1
ATOM 2910 N N . SER A 1 361 ? -4.417 0.483 -21.782 1.00 87.88 361 SER A N 1
ATOM 2911 C CA . SER A 1 361 ? -4.883 -0.310 -20.638 1.00 87.88 361 SER A CA 1
ATOM 2912 C C . SER A 1 361 ? -4.669 0.429 -19.311 1.00 87.88 361 SER A C 1
ATOM 2914 O O . SER A 1 361 ? -5.584 0.532 -18.489 1.00 87.88 361 SER A O 1
ATOM 2916 N N . THR A 1 362 ? -3.484 1.016 -19.128 1.00 85.19 362 THR A N 1
ATOM 2917 C CA . THR A 1 362 ? -3.108 1.707 -17.887 1.00 85.19 362 THR A CA 1
ATOM 2918 C C . THR A 1 362 ? -3.824 3.053 -17.747 1.00 85.19 362 THR A C 1
ATOM 2920 O O . THR A 1 362 ? -4.340 3.352 -16.673 1.00 85.19 362 THR A O 1
ATOM 2923 N N . LEU A 1 363 ? -3.921 3.833 -18.830 1.00 87.56 363 LEU A N 1
ATOM 2924 C CA . LEU A 1 363 ? -4.697 5.078 -18.873 1.00 87.56 363 LEU A CA 1
ATOM 2925 C C . LEU A 1 363 ? -6.173 4.833 -18.557 1.00 87.56 363 LEU A C 1
ATOM 2927 O O . LEU A 1 363 ? -6.743 5.530 -17.722 1.00 87.56 363 LEU A O 1
ATOM 2931 N N . THR A 1 364 ? -6.768 3.801 -19.160 1.00 89.50 364 THR A N 1
ATOM 2932 C CA . THR A 1 364 ? -8.159 3.409 -18.888 1.00 89.50 364 THR A CA 1
ATOM 2933 C C . THR A 1 364 ? -8.343 3.076 -17.410 1.00 89.50 364 THR A C 1
ATOM 2935 O O . THR A 1 364 ? -9.273 3.570 -16.779 1.00 89.50 364 THR A O 1
ATOM 2938 N N . GLY A 1 365 ? -7.425 2.299 -16.825 1.00 89.31 365 GLY A N 1
ATOM 2939 C CA . GLY A 1 365 ? -7.434 2.011 -15.392 1.00 89.31 365 GLY A CA 1
ATOM 2940 C C . GLY A 1 365 ? -7.363 3.273 -14.532 1.00 89.31 365 GLY A C 1
ATOM 2941 O O . GLY A 1 365 ? -8.139 3.408 -13.595 1.00 89.31 365 GLY A O 1
ATOM 2942 N N . GLY A 1 366 ? -6.454 4.201 -14.844 1.00 88.12 366 GLY A N 1
ATOM 2943 C CA . GLY A 1 366 ? -6.288 5.448 -14.090 1.00 88.12 366 GLY A CA 1
ATOM 2944 C C . GLY A 1 366 ? -7.517 6.356 -14.160 1.00 88.12 366 GLY A C 1
ATOM 2945 O O . GLY A 1 366 ? -7.952 6.877 -13.136 1.00 88.12 366 GLY A O 1
ATOM 2946 N N . ILE A 1 367 ? -8.117 6.492 -15.345 1.00 89.88 367 ILE A N 1
ATOM 2947 C CA . ILE A 1 367 ? -9.344 7.275 -15.552 1.00 89.88 367 ILE A CA 1
ATOM 2948 C C . ILE A 1 367 ? -10.502 6.663 -14.763 1.00 89.88 367 ILE A C 1
ATOM 2950 O O . ILE A 1 367 ? -11.191 7.373 -14.033 1.00 89.88 367 ILE A O 1
ATOM 2954 N N . VAL A 1 368 ? -10.696 5.344 -14.859 1.00 91.62 368 VAL A N 1
ATOM 2955 C CA . VAL A 1 368 ? -11.749 4.665 -14.097 1.00 91.62 368 VAL A CA 1
ATOM 2956 C C . VAL A 1 368 ? -11.511 4.797 -12.593 1.00 91.62 368 VAL A C 1
ATOM 2958 O O . VAL A 1 368 ? -12.460 5.060 -11.859 1.00 91.62 368 VAL A O 1
ATOM 2961 N N . ASN A 1 369 ? -10.259 4.697 -12.137 1.00 92.69 369 ASN A N 1
ATOM 2962 C CA . ASN A 1 369 ? -9.910 4.878 -10.729 1.00 92.69 369 ASN A CA 1
ATOM 2963 C C . ASN A 1 369 ? -10.302 6.268 -10.231 1.00 92.69 369 ASN A C 1
ATOM 2965 O O . ASN A 1 369 ? -10.990 6.393 -9.222 1.00 92.69 369 ASN A O 1
ATOM 2969 N N . PHE A 1 370 ? -9.940 7.309 -10.977 1.00 93.12 370 PHE A N 1
ATOM 2970 C CA . PHE A 1 370 ? -10.306 8.678 -10.640 1.00 93.12 370 PHE A CA 1
ATOM 2971 C C . PHE A 1 370 ? -11.831 8.869 -10.587 1.00 93.12 370 PHE A C 1
ATOM 2973 O O . PHE A 1 370 ? -12.356 9.357 -9.587 1.00 93.12 370 PHE A O 1
ATOM 2980 N N . ILE A 1 371 ? -12.556 8.429 -11.622 1.00 93.62 371 ILE A N 1
ATOM 2981 C CA . ILE A 1 371 ? -14.016 8.593 -11.711 1.00 93.62 371 ILE A CA 1
ATOM 2982 C C . ILE A 1 371 ? -14.727 7.848 -10.578 1.00 93.62 371 ILE A C 1
ATOM 2984 O O . ILE A 1 371 ? -15.575 8.422 -9.895 1.00 93.62 371 ILE A O 1
ATOM 2988 N N . LEU A 1 372 ? -14.381 6.580 -10.345 1.00 94.19 372 LEU A N 1
ATOM 2989 C CA . LEU A 1 372 ? -15.011 5.784 -9.293 1.00 94.19 372 LEU A CA 1
ATOM 2990 C C . LEU A 1 372 ? -14.694 6.336 -7.902 1.00 94.19 372 LEU A C 1
ATOM 2992 O O . LEU A 1 372 ? -15.576 6.335 -7.046 1.00 94.19 372 LEU A O 1
ATOM 2996 N N . ASN A 1 373 ? -13.494 6.880 -7.680 1.00 95.31 373 ASN A N 1
ATOM 2997 C CA . ASN A 1 373 ? -13.127 7.475 -6.398 1.00 95.31 373 ASN A CA 1
ATOM 2998 C C . ASN A 1 373 ? -13.995 8.687 -6.047 1.00 95.31 373 ASN A C 1
ATOM 3000 O O . ASN A 1 373 ? -14.354 8.835 -4.879 1.00 95.31 373 ASN A O 1
ATOM 3004 N N . LEU A 1 374 ? -14.413 9.500 -7.028 1.00 94.81 374 LEU A N 1
ATOM 3005 C CA . LEU A 1 374 ? -15.320 10.631 -6.781 1.00 94.81 374 LEU A CA 1
ATOM 3006 C C . LEU A 1 374 ? -16.632 10.191 -6.112 1.00 94.81 374 LEU A C 1
ATOM 3008 O O . LEU A 1 374 ? -17.164 10.921 -5.275 1.00 94.81 374 LEU A O 1
ATOM 3012 N N . TYR A 1 375 ? -17.135 9.001 -6.452 1.00 94.75 375 TYR A N 1
ATOM 3013 C CA . TYR A 1 375 ? -18.358 8.440 -5.876 1.00 94.75 375 TYR A CA 1
ATOM 3014 C C . TYR A 1 375 ? -18.083 7.570 -4.639 1.00 94.75 375 TYR A C 1
ATOM 3016 O O . TYR A 1 375 ? -18.667 7.787 -3.576 1.00 94.75 375 TYR A O 1
ATOM 3024 N N . PHE A 1 376 ? -17.175 6.596 -4.750 1.00 96.38 376 PHE A N 1
ATOM 3025 C CA . PHE A 1 376 ? -16.936 5.586 -3.717 1.00 96.38 376 PHE A CA 1
ATOM 3026 C C . PHE A 1 376 ? -16.321 6.174 -2.449 1.00 96.38 376 PHE A C 1
ATOM 3028 O O . PHE A 1 376 ? -16.706 5.754 -1.362 1.00 96.38 376 PHE A O 1
ATOM 3035 N N . ILE A 1 377 ? -15.418 7.156 -2.555 1.00 97.31 377 ILE A N 1
ATOM 3036 C CA . ILE A 1 377 ? -14.816 7.784 -1.368 1.00 97.31 377 ILE A CA 1
ATOM 3037 C C . ILE A 1 377 ? -15.876 8.551 -0.576 1.00 97.31 377 ILE A C 1
ATOM 3039 O O . ILE A 1 377 ? -15.917 8.447 0.645 1.00 97.31 377 ILE A O 1
ATOM 3043 N N . ARG A 1 378 ? -16.785 9.265 -1.254 1.00 93.50 378 ARG A N 1
ATOM 3044 C CA . ARG A 1 378 ? -17.872 9.995 -0.579 1.00 93.50 378 ARG A CA 1
ATOM 3045 C C . ARG A 1 378 ? -18.824 9.059 0.160 1.00 93.50 378 ARG A C 1
ATOM 3047 O O . ARG A 1 378 ? -19.285 9.395 1.241 1.00 93.50 378 ARG A O 1
ATOM 3054 N N . LYS A 1 379 ? -19.126 7.898 -0.429 1.00 94.50 379 LYS A N 1
ATOM 3055 C CA . LYS A 1 379 ? -20.118 6.958 0.110 1.00 94.50 379 LYS A CA 1
ATOM 3056 C C . LYS A 1 379 ? -19.546 5.973 1.133 1.00 94.50 379 LYS A C 1
ATOM 3058 O O . LYS A 1 379 ? -20.247 5.594 2.063 1.00 94.50 379 LYS A O 1
ATOM 3063 N N . PHE A 1 380 ? -18.3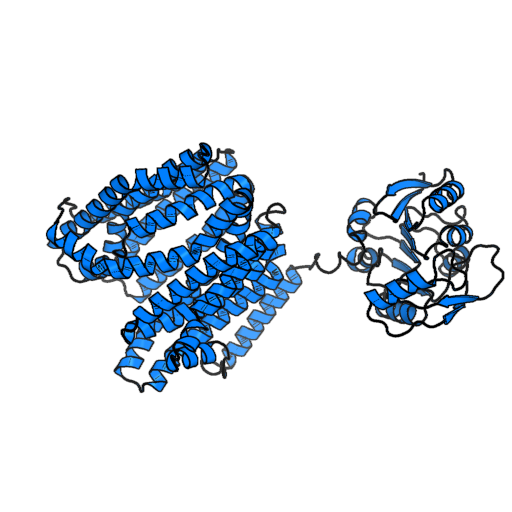02 5.535 0.948 1.00 94.31 380 PHE A N 1
ATOM 3064 C CA . PHE A 1 380 ? -17.696 4.431 1.704 1.00 94.31 380 PHE A CA 1
ATOM 3065 C C . PHE A 1 380 ? -16.331 4.784 2.320 1.00 94.31 380 PHE A C 1
ATOM 3067 O O . PHE A 1 380 ? -15.633 3.901 2.821 1.00 94.31 380 PHE A O 1
ATOM 3074 N N . GLY A 1 381 ? -15.902 6.047 2.255 1.00 97.25 381 GLY A N 1
ATOM 3075 C CA . GLY A 1 381 ? -14.633 6.503 2.820 1.00 97.25 381 GLY A CA 1
ATOM 3076 C C . GLY A 1 381 ? -13.410 5.795 2.221 1.00 97.25 381 GLY A C 1
ATOM 3077 O O . GLY A 1 381 ? -13.358 5.479 1.029 1.00 97.25 381 GLY A O 1
ATOM 3078 N N . ILE A 1 382 ? -12.421 5.501 3.069 1.00 97.88 382 ILE A N 1
ATOM 3079 C CA . ILE A 1 382 ? -11.174 4.820 2.677 1.00 97.88 382 ILE A CA 1
ATOM 3080 C C . ILE A 1 382 ? -11.390 3.390 2.159 1.00 97.88 382 ILE A C 1
ATOM 3082 O O . ILE A 1 382 ? -10.616 2.896 1.336 1.00 97.88 382 ILE A O 1
ATOM 3086 N N . VAL A 1 383 ? -12.467 2.727 2.590 1.00 97.38 383 VAL A N 1
ATOM 3087 C CA . VAL A 1 383 ? -12.867 1.405 2.085 1.00 97.38 383 VAL A CA 1
ATOM 3088 C C . VAL A 1 383 ? -13.352 1.518 0.638 1.00 97.38 383 VAL A C 1
ATOM 3090 O O . VAL A 1 383 ? -13.040 0.665 -0.194 1.00 97.38 383 VAL A O 1
ATOM 3093 N N . GLY A 1 384 ? -14.044 2.613 0.311 1.00 96.81 384 GLY A N 1
ATOM 3094 C CA . GLY A 1 384 ? -14.416 2.957 -1.059 1.00 96.81 384 GLY A CA 1
ATOM 3095 C C . GLY A 1 384 ? -13.205 3.105 -1.975 1.00 96.81 384 GLY A C 1
ATOM 3096 O O . GLY A 1 384 ? -13.184 2.507 -3.049 1.00 96.81 384 GLY A O 1
ATOM 3097 N N . ALA A 1 385 ? -12.169 3.821 -1.524 1.00 96.56 385 ALA A N 1
ATOM 3098 C CA . ALA A 1 385 ? -10.915 3.952 -2.271 1.00 96.56 385 ALA A CA 1
ATOM 3099 C C . ALA A 1 385 ? -10.252 2.588 -2.542 1.00 96.56 385 ALA A C 1
ATOM 3101 O O . ALA A 1 385 ? -9.755 2.337 -3.639 1.00 96.56 385 ALA A O 1
ATOM 3102 N N . ALA A 1 386 ? -10.275 1.672 -1.566 1.00 97.00 386 ALA A N 1
ATOM 3103 C CA . ALA A 1 386 ? -9.734 0.325 -1.745 1.00 97.00 386 ALA A CA 1
ATOM 3104 C C . ALA A 1 386 ? -10.479 -0.463 -2.839 1.00 97.00 386 ALA A C 1
ATOM 3106 O O . ALA A 1 386 ? -9.842 -1.057 -3.713 1.00 97.00 386 ALA A O 1
ATOM 3107 N N . TRP A 1 387 ? -11.817 -0.431 -2.833 1.00 97.19 387 TRP A N 1
ATOM 3108 C CA . TRP A 1 387 ? -12.635 -1.076 -3.866 1.00 97.19 387 TRP A CA 1
ATOM 3109 C C . TRP A 1 387 ? -12.405 -0.486 -5.250 1.00 97.19 387 TRP A C 1
ATOM 3111 O O . TRP A 1 387 ? -12.201 -1.237 -6.206 1.00 97.19 387 TRP A O 1
ATOM 3121 N N . THR A 1 388 ? -12.384 0.842 -5.357 1.00 95.62 388 THR A N 1
ATOM 3122 C CA . THR A 1 388 ? -12.098 1.536 -6.612 1.00 95.62 388 THR A CA 1
ATOM 3123 C C . THR A 1 388 ? -10.784 1.066 -7.219 1.00 95.62 388 THR A C 1
ATOM 3125 O O . THR A 1 388 ? -10.724 0.782 -8.419 1.00 95.62 388 THR A O 1
ATOM 3128 N N . THR A 1 389 ? -9.739 0.923 -6.403 1.00 94.38 389 THR A N 1
ATOM 3129 C CA . THR A 1 389 ? -8.446 0.449 -6.887 1.00 94.38 389 THR A CA 1
ATOM 3130 C C . THR A 1 389 ? -8.522 -0.988 -7.388 1.00 94.38 389 THR A C 1
ATOM 3132 O O . THR A 1 389 ? -8.121 -1.234 -8.524 1.00 94.38 389 THR A O 1
ATOM 3135 N N . VAL A 1 390 ? -9.131 -1.918 -6.648 1.00 95.50 390 VAL A N 1
ATOM 3136 C CA . VAL A 1 390 ? -9.318 -3.308 -7.114 1.00 95.50 390 VAL A CA 1
ATOM 3137 C C . VAL A 1 390 ? -10.100 -3.369 -8.435 1.00 95.50 390 VAL A C 1
ATOM 3139 O O . VAL A 1 390 ? -9.674 -4.053 -9.369 1.00 95.50 390 VAL A O 1
ATOM 3142 N N . ILE A 1 391 ? -11.203 -2.622 -8.549 1.00 95.00 391 ILE A N 1
ATOM 3143 C CA . ILE A 1 391 ? -12.044 -2.580 -9.756 1.00 95.00 391 ILE A CA 1
ATOM 3144 C C . ILE A 1 391 ? -11.248 -2.031 -10.941 1.00 95.00 391 ILE A C 1
ATOM 3146 O O . ILE A 1 391 ? -11.190 -2.652 -12.003 1.00 95.00 391 ILE A O 1
ATOM 3150 N N . SER A 1 392 ? -10.568 -0.906 -10.752 1.00 92.94 392 SER A N 1
ATOM 3151 C CA . SER A 1 392 ? -9.770 -0.262 -11.799 1.00 92.94 392 SER A CA 1
ATOM 3152 C C . SER A 1 392 ? -8.610 -1.145 -12.250 1.00 92.94 392 SER A C 1
ATOM 3154 O O . SER A 1 392 ? -8.314 -1.221 -13.446 1.00 92.94 392 SER A O 1
ATOM 3156 N N . MET A 1 393 ? -7.999 -1.880 -11.312 1.00 91.12 393 MET A N 1
ATOM 3157 C CA . MET A 1 393 ? -6.975 -2.874 -11.622 1.00 91.12 393 MET A CA 1
ATOM 3158 C C . MET A 1 393 ? -7.518 -4.039 -12.432 1.00 91.12 393 MET A C 1
ATOM 3160 O O . MET A 1 393 ? -6.868 -4.474 -13.382 1.00 91.12 393 MET A O 1
ATOM 3164 N N . SER A 1 394 ? -8.719 -4.515 -12.113 1.00 93.25 394 SER A N 1
ATOM 3165 C CA . SER A 1 394 ? -9.373 -5.571 -12.884 1.00 93.25 394 SER A CA 1
ATOM 3166 C C . SER A 1 394 ? -9.699 -5.127 -14.315 1.00 93.25 394 SER A C 1
ATOM 3168 O O . SER A 1 394 ? -9.498 -5.887 -15.266 1.00 93.25 394 SER A O 1
ATOM 3170 N N . ILE A 1 395 ? -10.116 -3.869 -14.493 1.00 91.31 395 ILE A N 1
ATOM 3171 C CA . ILE A 1 395 ? -10.412 -3.297 -15.807 1.00 91.31 395 ILE A CA 1
ATOM 3172 C C . ILE A 1 395 ? -9.136 -3.196 -16.633 1.00 91.31 395 ILE A C 1
ATOM 3174 O O . ILE A 1 395 ? -9.071 -3.757 -17.726 1.00 91.31 395 ILE A O 1
ATOM 3178 N N . SER A 1 396 ? -8.104 -2.549 -16.089 1.00 90.12 396 SER A N 1
ATOM 3179 C CA . SER A 1 396 ? -6.813 -2.391 -16.760 1.00 90.12 396 SER A CA 1
ATOM 3180 C C . SER A 1 396 ? -6.196 -3.747 -17.107 1.00 90.12 396 SER A C 1
ATOM 3182 O O . SER A 1 396 ? -5.847 -4.007 -18.259 1.00 90.12 396 SER A O 1
ATOM 3184 N N . ALA A 1 397 ? -6.125 -4.660 -16.136 1.00 89.75 397 ALA A N 1
ATOM 3185 C CA . ALA A 1 397 ? -5.451 -5.936 -16.304 1.00 89.75 397 ALA A CA 1
ATOM 3186 C C . ALA A 1 397 ? -6.281 -6.994 -17.039 1.00 89.75 397 ALA A C 1
ATOM 3188 O O . ALA A 1 397 ? -5.717 -8.023 -17.390 1.00 89.75 397 ALA A O 1
ATOM 3189 N N . TYR A 1 398 ? -7.585 -6.835 -17.261 1.00 87.94 398 TYR A N 1
ATOM 3190 C CA . TYR A 1 398 ? -8.382 -7.895 -17.887 1.00 87.94 398 TYR A CA 1
ATOM 3191 C C . TYR A 1 398 ? -9.442 -7.357 -18.842 1.00 87.94 398 TYR A C 1
ATOM 3193 O O . TYR A 1 398 ? -9.364 -7.643 -20.038 1.00 87.94 398 TYR A O 1
ATOM 3201 N N . LEU A 1 399 ? -10.392 -6.553 -18.352 1.00 85.94 399 LEU A N 1
ATOM 3202 C CA . LEU A 1 399 ? -11.552 -6.145 -19.158 1.00 85.94 399 LEU A CA 1
ATOM 3203 C C . LEU A 1 399 ? -11.159 -5.309 -20.379 1.00 85.94 399 LEU A C 1
ATOM 3205 O O . LEU A 1 399 ? -11.735 -5.499 -21.445 1.00 85.94 399 LEU A O 1
ATOM 3209 N N . PHE A 1 400 ? -10.127 -4.470 -20.274 1.00 89.94 400 PHE A N 1
ATOM 3210 C CA . PHE A 1 400 ? -9.593 -3.713 -21.406 1.00 89.94 400 PHE A CA 1
ATOM 3211 C C . PHE A 1 400 ? -9.282 -4.617 -22.610 1.00 89.94 400 PHE A C 1
ATOM 3213 O O . PHE A 1 400 ? -9.709 -4.337 -23.726 1.00 89.94 400 PHE A O 1
ATOM 3220 N N . TYR A 1 401 ? -8.605 -5.746 -22.377 1.00 87.25 401 TYR A N 1
ATOM 3221 C CA . TYR A 1 401 ? -8.205 -6.678 -23.438 1.00 87.25 401 TYR A CA 1
ATOM 3222 C C . TYR A 1 401 ? -9.395 -7.412 -24.065 1.00 87.25 401 TYR A C 1
ATOM 3224 O O . TYR A 1 401 ? -9.317 -7.803 -25.230 1.00 87.25 401 TYR A O 1
ATOM 3232 N N . ILE A 1 402 ? -10.500 -7.557 -23.325 1.00 84.94 402 ILE A N 1
ATOM 3233 C CA . ILE A 1 402 ? -11.776 -8.051 -23.856 1.00 84.94 402 ILE A CA 1
ATOM 3234 C C . ILE A 1 402 ? -12.372 -7.020 -24.817 1.00 84.94 402 ILE A C 1
ATOM 3236 O O . ILE A 1 402 ? -12.726 -7.379 -25.939 1.00 84.94 402 ILE A O 1
ATOM 3240 N N . PHE A 1 403 ? -12.421 -5.744 -24.418 1.00 83.50 403 PHE A N 1
ATOM 3241 C CA . PHE A 1 403 ? -12.960 -4.667 -25.254 1.00 83.50 403 PHE A CA 1
ATOM 3242 C C . PHE A 1 403 ? -12.181 -4.488 -26.560 1.00 83.50 403 PHE A C 1
ATOM 3244 O O . PHE A 1 403 ? -12.793 -4.380 -27.621 1.00 83.50 403 PHE A O 1
ATOM 3251 N N . VAL A 1 404 ? -10.846 -4.548 -26.514 1.00 89.62 404 VAL A N 1
ATOM 3252 C CA . VAL A 1 404 ? -10.005 -4.478 -27.725 1.00 89.62 404 VAL A CA 1
ATOM 3253 C C . VAL A 1 404 ? -9.871 -5.820 -28.463 1.00 89.62 404 VAL A C 1
ATOM 3255 O O . VAL A 1 404 ? -9.133 -5.915 -29.441 1.00 89.62 404 VAL A O 1
ATOM 3258 N N . LYS A 1 405 ? -10.589 -6.864 -28.020 1.00 88.25 405 LYS A N 1
ATOM 3259 C CA . LYS A 1 405 ? -10.661 -8.198 -28.648 1.00 88.25 405 LYS A CA 1
ATOM 3260 C C . LYS A 1 405 ? -9.296 -8.888 -28.843 1.00 88.25 405 LYS A C 1
ATOM 3262 O O . LYS A 1 405 ? -9.102 -9.648 -29.794 1.00 88.25 405 LYS A O 1
ATOM 3267 N N . ASP A 1 406 ? -8.357 -8.697 -27.914 1.00 87.62 406 ASP A N 1
ATOM 3268 C CA . ASP A 1 406 ? -7.020 -9.311 -27.959 1.00 87.62 406 ASP A CA 1
ATOM 3269 C C . ASP A 1 406 ? -7.055 -10.765 -27.455 1.00 87.62 406 ASP A C 1
ATOM 3271 O O . ASP A 1 406 ? -6.804 -11.062 -26.282 1.00 87.62 406 ASP A O 1
ATOM 3275 N N . LYS A 1 407 ? -7.382 -11.693 -28.363 1.00 86.69 407 LYS A N 1
ATOM 3276 C CA . LYS A 1 407 ? -7.588 -13.120 -28.049 1.00 86.69 407 LYS A CA 1
ATOM 3277 C C . LYS A 1 407 ? -6.403 -13.773 -27.329 1.00 86.69 407 LYS A C 1
ATOM 3279 O O . LYS A 1 407 ? -6.627 -14.611 -26.457 1.00 86.69 407 LYS A O 1
ATOM 3284 N N . GLU A 1 408 ? -5.165 -13.402 -27.660 1.00 87.12 408 GLU A N 1
ATOM 3285 C CA . GLU A 1 408 ? -3.968 -13.984 -27.031 1.00 87.12 408 GLU A CA 1
ATOM 3286 C C . GLU A 1 408 ? -3.825 -13.521 -25.578 1.00 87.12 408 GLU A C 1
ATOM 3288 O O . GLU A 1 408 ? -3.605 -14.346 -24.689 1.00 87.12 408 GLU A O 1
ATOM 3293 N N . HIS A 1 409 ? -4.027 -12.228 -25.295 1.00 87.88 409 HIS A N 1
ATOM 3294 C CA . HIS A 1 409 ? -4.012 -11.736 -23.911 1.00 87.88 409 HIS A CA 1
ATOM 3295 C C . HIS A 1 409 ? -5.130 -12.323 -23.076 1.00 87.88 409 HIS A C 1
ATOM 3297 O O . HIS A 1 409 ? -4.887 -12.720 -21.935 1.00 87.88 409 HIS A O 1
ATOM 3303 N N . ILE A 1 410 ? -6.331 -12.407 -23.644 1.00 87.94 410 ILE A N 1
ATOM 3304 C CA . ILE A 1 410 ? -7.466 -13.038 -22.977 1.00 87.94 410 ILE A CA 1
ATOM 3305 C C . ILE A 1 410 ? -7.096 -14.490 -22.656 1.00 87.94 410 ILE A C 1
ATOM 3307 O O . ILE A 1 410 ? -7.095 -14.864 -21.489 1.00 87.94 410 ILE A O 1
ATOM 3311 N N . LYS A 1 411 ? -6.640 -15.281 -23.640 1.00 87.38 411 LYS A N 1
ATOM 3312 C CA . LYS A 1 411 ? -6.209 -16.678 -23.446 1.00 87.38 411 LYS A CA 1
ATOM 3313 C C . LYS A 1 411 ? -5.155 -16.813 -22.344 1.00 87.38 411 LYS A C 1
ATOM 3315 O O . LYS A 1 411 ? -5.303 -17.678 -21.479 1.00 87.38 411 LYS A O 1
ATOM 3320 N N . MET A 1 412 ? -4.115 -15.975 -22.351 1.00 90.75 412 MET A N 1
ATOM 3321 C CA . MET A 1 412 ? -3.061 -16.001 -21.331 1.00 90.75 412 MET A CA 1
ATOM 3322 C C . MET A 1 412 ? -3.616 -15.732 -19.930 1.00 90.75 412 MET A C 1
ATOM 3324 O O . MET A 1 412 ? -3.360 -16.501 -19.004 1.00 90.75 412 MET A O 1
ATOM 3328 N N . ARG A 1 413 ? -4.405 -14.664 -19.779 1.00 90.31 413 ARG A N 1
ATOM 3329 C CA . ARG A 1 413 ? -4.932 -14.213 -18.486 1.00 90.31 413 ARG A CA 1
ATOM 3330 C C . ARG A 1 413 ? -6.019 -15.149 -17.952 1.00 90.31 413 ARG A C 1
ATOM 3332 O O . ARG A 1 413 ? -5.969 -15.521 -16.785 1.00 90.31 413 ARG A O 1
ATOM 3339 N N . THR A 1 414 ? -6.948 -15.606 -18.794 1.00 89.62 414 THR A N 1
ATOM 3340 C CA . THR A 1 414 ? -7.988 -16.572 -18.405 1.00 89.62 414 THR A CA 1
ATOM 3341 C C . THR A 1 414 ? -7.355 -17.881 -17.940 1.00 89.62 414 THR A C 1
ATOM 3343 O O . THR A 1 414 ? -7.698 -18.386 -16.875 1.00 89.62 414 THR A O 1
ATOM 3346 N N . LYS A 1 415 ? -6.380 -18.423 -18.685 1.00 88.62 415 LYS A N 1
ATOM 3347 C CA . LYS A 1 415 ? -5.692 -19.654 -18.269 1.00 88.62 415 LYS A CA 1
ATOM 3348 C C . LYS A 1 415 ? -4.875 -19.470 -16.988 1.00 88.62 415 LYS A C 1
ATOM 3350 O O . LYS A 1 415 ? -4.800 -20.424 -16.221 1.00 88.62 415 LYS A O 1
ATOM 3355 N N . ALA A 1 416 ? -4.300 -18.282 -16.771 1.00 89.06 416 ALA A N 1
ATOM 3356 C CA . ALA A 1 416 ? -3.578 -17.939 -15.546 1.00 89.06 416 ALA A CA 1
ATOM 3357 C C . ALA A 1 416 ? -4.490 -17.916 -14.301 1.00 89.06 416 ALA A C 1
ATOM 3359 O O . ALA A 1 416 ? -4.067 -18.311 -13.218 1.00 89.06 416 ALA A O 1
ATOM 3360 N N . ILE A 1 417 ? -5.741 -17.464 -14.458 1.00 86.69 417 ILE A N 1
ATOM 3361 C CA . ILE A 1 417 ? -6.744 -17.425 -13.380 1.00 86.69 417 ILE A CA 1
ATOM 3362 C C . ILE A 1 417 ? -7.324 -18.821 -13.121 1.00 86.69 417 ILE A C 1
ATOM 3364 O O . ILE A 1 417 ? -7.342 -19.289 -11.987 1.00 86.69 417 ILE A O 1
ATOM 3368 N N . PHE A 1 418 ? -7.782 -19.510 -14.171 1.00 80.69 418 PHE A N 1
ATOM 3369 C CA . PHE A 1 418 ? -8.561 -20.751 -14.059 1.00 80.69 418 PHE A CA 1
ATOM 3370 C C . PHE A 1 418 ? -7.719 -22.034 -14.007 1.00 80.69 418 PHE A C 1
ATOM 3372 O O . PHE A 1 418 ? -8.235 -23.108 -14.311 1.00 80.69 418 PHE A O 1
ATOM 3379 N N . MET A 1 419 ? -6.431 -21.926 -13.656 1.00 64.69 419 MET A N 1
ATOM 3380 C CA . MET A 1 419 ? -5.481 -23.013 -13.367 1.00 64.69 419 MET A CA 1
ATOM 3381 C C . MET A 1 419 ? -5.920 -24.409 -13.844 1.00 64.69 419 MET A C 1
ATOM 3383 O O . MET A 1 419 ? -6.264 -25.284 -13.044 1.00 64.69 419 MET A O 1
ATOM 3387 N N . LYS A 1 420 ? -5.873 -24.679 -15.156 1.00 50.94 420 LYS A N 1
ATOM 3388 C CA . LYS A 1 420 ? -6.001 -26.063 -15.637 1.00 50.94 420 LYS A CA 1
ATOM 3389 C C . LYS A 1 420 ? -4.737 -26.824 -15.220 1.00 50.94 420 LYS A C 1
ATOM 3391 O O . LYS A 1 420 ? -3.721 -26.756 -15.899 1.00 50.94 420 LYS A O 1
ATOM 3396 N N . LYS A 1 421 ? -4.834 -27.544 -14.095 1.00 45.81 421 LYS A N 1
ATOM 3397 C CA . LYS A 1 421 ? -3.827 -28.450 -13.512 1.00 45.81 421 LYS A CA 1
ATOM 3398 C C . LYS A 1 421 ? -2.472 -27.783 -13.206 1.00 45.81 421 LYS A C 1
ATOM 3400 O O . LYS A 1 421 ? -1.566 -27.770 -14.037 1.00 45.81 421 LYS A O 1
ATOM 3405 N N . ILE A 1 422 ? -2.254 -27.416 -11.939 1.00 44.34 422 ILE A N 1
ATOM 3406 C CA . ILE A 1 422 ? -0.906 -27.332 -11.336 1.00 44.34 422 ILE A CA 1
ATOM 3407 C C . ILE A 1 422 ? -0.330 -28.763 -11.215 1.00 44.34 422 ILE A C 1
ATOM 3409 O O . ILE A 1 422 ? -0.088 -29.254 -10.126 1.00 44.34 422 ILE A O 1
ATOM 3413 N N . LYS A 1 423 ? -0.174 -29.497 -12.324 1.00 37.19 423 LYS A N 1
ATOM 3414 C CA . LYS A 1 423 ? 0.507 -30.811 -12.340 1.00 37.19 423 LYS A CA 1
ATOM 3415 C C . LYS A 1 423 ? 1.945 -30.729 -12.854 1.00 37.19 423 LYS A C 1
ATOM 3417 O O . LYS A 1 423 ? 2.643 -31.730 -12.851 1.00 37.19 423 LYS A O 1
ATOM 3422 N N . LEU A 1 424 ? 2.388 -29.562 -13.326 1.00 38.66 424 LEU A N 1
ATOM 3423 C CA . LEU A 1 424 ? 3.587 -29.454 -14.169 1.00 38.66 424 LEU A CA 1
ATOM 3424 C C . LEU A 1 424 ? 4.793 -28.759 -13.527 1.00 38.66 424 LEU A C 1
ATOM 3426 O O . LEU A 1 424 ? 5.827 -28.653 -14.177 1.00 38.66 424 LEU A O 1
ATOM 3430 N N . ILE A 1 425 ? 4.688 -28.267 -12.289 1.00 42.09 425 ILE A N 1
ATOM 3431 C CA . ILE A 1 425 ? 5.782 -27.494 -11.659 1.00 42.09 425 ILE A CA 1
ATOM 3432 C C . ILE A 1 425 ? 6.188 -28.050 -10.292 1.00 42.09 425 ILE A C 1
ATOM 3434 O O . ILE A 1 425 ? 7.282 -27.768 -9.818 1.00 42.09 425 ILE A O 1
ATOM 3438 N N . ILE A 1 426 ? 5.363 -28.904 -9.690 1.00 36.56 426 ILE A N 1
ATOM 3439 C CA . ILE A 1 426 ? 5.658 -29.519 -8.404 1.00 36.56 426 ILE A CA 1
ATOM 3440 C C . ILE A 1 426 ? 5.622 -31.025 -8.627 1.00 36.56 426 ILE A C 1
ATOM 3442 O O . ILE A 1 426 ? 4.582 -31.574 -8.979 1.00 36.56 426 ILE A O 1
ATOM 3446 N N . ASN A 1 427 ? 6.764 -31.697 -8.474 1.00 39.88 427 ASN A N 1
ATOM 3447 C CA . ASN A 1 427 ? 6.798 -33.158 -8.441 1.00 39.88 427 ASN A CA 1
ATOM 3448 C C . ASN A 1 427 ? 5.757 -33.638 -7.412 1.00 39.88 427 ASN A C 1
ATOM 3450 O O . ASN A 1 427 ? 5.698 -33.075 -6.320 1.00 39.88 427 ASN A O 1
ATOM 3454 N N . ASN A 1 428 ? 4.968 -34.682 -7.702 1.00 44.28 428 ASN A N 1
ATOM 3455 C CA . ASN A 1 428 ? 3.883 -35.158 -6.816 1.00 44.28 428 ASN A CA 1
ATOM 3456 C C . ASN A 1 428 ? 4.323 -35.346 -5.338 1.00 44.28 428 ASN A C 1
ATOM 3458 O O . ASN A 1 428 ? 3.523 -35.188 -4.415 1.00 44.28 428 ASN A O 1
ATOM 3462 N N . LYS A 1 429 ? 5.613 -35.627 -5.089 1.00 43.09 429 LYS A N 1
ATOM 3463 C CA . LYS A 1 429 ? 6.211 -35.700 -3.741 1.00 43.09 429 LYS A CA 1
ATOM 3464 C C . LYS A 1 429 ? 6.388 -34.337 -3.051 1.00 43.09 429 LYS A C 1
ATOM 3466 O O . LYS A 1 429 ? 6.206 -34.245 -1.838 1.00 43.09 429 LYS A O 1
ATOM 3471 N N . GLU A 1 430 ? 6.742 -33.286 -3.787 1.00 44.59 430 GLU A N 1
ATOM 3472 C CA . GLU A 1 430 ? 6.859 -31.923 -3.254 1.00 44.59 430 GLU A CA 1
ATOM 3473 C C . GLU A 1 430 ? 5.491 -31.278 -3.035 1.00 44.59 430 GLU A C 1
ATOM 3475 O O . GLU A 1 430 ? 5.340 -30.518 -2.086 1.00 44.59 430 GLU A O 1
ATOM 3480 N N . GLU A 1 431 ? 4.471 -31.637 -3.820 1.00 39.53 431 GLU A N 1
ATOM 3481 C CA . GLU A 1 431 ? 3.113 -31.103 -3.658 1.00 39.53 431 GLU A CA 1
ATOM 3482 C C . GLU A 1 431 ? 2.498 -31.592 -2.348 1.00 39.53 431 GLU A C 1
ATOM 3484 O O . GLU A 1 431 ? 1.966 -30.794 -1.581 1.00 39.53 431 GLU A O 1
ATOM 3489 N N . SER A 1 432 ? 2.657 -32.882 -2.038 1.00 42.91 432 SER A N 1
ATOM 3490 C CA . SER A 1 432 ? 2.258 -33.460 -0.752 1.00 42.91 432 SER A CA 1
ATOM 3491 C C . SER A 1 432 ? 3.048 -32.855 0.413 1.00 42.91 432 SER A C 1
ATOM 3493 O O . SER A 1 432 ? 2.456 -32.435 1.406 1.00 42.91 432 SER A O 1
ATOM 3495 N N . LYS A 1 433 ? 4.377 -32.706 0.283 1.00 47.75 433 LYS A N 1
ATOM 3496 C CA . LYS A 1 433 ? 5.211 -32.060 1.315 1.00 47.75 433 LYS A CA 1
ATOM 3497 C C . LYS A 1 433 ? 4.855 -30.594 1.527 1.00 47.75 433 LYS A C 1
ATOM 3499 O O . LYS A 1 433 ? 4.864 -30.142 2.667 1.00 47.75 433 LYS A O 1
ATOM 3504 N N . MET A 1 434 ? 4.556 -29.855 0.464 1.00 40.03 434 MET A N 1
ATOM 3505 C CA . MET A 1 434 ? 4.213 -28.440 0.525 1.00 40.03 434 MET A CA 1
ATOM 3506 C C . MET A 1 434 ? 2.783 -28.249 1.024 1.00 40.03 434 MET A C 1
ATOM 3508 O O . MET A 1 434 ? 2.586 -27.414 1.893 1.00 40.03 434 MET A O 1
ATOM 3512 N N . LYS A 1 435 ? 1.811 -29.069 0.600 1.00 44.84 435 LYS A N 1
ATOM 3513 C CA . LYS A 1 435 ? 0.463 -29.117 1.193 1.00 44.84 435 LYS A CA 1
ATOM 3514 C C . LYS A 1 435 ? 0.521 -29.480 2.671 1.00 44.84 435 LYS A C 1
ATOM 3516 O O . LYS A 1 435 ? -0.128 -28.815 3.462 1.00 44.84 435 LYS A O 1
ATOM 3521 N N . ASN A 1 436 ? 1.345 -30.450 3.070 1.00 46.06 436 ASN A N 1
ATOM 3522 C CA . ASN A 1 436 ? 1.540 -30.796 4.479 1.00 46.06 436 ASN A CA 1
ATOM 3523 C C . ASN A 1 436 ? 2.306 -29.722 5.255 1.00 46.06 436 ASN A C 1
ATOM 3525 O O . ASN A 1 436 ? 1.994 -29.510 6.418 1.00 46.06 436 ASN A O 1
ATOM 3529 N N . LYS A 1 437 ? 3.266 -29.012 4.648 1.00 48.62 437 LYS A N 1
ATOM 3530 C CA . LYS A 1 437 ? 3.927 -27.854 5.272 1.00 48.62 437 LYS A CA 1
ATOM 3531 C C . LYS A 1 437 ? 2.974 -26.680 5.410 1.00 48.62 437 LYS A C 1
ATOM 3533 O O . LYS A 1 437 ? 2.934 -26.100 6.477 1.00 48.62 437 LYS A O 1
ATOM 3538 N N . ILE A 1 438 ? 2.195 -26.356 4.382 1.00 42.72 438 ILE A N 1
ATOM 3539 C CA . ILE A 1 438 ? 1.178 -25.303 4.417 1.00 42.72 438 ILE A CA 1
ATOM 3540 C C . ILE A 1 438 ? 0.102 -25.676 5.425 1.00 42.72 438 ILE A C 1
ATOM 3542 O O . ILE A 1 438 ? -0.242 -24.833 6.229 1.00 42.72 438 ILE A O 1
ATOM 3546 N N . LYS A 1 439 ? -0.365 -26.928 5.460 1.00 43.31 439 LYS A N 1
ATOM 3547 C CA . LYS A 1 439 ? -1.312 -27.423 6.465 1.00 43.31 439 LYS A CA 1
ATOM 3548 C C . LYS A 1 439 ? -0.707 -27.400 7.864 1.00 43.31 439 LYS A C 1
ATOM 3550 O O . LYS A 1 439 ? -1.393 -26.983 8.772 1.00 43.31 439 LYS A O 1
ATOM 3555 N N . LYS A 1 440 ? 0.566 -27.765 8.051 1.00 46.56 440 LYS A N 1
ATOM 3556 C CA . LYS A 1 440 ? 1.265 -27.647 9.343 1.00 46.56 440 LYS A CA 1
ATOM 3557 C C . LYS A 1 440 ? 1.495 -26.202 9.751 1.00 46.56 440 LYS A C 1
ATOM 3559 O O . LYS A 1 440 ? 1.382 -25.918 10.924 1.00 46.56 440 LYS A O 1
ATOM 3564 N N . ILE A 1 441 ? 1.803 -25.303 8.821 1.00 42.78 441 ILE A N 1
ATOM 3565 C CA . ILE A 1 441 ? 1.954 -23.871 9.085 1.00 42.78 441 ILE A CA 1
ATOM 3566 C C . ILE A 1 441 ? 0.582 -23.278 9.391 1.00 42.78 441 ILE A C 1
ATOM 3568 O O . ILE A 1 441 ? 0.473 -22.563 10.368 1.00 42.78 441 ILE A O 1
ATOM 3572 N N . LEU A 1 442 ? -0.469 -23.623 8.640 1.00 38.16 442 LEU A N 1
ATOM 3573 C CA . LEU A 1 442 ? -1.845 -23.239 8.946 1.00 38.16 442 LEU A CA 1
ATOM 3574 C C . LEU A 1 442 ? -2.263 -23.792 10.301 1.00 38.16 442 LEU A C 1
ATOM 3576 O O . LEU A 1 442 ? -2.753 -23.022 11.094 1.00 38.16 442 LEU A O 1
ATOM 3580 N N . CYS A 1 443 ? -2.057 -25.075 10.595 1.00 41.88 443 CYS A N 1
ATOM 3581 C CA . CYS A 1 443 ? -2.393 -25.683 11.882 1.00 41.88 443 CYS A CA 1
ATOM 3582 C C . CYS A 1 443 ? -1.567 -25.080 13.020 1.00 41.88 443 CYS A C 1
ATOM 3584 O O . CYS A 1 443 ? -2.145 -24.745 14.035 1.00 41.88 443 CYS A O 1
ATOM 3586 N N . PHE A 1 444 ? -0.268 -24.844 12.830 1.00 45.84 444 PHE A N 1
ATOM 3587 C CA . PHE A 1 444 ? 0.600 -24.173 13.799 1.00 45.84 444 PHE A CA 1
ATOM 3588 C C . PHE A 1 444 ? 0.170 -22.726 14.032 1.00 45.84 444 PHE A C 1
ATOM 3590 O O . PHE A 1 444 ? 0.145 -22.278 15.170 1.00 45.84 444 PHE A O 1
ATOM 3597 N N . PHE A 1 445 ? -0.197 -21.995 12.975 1.00 37.31 445 PHE A N 1
ATOM 3598 C CA . PHE A 1 445 ? -0.773 -20.662 13.099 1.00 37.31 445 PHE A CA 1
ATOM 3599 C C . PHE A 1 445 ? -2.154 -20.730 13.743 1.00 37.31 445 PHE A C 1
ATOM 3601 O O . PHE A 1 445 ? -2.395 -19.926 14.615 1.00 37.31 445 PHE A O 1
ATOM 3608 N N . LEU A 1 446 ? -3.022 -21.686 13.410 1.00 38.78 446 LEU A N 1
ATOM 3609 C CA . LEU A 1 446 ? -4.358 -21.870 13.993 1.00 38.78 446 LEU A CA 1
ATOM 3610 C C . LEU A 1 446 ? -4.290 -22.270 15.480 1.00 38.78 446 LEU A C 1
ATOM 3612 O O . LEU A 1 446 ? -5.089 -21.775 16.266 1.00 38.78 446 LEU A O 1
ATOM 3616 N N . GLU A 1 447 ? -3.315 -23.093 15.875 1.00 39.78 447 GLU A N 1
ATOM 3617 C CA . GLU A 1 447 ? -3.005 -23.451 17.267 1.00 39.78 447 GLU A CA 1
ATOM 3618 C C . GLU A 1 447 ? -2.391 -22.268 18.026 1.00 39.78 447 GLU A C 1
ATOM 3620 O O . GLU A 1 447 ? -2.820 -21.960 19.137 1.00 39.78 447 GLU A O 1
ATOM 3625 N N . LYS A 1 448 ? -1.424 -21.551 17.427 1.00 38.19 448 LYS A N 1
ATOM 3626 C CA . LYS A 1 448 ? -0.842 -20.330 18.018 1.00 38.19 448 LYS A CA 1
ATOM 3627 C C . LYS A 1 448 ? -1.805 -19.153 18.044 1.00 38.19 448 LYS A C 1
ATOM 3629 O O . LYS A 1 448 ? -1.622 -18.251 18.855 1.00 38.19 448 LYS A O 1
ATOM 3634 N N . MET A 1 449 ? -2.788 -19.136 17.153 1.00 34.22 449 MET A N 1
ATOM 3635 C CA . MET A 1 449 ? -3.720 -18.033 17.002 1.00 34.22 449 MET A CA 1
ATOM 3636 C C . MET A 1 449 ? -4.772 -17.991 18.089 1.00 34.22 449 MET A C 1
ATOM 3638 O O . MET A 1 449 ? -5.493 -17.005 18.018 1.00 34.22 449 MET A O 1
ATOM 3642 N N . LYS A 1 450 ? -4.869 -18.985 19.011 1.00 36.53 450 LYS A N 1
ATOM 3643 C CA . LYS A 1 450 ? -5.821 -19.029 20.149 1.00 36.53 450 LYS A CA 1
ATOM 3644 C C . LYS A 1 450 ? -6.940 -18.017 19.920 1.00 36.53 450 LYS A C 1
ATOM 3646 O O . LYS A 1 450 ? -6.879 -16.921 20.466 1.00 36.53 450 LYS A O 1
ATOM 3651 N N . ILE A 1 451 ? -7.808 -18.300 18.938 1.00 35.81 451 ILE A N 1
ATOM 3652 C CA . ILE A 1 451 ? -8.667 -17.279 18.322 1.00 35.81 451 ILE A CA 1
ATOM 3653 C C . ILE A 1 451 ? -9.601 -16.729 19.401 1.00 35.81 451 ILE A C 1
ATOM 3655 O O . ILE A 1 451 ? -10.694 -17.238 19.617 1.00 35.81 451 ILE A O 1
ATOM 3659 N N . GLU A 1 452 ? -9.169 -15.647 20.035 1.00 34.53 452 GLU A N 1
ATOM 3660 C CA . GLU A 1 452 ? -9.927 -14.802 20.952 1.00 34.53 452 GLU A CA 1
ATOM 3661 C C . GLU A 1 452 ? -10.853 -13.850 20.179 1.00 34.53 452 GLU A C 1
ATOM 3663 O O . GLU A 1 452 ? -11.362 -12.892 20.728 1.00 34.53 452 GLU A O 1
ATOM 3668 N N . THR A 1 453 ? -11.116 -14.054 18.883 1.00 33.97 453 THR A N 1
ATOM 3669 C CA . THR A 1 453 ? -11.911 -13.086 18.090 1.00 33.97 453 THR A CA 1
ATOM 3670 C C . THR A 1 453 ? -13.025 -13.691 17.236 1.00 33.97 453 THR A C 1
ATOM 3672 O O . THR A 1 453 ? -13.547 -13.032 16.340 1.00 33.97 453 THR A O 1
ATOM 3675 N N . ARG A 1 454 ? -13.485 -14.912 17.545 1.00 38.09 454 ARG A N 1
ATOM 3676 C CA . ARG A 1 454 ? -14.770 -15.428 17.017 1.00 38.09 454 ARG A CA 1
ATOM 3677 C C . ARG A 1 454 ? -15.819 -15.784 18.069 1.00 38.09 454 ARG A C 1
ATOM 3679 O O . ARG A 1 454 ? -16.964 -16.000 17.697 1.00 38.09 454 ARG A O 1
ATOM 3686 N N . PHE A 1 455 ? -15.467 -15.792 19.352 1.00 42.00 455 PHE A N 1
ATOM 3687 C CA . PHE A 1 455 ? -16.380 -16.179 20.434 1.00 42.00 455 PHE A CA 1
ATOM 3688 C C . PHE A 1 455 ? -16.933 -14.985 21.245 1.00 42.00 455 PHE A C 1
ATOM 3690 O O . PHE A 1 455 ? -17.548 -15.196 22.281 1.00 42.00 455 PHE A O 1
ATOM 3697 N N . HIS A 1 456 ? -16.721 -13.741 20.790 1.00 46.78 456 HIS A N 1
ATOM 3698 C CA . HIS A 1 456 ? -16.951 -12.509 21.575 1.00 46.78 456 HIS A CA 1
ATOM 3699 C C . HIS A 1 456 ? -17.995 -11.534 21.009 1.00 46.78 456 HIS A C 1
ATOM 3701 O O . HIS A 1 456 ? -17.926 -10.348 21.318 1.00 46.78 456 HIS A O 1
ATOM 3707 N N . LYS A 1 457 ? -18.868 -11.980 20.103 1.00 54.28 457 LYS A N 1
ATOM 3708 C CA . LYS A 1 457 ? -19.925 -11.119 19.545 1.00 54.28 457 LYS A CA 1
ATOM 3709 C C . LYS A 1 457 ? -21.210 -11.895 19.369 1.00 54.28 457 LYS A C 1
ATOM 3711 O O . LYS A 1 457 ? -21.731 -11.992 18.259 1.00 54.28 457 LYS A O 1
ATOM 3716 N N . MET A 1 458 ? -21.619 -12.555 20.440 1.00 65.50 458 MET A N 1
ATOM 3717 C CA . MET A 1 458 ? -22.913 -13.214 20.444 1.00 65.50 458 MET A CA 1
ATOM 3718 C C . MET A 1 458 ? -23.957 -12.310 21.067 1.00 65.50 458 MET A C 1
ATOM 3720 O O . MET A 1 458 ? -25.023 -12.216 20.477 1.00 65.50 458 MET A O 1
ATOM 3724 N N . GLY A 1 459 ? -23.624 -11.594 22.146 1.00 65.12 459 GLY A N 1
ATOM 3725 C CA . GLY A 1 459 ? -24.541 -10.666 22.803 1.00 65.12 459 GLY A CA 1
ATOM 3726 C C . GLY A 1 459 ? -24.982 -9.531 21.877 1.00 65.12 459 GLY A C 1
ATOM 3727 O O . GLY A 1 459 ? -24.174 -8.940 21.147 1.00 65.12 459 GLY A O 1
ATOM 3728 N N . LEU A 1 460 ? -26.275 -9.213 21.904 1.00 77.94 460 LEU A N 1
ATOM 3729 C CA . LEU A 1 460 ? -26.819 -8.069 21.179 1.00 77.94 460 LEU A CA 1
ATOM 3730 C C . LEU A 1 460 ? -26.183 -6.770 21.707 1.00 77.94 460 LEU A C 1
ATOM 3732 O O . LEU A 1 460 ? -25.866 -6.655 22.885 1.00 77.94 460 LEU A O 1
ATOM 3736 N N . ASN A 1 461 ? -25.963 -5.769 20.849 1.00 78.88 461 ASN A N 1
ATOM 3737 C CA . ASN A 1 461 ? -25.438 -4.455 21.264 1.00 78.88 461 ASN A CA 1
ATOM 3738 C C . ASN A 1 461 ? -24.114 -4.497 22.066 1.00 78.88 461 ASN A C 1
ATOM 3740 O O . ASN A 1 461 ? -23.849 -3.592 22.872 1.00 78.88 461 ASN A O 1
ATOM 3744 N N . ASP A 1 462 ? -23.282 -5.518 21.811 1.00 79.94 462 ASP A N 1
ATOM 3745 C CA . ASP A 1 462 ? -21.977 -5.729 22.456 1.00 79.94 462 ASP A CA 1
ATOM 3746 C C . ASP A 1 462 ? -22.082 -6.018 23.969 1.00 79.94 462 ASP A C 1
ATOM 3748 O O . ASP A 1 462 ? -21.168 -5.701 24.737 1.00 79.94 462 ASP A O 1
ATOM 3752 N N . LEU A 1 463 ? -23.218 -6.574 24.420 1.00 83.56 463 LEU A N 1
ATOM 3753 C CA . LEU A 1 463 ? -23.484 -6.826 25.840 1.00 83.56 463 LEU A CA 1
ATOM 3754 C C . LEU A 1 463 ? -22.445 -7.743 26.481 1.00 83.56 463 LEU A C 1
ATOM 3756 O O . LEU A 1 463 ? -21.982 -7.482 27.589 1.00 83.56 463 LEU A O 1
ATOM 3760 N N . ASP A 1 464 ? -22.025 -8.775 25.755 1.00 82.25 464 ASP A N 1
ATOM 3761 C CA . ASP A 1 464 ? -20.994 -9.717 26.177 1.00 82.25 464 ASP A CA 1
ATOM 3762 C C . ASP A 1 464 ? -19.664 -9.014 26.488 1.00 82.25 464 ASP A C 1
ATOM 3764 O O . ASP A 1 464 ? -19.014 -9.333 27.483 1.00 82.25 464 ASP A O 1
ATOM 3768 N N . ASN A 1 465 ? -19.268 -8.006 25.706 1.00 82.44 465 ASN A N 1
ATOM 3769 C CA . ASN A 1 465 ? -18.074 -7.209 25.998 1.00 82.44 465 ASN A CA 1
ATOM 3770 C C . ASN A 1 465 ? -18.281 -6.220 27.149 1.00 82.44 465 ASN A C 1
ATOM 3772 O O . ASN A 1 465 ? -17.370 -6.037 27.958 1.00 82.44 465 ASN A O 1
ATOM 3776 N N . LYS A 1 466 ? -19.467 -5.619 27.269 1.00 88.00 466 LYS A N 1
ATOM 3777 C CA . LYS A 1 466 ? -19.789 -4.717 28.385 1.00 88.00 466 LYS A CA 1
ATOM 3778 C C . LYS A 1 466 ? -19.830 -5.445 29.728 1.00 88.00 466 LYS A C 1
ATOM 3780 O O . LYS A 1 466 ? -19.392 -4.875 30.723 1.00 88.00 466 LYS A O 1
ATOM 3785 N N . LEU A 1 467 ? -20.287 -6.697 29.755 1.00 89.50 467 LEU A N 1
ATOM 3786 C CA . LEU A 1 467 ? -20.345 -7.538 30.955 1.00 89.50 467 LEU A CA 1
ATOM 3787 C C . LEU A 1 467 ? -18.961 -7.992 31.442 1.00 89.50 467 LEU A C 1
ATOM 3789 O O . LEU A 1 467 ? -18.774 -8.187 32.643 1.00 89.50 467 LEU A O 1
ATOM 3793 N N . LYS A 1 468 ? -17.961 -8.103 30.552 1.00 87.00 468 LYS A N 1
ATOM 3794 C CA . LYS A 1 468 ? -16.600 -8.550 30.917 1.00 87.00 468 LYS A CA 1
ATOM 3795 C C . LYS A 1 468 ? -15.969 -7.743 32.046 1.00 87.00 468 LYS A C 1
ATOM 3797 O O . LYS A 1 468 ? -15.231 -8.317 32.833 1.00 87.00 468 LYS A O 1
ATOM 3802 N N . LYS A 1 469 ? -16.255 -6.441 32.143 1.00 88.50 469 LYS A N 1
ATOM 3803 C CA . LYS A 1 469 ? -15.679 -5.579 33.191 1.00 88.50 469 LYS A CA 1
ATOM 3804 C C . LYS A 1 469 ? -16.189 -5.904 34.600 1.00 88.50 469 LYS A C 1
ATOM 3806 O O . LYS A 1 469 ? -15.553 -5.507 35.568 1.00 88.50 469 LYS A O 1
ATOM 3811 N N . TYR A 1 470 ? -17.314 -6.611 34.708 1.00 90.94 470 TYR A N 1
ATOM 3812 C CA . TYR A 1 470 ? -17.914 -7.016 35.982 1.00 90.94 470 TYR A CA 1
ATOM 3813 C C . TYR A 1 470 ? -17.741 -8.504 36.274 1.00 90.94 470 TYR A C 1
ATOM 3815 O O . TYR A 1 470 ? -17.661 -8.892 37.435 1.00 90.94 470 TYR A O 1
ATOM 3823 N N . LEU A 1 471 ? -17.675 -9.326 35.223 1.00 90.31 471 LEU A N 1
ATOM 3824 C CA . LEU A 1 471 ? -17.620 -10.786 35.299 1.00 90.31 471 LEU A CA 1
ATOM 3825 C C . LEU A 1 471 ? -16.224 -11.334 34.963 1.00 90.31 471 LEU A C 1
ATOM 3827 O O . LEU A 1 471 ? -16.096 -12.368 34.303 1.00 90.31 471 LEU A O 1
ATOM 3831 N N . ASP A 1 472 ? -15.160 -10.647 35.385 1.00 80.94 472 ASP A N 1
ATOM 3832 C CA . ASP A 1 472 ? -13.777 -11.067 35.113 1.00 80.94 472 ASP A CA 1
ATOM 3833 C C . ASP A 1 472 ? -13.269 -12.131 36.102 1.00 80.94 472 ASP A C 1
ATOM 3835 O O . ASP A 1 472 ? -12.172 -12.044 36.647 1.00 80.94 472 ASP A O 1
ATOM 3839 N N . PHE A 1 473 ? -14.084 -13.157 36.342 1.00 79.44 473 PHE A N 1
ATOM 3840 C CA . PHE A 1 473 ? -13.731 -14.287 37.199 1.00 79.44 473 PHE A CA 1
ATOM 3841 C C . PHE A 1 473 ? -13.186 -15.448 36.359 1.00 79.44 473 PHE A C 1
ATOM 3843 O O . PHE A 1 473 ? -13.577 -15.641 35.201 1.00 79.44 473 PHE A O 1
ATOM 3850 N N . SER A 1 474 ? -12.258 -16.222 36.930 1.00 74.69 474 SER A N 1
ATOM 3851 C CA . SER A 1 474 ? -11.646 -17.373 36.254 1.00 74.69 474 SER A CA 1
ATOM 3852 C C . SER A 1 474 ? -12.603 -18.549 36.090 1.00 74.69 474 SER A C 1
ATOM 3854 O O . SER A 1 474 ? -12.455 -19.284 35.125 1.00 74.69 474 SER A O 1
ATOM 3856 N N . GLU A 1 475 ? -13.562 -18.703 37.004 1.00 87.31 475 GLU A N 1
ATOM 3857 C CA . GLU A 1 475 ? -14.659 -19.677 36.990 1.00 87.31 475 GLU A CA 1
ATOM 3858 C C . GLU A 1 475 ? -15.866 -19.048 37.707 1.00 87.31 475 GLU A C 1
ATOM 3860 O O . GLU A 1 475 ? -15.700 -18.062 38.428 1.00 87.31 475 GLU A O 1
ATOM 3865 N N . GLY A 1 476 ? -17.067 -19.585 37.494 1.00 93.44 476 GLY A N 1
ATOM 3866 C CA . GLY A 1 476 ? -18.293 -19.079 38.111 1.00 93.44 476 GLY A CA 1
ATOM 3867 C C . GLY A 1 476 ? -19.540 -19.843 37.669 1.00 93.44 476 GLY A C 1
ATOM 3868 O O . GLY A 1 476 ? -19.474 -20.714 36.789 1.00 93.44 476 GLY A O 1
ATOM 3869 N N . THR A 1 477 ? -20.670 -19.510 38.288 1.00 95.75 477 THR A N 1
ATOM 3870 C CA . THR A 1 477 ? -21.989 -20.082 37.991 1.00 95.75 477 THR A CA 1
ATOM 3871 C C . THR A 1 477 ? -22.919 -19.019 37.419 1.00 95.75 477 THR A C 1
ATOM 3873 O O . THR A 1 477 ? -23.115 -17.975 38.037 1.00 95.75 477 THR A O 1
ATOM 3876 N N . PHE A 1 478 ? -23.520 -19.276 36.256 1.00 96.75 478 PHE A N 1
ATOM 3877 C CA . PHE A 1 478 ? -24.522 -18.377 35.677 1.00 96.75 478 PHE A CA 1
ATOM 3878 C C . PHE A 1 478 ? -25.891 -19.039 35.514 1.00 96.75 478 PHE A C 1
ATOM 3880 O O . PHE A 1 478 ? -26.010 -20.261 35.420 1.00 96.75 478 PHE A O 1
ATOM 3887 N N . ILE A 1 479 ? -26.925 -18.214 35.397 1.00 97.38 479 ILE A N 1
ATOM 3888 C CA . ILE A 1 479 ? -28.225 -18.615 34.867 1.00 97.38 479 ILE A CA 1
ATOM 3889 C C . ILE A 1 479 ? -28.666 -17.635 33.776 1.00 97.38 479 ILE A C 1
ATOM 3891 O O . ILE A 1 479 ? -28.517 -16.423 33.924 1.00 97.38 479 ILE A O 1
ATOM 3895 N N . GLU A 1 480 ? -29.166 -18.167 32.664 1.00 97.12 480 GLU A N 1
ATOM 3896 C CA . GLU A 1 480 ? -29.711 -17.399 31.541 1.00 97.12 480 GLU A CA 1
ATOM 3897 C C . GLU A 1 480 ? -31.139 -17.861 31.257 1.00 97.12 480 GLU A C 1
ATOM 3899 O O . GLU A 1 480 ? -31.382 -19.035 30.969 1.00 97.12 480 GLU A O 1
ATOM 3904 N N . VAL A 1 481 ? -32.084 -16.934 31.369 1.00 95.94 481 VAL A N 1
ATOM 3905 C CA . VAL A 1 481 ? -33.505 -17.155 31.093 1.00 95.94 481 VAL A CA 1
ATOM 3906 C C . VAL A 1 481 ? -33.841 -16.378 29.826 1.00 95.94 481 VAL A C 1
ATOM 3908 O O . VAL A 1 481 ? -33.487 -15.204 29.754 1.00 95.94 481 VAL A O 1
ATOM 3911 N N . GLY A 1 482 ? -34.458 -17.051 28.849 1.00 90.31 482 GLY A N 1
ATOM 3912 C CA . GLY A 1 482 ? -34.601 -16.529 27.481 1.00 90.31 482 GLY A CA 1
ATOM 3913 C C . GLY A 1 482 ? -33.431 -16.924 26.574 1.00 90.31 482 GLY A C 1
ATOM 3914 O O . GLY A 1 482 ? -32.932 -16.125 25.791 1.00 90.31 482 GLY A O 1
ATOM 3915 N N . GLY A 1 483 ? -32.925 -18.156 26.711 1.00 86.94 483 GLY A N 1
ATOM 3916 C CA . GLY A 1 483 ? -31.685 -18.593 26.054 1.00 86.94 483 GLY A CA 1
ATOM 3917 C C . GLY A 1 483 ? -31.733 -18.702 24.521 1.00 86.94 483 GLY A C 1
ATOM 3918 O O . GLY A 1 483 ? -30.677 -18.852 23.897 1.00 86.94 483 GLY A O 1
ATOM 3919 N N . ASN A 1 484 ? -32.916 -18.653 23.900 1.00 88.38 484 ASN A N 1
ATOM 3920 C CA . ASN A 1 484 ? -33.133 -18.793 22.460 1.00 88.38 484 ASN A CA 1
ATOM 3921 C C . ASN A 1 484 ? -32.452 -20.063 21.896 1.00 88.38 484 ASN A C 1
ATOM 3923 O O . ASN A 1 484 ? -32.723 -21.171 22.347 1.00 88.38 484 ASN A O 1
ATOM 3927 N N . ASP A 1 485 ? -31.552 -19.964 20.913 1.00 89.00 485 ASP A N 1
ATOM 3928 C CA . ASP A 1 485 ? -30.824 -21.115 20.360 1.00 89.00 485 ASP A CA 1
ATOM 3929 C C . ASP A 1 485 ? -29.568 -21.491 21.176 1.00 89.00 485 ASP A C 1
ATOM 3931 O O . ASP A 1 485 ? -28.805 -22.377 20.779 1.00 89.00 485 ASP A O 1
ATOM 3935 N N . GLY A 1 486 ? -29.346 -20.820 22.309 1.00 89.44 486 GLY A N 1
ATOM 3936 C CA . GLY A 1 486 ? -28.211 -21.008 23.206 1.00 89.44 486 GLY A CA 1
ATOM 3937 C C . GLY A 1 486 ? -26.915 -20.404 22.678 1.00 89.44 486 GLY A C 1
ATOM 3938 O O . GLY A 1 486 ? -25.845 -20.715 23.199 1.00 89.44 486 GLY A O 1
ATOM 3939 N N . LYS A 1 487 ? -26.971 -19.586 21.623 1.00 89.94 487 LYS A N 1
ATOM 3940 C CA . LYS A 1 487 ? -25.789 -19.009 20.982 1.00 89.94 487 LYS A CA 1
ATOM 3941 C C . LYS A 1 487 ? -26.015 -17.576 20.548 1.00 89.94 487 LYS A C 1
ATOM 3943 O O . LYS A 1 487 ? -25.270 -16.693 20.943 1.00 89.94 487 LYS A O 1
ATOM 3948 N N . THR A 1 488 ? -26.981 -17.365 19.675 1.00 83.56 488 THR A N 1
ATOM 3949 C CA . THR A 1 488 ? -27.284 -16.111 19.005 1.00 83.56 488 THR A CA 1
ATOM 3950 C C . THR A 1 488 ? -27.943 -15.173 20.003 1.00 83.56 488 THR A C 1
ATOM 3952 O O . THR A 1 488 ? -28.989 -15.511 20.545 1.00 83.56 488 THR A O 1
ATOM 3955 N N . GLN A 1 489 ? -27.339 -14.003 20.228 1.00 85.56 489 GLN A N 1
ATOM 3956 C CA . GLN A 1 489 ? -27.772 -13.017 21.232 1.00 85.56 489 GLN A CA 1
ATOM 3957 C C . GLN A 1 489 ? -27.604 -13.453 22.693 1.00 85.56 489 GLN A C 1
ATOM 3959 O O . GLN A 1 489 ? -2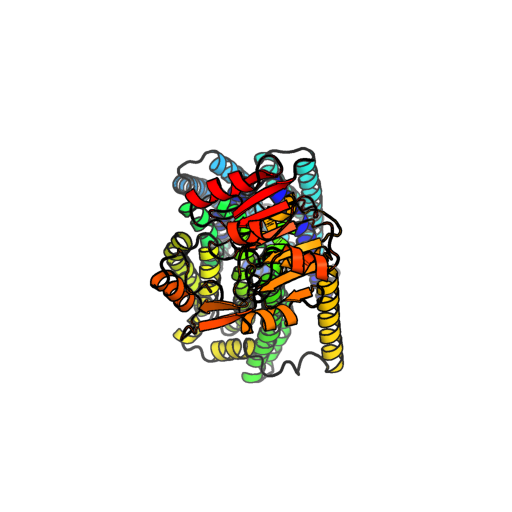7.981 -12.706 23.581 1.00 85.56 489 GLN A O 1
ATOM 3964 N N . SER A 1 490 ? -26.932 -14.580 22.963 1.00 90.81 490 SER A N 1
ATOM 3965 C CA . SER A 1 490 ? -26.705 -15.033 24.341 1.00 90.81 490 SER A CA 1
ATOM 3966 C C . SER A 1 490 ? -25.689 -14.163 25.089 1.00 90.81 490 SER A C 1
ATOM 3968 O O . SER A 1 490 ? -24.569 -13.917 24.620 1.00 90.81 490 SER A O 1
ATOM 3970 N N . ASN A 1 491 ? -26.059 -13.791 26.312 1.00 92.25 491 ASN A N 1
ATOM 3971 C CA . ASN A 1 491 ? -25.253 -13.008 27.245 1.00 92.25 491 ASN A CA 1
ATOM 3972 C C . ASN A 1 491 ? -24.253 -13.876 28.019 1.00 92.25 491 ASN A C 1
ATOM 3974 O O . ASN A 1 491 ? -23.240 -13.371 28.505 1.00 92.25 491 ASN A O 1
ATOM 3978 N N . THR A 1 492 ? -24.486 -15.191 28.107 1.00 94.12 492 THR A N 1
ATOM 3979 C CA . THR A 1 492 ? -23.633 -16.120 28.874 1.00 94.12 492 THR A CA 1
ATOM 3980 C C . THR A 1 492 ? -22.812 -17.067 28.002 1.00 94.12 492 THR A C 1
ATOM 3982 O O . THR A 1 492 ? -22.011 -17.868 28.508 1.00 94.12 492 THR A O 1
ATOM 3985 N N . TYR A 1 493 ? -22.954 -16.990 26.673 1.00 92.12 493 TYR A N 1
ATOM 3986 C CA . TYR A 1 493 ? -22.267 -17.908 25.768 1.00 92.12 493 TYR A CA 1
ATOM 3987 C C . TYR A 1 493 ? -20.746 -17.896 25.973 1.00 92.12 493 TYR A C 1
ATOM 3989 O O . TYR A 1 493 ? -20.116 -18.956 26.073 1.00 92.12 493 TYR A O 1
ATOM 3997 N N . PHE A 1 494 ? -20.175 -16.694 26.113 1.00 88.31 494 PHE A N 1
ATOM 3998 C CA . PHE A 1 494 ? -18.745 -16.489 26.333 1.00 88.31 494 PHE A CA 1
ATOM 3999 C C . PHE A 1 494 ? -18.271 -16.980 27.714 1.00 88.31 494 PHE A C 1
ATOM 4001 O O . PHE A 1 494 ? -17.135 -17.441 27.824 1.00 88.31 494 PHE A O 1
ATOM 4008 N N . LEU A 1 495 ? -19.125 -16.940 28.745 1.00 91.56 495 LEU A N 1
ATOM 4009 C CA . LEU A 1 495 ? -18.782 -17.393 30.098 1.00 91.56 495 LEU A CA 1
ATOM 4010 C C . LEU A 1 495 ? -18.509 -18.904 30.115 1.00 91.56 495 LEU A C 1
ATOM 4012 O O . LEU A 1 495 ? -17.459 -19.343 30.577 1.00 91.56 495 LEU A O 1
ATOM 4016 N N . GLU A 1 496 ? -19.385 -19.713 29.515 1.00 91.44 496 GLU A N 1
ATOM 4017 C CA . GLU A 1 496 ? -19.161 -21.166 29.420 1.00 91.44 496 GLU A CA 1
ATOM 4018 C C . GLU A 1 496 ? -17.974 -21.503 28.503 1.00 91.44 496 GLU A C 1
ATOM 4020 O O . GLU A 1 496 ? -17.097 -22.280 28.877 1.00 91.44 496 GLU A O 1
ATOM 4025 N N . LYS A 1 497 ? -17.944 -20.946 27.280 1.00 87.25 497 LYS A N 1
ATOM 4026 C CA . LYS A 1 497 ? -16.993 -21.388 26.245 1.00 87.25 497 LYS A CA 1
ATOM 4027 C C . LYS A 1 497 ? -15.571 -20.877 26.458 1.00 87.25 497 LYS A C 1
ATOM 4029 O O . LYS A 1 497 ? -14.641 -21.497 25.948 1.00 87.25 497 LYS A O 1
ATOM 4034 N N . ILE A 1 498 ? -15.407 -19.748 27.146 1.00 81.25 498 ILE A N 1
ATOM 4035 C CA . ILE A 1 498 ? -14.113 -19.064 27.285 1.00 81.25 498 ILE A CA 1
ATOM 4036 C C . ILE A 1 498 ? -13.662 -19.045 28.738 1.00 81.25 498 ILE A C 1
ATOM 4038 O O . ILE A 1 498 ? -12.513 -19.372 29.016 1.00 81.25 498 ILE A O 1
ATOM 4042 N N . LYS A 1 499 ? -14.557 -18.675 29.659 1.00 83.12 499 LYS A N 1
ATOM 4043 C CA . LYS A 1 499 ? -14.240 -18.580 31.089 1.00 83.12 499 LYS A CA 1
ATOM 4044 C C . LYS A 1 499 ? -14.448 -19.899 31.833 1.00 83.12 499 LYS A C 1
ATOM 4046 O O . LYS A 1 499 ? -14.244 -19.944 33.031 1.00 83.12 499 LYS A O 1
ATOM 4051 N N . ASN A 1 500 ? -14.841 -20.976 31.150 1.00 87.19 500 ASN A N 1
ATOM 4052 C CA . ASN A 1 500 ? -15.088 -22.276 31.774 1.00 87.19 500 ASN A CA 1
ATOM 4053 C C . ASN A 1 500 ? -16.144 -22.223 32.900 1.00 87.19 500 ASN A C 1
ATOM 4055 O O . ASN A 1 500 ? -16.110 -23.044 33.814 1.00 87.19 500 ASN A O 1
ATOM 4059 N N . TRP A 1 501 ? -17.117 -21.313 32.827 1.00 93.62 501 TRP A N 1
ATOM 4060 C CA . TRP A 1 501 ? -18.225 -21.289 33.785 1.00 93.62 501 TRP A CA 1
ATOM 4061 C C . TRP A 1 501 ? -19.156 -22.485 33.574 1.00 93.62 501 TRP A C 1
ATOM 4063 O O . TRP A 1 501 ? -19.147 -23.119 32.511 1.00 93.62 501 TRP A O 1
ATOM 4073 N N . ASN A 1 502 ? -19.937 -22.803 34.598 1.00 93.50 502 ASN A N 1
ATOM 4074 C CA . ASN A 1 502 ? -21.068 -23.720 34.505 1.00 93.50 502 ASN A CA 1
ATOM 4075 C C . ASN A 1 502 ? -22.352 -22.909 34.651 1.00 93.50 502 ASN A C 1
ATOM 4077 O O . ASN A 1 502 ? -22.347 -21.847 35.270 1.00 93.50 502 ASN A O 1
ATOM 4081 N N . GLY A 1 503 ? -23.456 -23.382 34.093 1.00 94.56 503 GLY A N 1
ATOM 4082 C CA . GLY A 1 503 ? -24.697 -22.652 34.265 1.00 94.56 503 GLY A CA 1
ATOM 4083 C C . GLY A 1 503 ? -25.945 -23.426 33.920 1.00 94.56 503 GLY A C 1
ATOM 4084 O O . GLY A 1 503 ? -25.903 -24.592 33.518 1.00 94.56 503 GLY A O 1
ATOM 4085 N N . ILE A 1 504 ? -27.059 -22.734 34.112 1.00 96.75 504 ILE A N 1
ATOM 4086 C CA . ILE A 1 504 ? -28.395 -23.184 33.751 1.00 96.75 504 ILE A CA 1
ATOM 4087 C C . ILE A 1 504 ? -28.922 -22.282 32.636 1.00 96.75 504 ILE A C 1
ATOM 4089 O O . ILE A 1 504 ? -28.837 -21.060 32.736 1.00 96.75 504 ILE A O 1
ATOM 4093 N N . LEU A 1 505 ? -29.481 -22.878 31.586 1.00 97.25 505 LEU A N 1
ATOM 4094 C CA . LEU A 1 505 ? -30.270 -22.162 30.589 1.00 97.25 505 LEU A CA 1
ATOM 4095 C C . LEU A 1 505 ? -31.726 -22.605 30.676 1.00 97.25 505 LEU A C 1
ATOM 4097 O O . LEU A 1 505 ? -32.010 -23.804 30.742 1.00 97.25 505 LEU A O 1
ATOM 4101 N N . VAL A 1 506 ? -32.638 -21.641 30.635 1.00 96.81 506 VAL A N 1
ATOM 4102 C CA . VAL A 1 506 ? -34.080 -21.885 30.595 1.00 96.81 506 VAL A CA 1
ATOM 4103 C C . VAL A 1 506 ? -34.642 -21.284 29.314 1.00 96.81 506 VAL A C 1
ATOM 4105 O O . VAL A 1 506 ? -34.499 -20.085 29.069 1.00 96.81 506 VAL A O 1
ATOM 4108 N N . GLU A 1 507 ? -35.260 -22.129 28.492 1.00 95.31 507 GLU A N 1
ATOM 4109 C CA . GLU A 1 507 ? -35.873 -21.738 27.222 1.00 95.31 507 GLU A CA 1
ATOM 4110 C C . GLU A 1 507 ? -37.270 -22.354 27.100 1.00 95.31 507 GLU A C 1
ATOM 4112 O O . GLU A 1 507 ? -37.424 -23.575 27.152 1.00 95.31 507 GLU A O 1
ATOM 4117 N N . GLY A 1 508 ? -38.292 -21.514 26.937 1.00 91.75 508 GLY A N 1
ATOM 4118 C CA . GLY A 1 508 ? -39.687 -21.946 26.923 1.00 91.75 508 GLY A CA 1
ATOM 4119 C C . GLY A 1 508 ? -40.108 -22.623 25.618 1.00 91.75 508 GLY A C 1
ATOM 4120 O O . GLY A 1 508 ? -40.881 -23.579 25.639 1.00 91.75 508 GLY A O 1
ATOM 4121 N N . ILE A 1 509 ? -39.581 -22.197 24.469 1.00 92.06 509 ILE A N 1
ATOM 4122 C CA . ILE A 1 509 ? -39.966 -22.760 23.173 1.00 92.06 509 ILE A CA 1
ATOM 4123 C C . ILE A 1 509 ? -39.258 -24.109 22.946 1.00 92.06 509 ILE A C 1
ATOM 4125 O O . ILE A 1 509 ? -38.027 -24.138 22.862 1.00 92.06 509 ILE A O 1
ATOM 4129 N N . PRO A 1 510 ? -39.990 -25.227 22.742 1.00 90.25 510 PRO A N 1
ATOM 4130 C CA . PRO A 1 510 ? -39.387 -26.561 22.615 1.00 90.25 510 PRO A CA 1
ATOM 4131 C C . PRO A 1 510 ? -38.321 -26.684 21.513 1.00 90.25 510 PRO A C 1
ATOM 4133 O O . PRO A 1 510 ? -37.292 -27.335 21.689 1.00 90.25 510 PRO A O 1
ATOM 4136 N N . GLU A 1 511 ? -38.524 -26.027 20.371 1.00 87.75 511 GLU A N 1
ATOM 4137 C CA . GLU A 1 511 ? -37.578 -26.059 19.246 1.00 87.75 511 GLU A CA 1
ATOM 4138 C C . GLU A 1 511 ? -36.273 -25.305 19.540 1.00 87.75 511 GLU A C 1
ATOM 4140 O O . GLU A 1 511 ? -35.203 -25.696 19.065 1.00 87.75 511 GLU A O 1
ATOM 4145 N N . LEU A 1 512 ? -36.359 -24.216 20.308 1.00 90.19 512 LEU A N 1
ATOM 4146 C CA . LEU A 1 512 ? -35.220 -23.408 20.740 1.00 90.19 512 LEU A CA 1
ATOM 4147 C C . LEU A 1 512 ? -34.471 -24.104 21.874 1.00 90.19 512 LEU A C 1
ATOM 4149 O O . LEU A 1 512 ? -33.249 -24.227 21.816 1.00 90.19 512 LEU A O 1
ATOM 4153 N N . TYR A 1 513 ? -35.206 -24.709 22.805 1.00 94.31 513 TYR A N 1
ATOM 4154 C CA . TYR A 1 513 ? -34.671 -25.608 23.820 1.00 94.31 513 TYR A CA 1
ATOM 4155 C C . TYR A 1 513 ? -33.800 -26.724 23.213 1.00 94.31 513 TYR A C 1
ATOM 4157 O O . TYR A 1 513 ? -32.659 -26.930 23.637 1.00 94.31 513 TYR A O 1
ATOM 4165 N N . GLU A 1 514 ? -34.281 -27.410 22.171 1.00 94.38 514 GLU A N 1
ATOM 4166 C CA . GLU A 1 514 ? -33.513 -28.470 21.505 1.00 94.38 514 GLU A CA 1
ATOM 4167 C C . GLU A 1 514 ? -32.233 -27.944 20.831 1.00 94.38 514 GLU A C 1
ATOM 4169 O O . GLU A 1 514 ? -31.223 -28.655 20.747 1.00 94.38 514 GLU A O 1
ATOM 4174 N N . LYS A 1 515 ? -32.231 -26.687 20.369 1.00 92.38 515 LYS A N 1
ATOM 4175 C CA . LYS A 1 515 ? -31.021 -26.019 19.862 1.00 92.38 515 LYS A CA 1
ATOM 4176 C C . LYS A 1 515 ? -30.069 -25.658 21.003 1.00 92.38 515 LYS A C 1
ATOM 4178 O O . LYS A 1 515 ? -28.894 -26.023 20.919 1.00 92.38 515 LYS A O 1
ATOM 4183 N N . CYS A 1 516 ? -30.579 -25.067 22.087 1.00 93.00 516 CYS A N 1
ATOM 4184 C CA . CYS A 1 516 ? -29.815 -24.780 23.301 1.00 93.00 516 CYS A CA 1
ATOM 4185 C C . CYS A 1 516 ? -29.080 -26.030 23.790 1.00 93.00 516 CYS A C 1
ATOM 4187 O O . CYS A 1 516 ? -27.870 -25.998 24.000 1.00 93.00 516 CYS A O 1
ATOM 4189 N N . LYS A 1 517 ? -29.783 -27.162 23.906 1.00 94.44 517 LYS A N 1
ATOM 4190 C CA . LYS A 1 517 ? -29.223 -28.437 24.378 1.00 94.44 517 LYS A CA 1
ATOM 4191 C C . LYS A 1 517 ? -28.092 -28.961 23.489 1.00 94.44 517 LYS A C 1
ATOM 4193 O O . LYS A 1 517 ? -27.115 -29.524 23.983 1.00 94.44 517 LYS A O 1
ATOM 4198 N N . LYS A 1 518 ? -28.193 -28.763 22.170 1.00 92.75 518 LYS A N 1
ATOM 4199 C CA . LYS A 1 518 ? -27.139 -29.141 21.214 1.00 92.75 518 LYS A CA 1
ATOM 4200 C C . LYS A 1 518 ? -25.910 -28.235 21.322 1.00 92.75 518 LYS A C 1
ATOM 4202 O O . LYS A 1 518 ? -24.786 -28.733 21.206 1.00 92.75 518 LYS A O 1
ATOM 4207 N N . GLU A 1 519 ? -26.108 -26.939 21.554 1.00 93.06 519 GLU A N 1
ATOM 4208 C CA . GLU A 1 519 ? -25.026 -25.948 21.605 1.00 93.06 519 GLU A CA 1
ATOM 4209 C C . GLU A 1 519 ? -24.312 -25.904 22.979 1.00 93.06 519 GLU A C 1
ATOM 4211 O O . GLU A 1 519 ? -23.074 -25.829 23.068 1.00 93.06 519 GLU A O 1
ATOM 4216 N N . ARG A 1 520 ? -25.076 -25.991 24.073 1.00 93.25 520 ARG A N 1
ATOM 4217 C CA . ARG A 1 520 ? -24.643 -25.781 25.467 1.00 93.25 520 ARG A CA 1
ATOM 4218 C C . ARG A 1 520 ? -24.382 -27.091 26.199 1.00 93.25 520 ARG A C 1
ATOM 4220 O O . ARG A 1 520 ? -24.988 -27.396 27.212 1.00 93.25 520 ARG A O 1
ATOM 4227 N N . LYS A 1 521 ? -23.423 -27.872 25.695 1.00 89.81 521 LYS A N 1
ATOM 4228 C CA . LYS A 1 521 ? -23.102 -29.214 26.228 1.00 89.81 521 LYS A CA 1
ATOM 4229 C C . LYS A 1 521 ? -22.594 -29.250 27.675 1.00 89.81 521 LYS A C 1
ATOM 4231 O O . LYS A 1 521 ? -22.542 -30.332 28.250 1.00 89.81 521 LYS A O 1
ATOM 4236 N N . LYS A 1 522 ? -22.132 -28.119 28.215 1.00 92.38 522 LYS A N 1
ATOM 4237 C CA . LYS A 1 522 ? -21.581 -28.034 29.575 1.00 92.38 522 LYS A CA 1
ATOM 4238 C C . LYS A 1 522 ? -22.617 -27.552 30.596 1.00 92.38 522 LYS A C 1
ATOM 4240 O O . LYS A 1 522 ? -22.504 -27.887 31.768 1.00 92.38 522 LYS A O 1
ATOM 4245 N N . SER A 1 523 ? -23.601 -26.781 30.145 1.00 94.75 523 SER A N 1
ATOM 4246 C CA . SER A 1 523 ? -24.664 -26.234 30.986 1.00 94.75 523 SER A CA 1
ATOM 4247 C C . SER A 1 523 ? -25.891 -27.137 30.994 1.00 94.75 523 SER A C 1
ATOM 4249 O O . SER A 1 523 ? -26.175 -27.834 30.019 1.00 94.75 523 SER A O 1
ATOM 4251 N N . SER A 1 524 ? -26.650 -27.092 32.084 1.00 96.00 524 SER A N 1
ATOM 4252 C CA . SER A 1 524 ? -27.954 -27.751 32.157 1.00 96.00 524 SER A CA 1
ATOM 4253 C C . SER A 1 524 ? -28.988 -26.889 31.440 1.00 96.00 524 SER A C 1
ATOM 4255 O O . SER A 1 524 ? -29.117 -25.704 31.734 1.00 96.00 524 SER A O 1
ATOM 4257 N N . VAL A 1 525 ? -29.722 -27.466 30.490 1.00 96.81 525 VAL A N 1
ATOM 4258 C CA . VAL A 1 525 ? -30.739 -26.752 29.705 1.00 96.81 525 VAL A CA 1
ATOM 4259 C C . VAL A 1 525 ? -32.115 -27.316 30.044 1.00 96.81 525 VAL A C 1
ATOM 4261 O O . VAL A 1 525 ? -32.295 -28.536 30.005 1.00 96.81 525 VAL A O 1
ATOM 4264 N N . TYR A 1 526 ? -33.084 -26.444 30.323 1.00 97.12 526 TYR A N 1
ATOM 4265 C CA . TYR A 1 526 ? -34.446 -26.813 30.710 1.00 97.12 526 TYR A CA 1
ATOM 4266 C C . TYR A 1 526 ? -35.505 -26.164 29.817 1.00 97.12 526 TYR A C 1
ATOM 4268 O O . TYR A 1 526 ? -35.355 -25.013 29.405 1.00 97.12 526 TYR A O 1
ATOM 4276 N N . ASN A 1 527 ? -36.585 -26.909 29.550 1.00 96.50 527 ASN A N 1
ATOM 4277 C CA . ASN A 1 527 ? -37.739 -26.423 28.801 1.00 96.50 527 ASN A CA 1
ATOM 4278 C C . ASN A 1 527 ? -38.877 -26.040 29.747 1.00 96.50 527 ASN A C 1
ATOM 4280 O O . ASN A 1 527 ? -39.759 -26.853 30.000 1.00 96.50 527 ASN A O 1
ATOM 4284 N N . TYR A 1 528 ? -38.828 -24.825 30.287 1.00 95.69 528 TYR A N 1
ATOM 4285 C CA . TYR A 1 528 ? -39.865 -24.289 31.165 1.00 95.69 528 TYR A CA 1
ATOM 4286 C C . TYR A 1 528 ? -40.081 -22.803 30.902 1.00 95.69 528 TYR A C 1
ATOM 4288 O O . TYR A 1 528 ? -39.176 -22.101 30.455 1.00 95.69 528 TYR A O 1
ATOM 4296 N N . ALA A 1 529 ? -41.261 -22.314 31.260 1.00 93.81 529 ALA A N 1
ATOM 4297 C CA . ALA A 1 529 ? -41.497 -20.904 31.505 1.00 93.81 529 ALA A CA 1
ATOM 4298 C C . ALA A 1 529 ? -41.370 -20.622 33.004 1.00 93.81 529 ALA A C 1
ATOM 4300 O O . ALA A 1 529 ? -42.029 -21.273 33.821 1.00 93.81 529 ALA A O 1
ATOM 4301 N N . LEU A 1 530 ? -40.527 -19.656 33.372 1.00 95.00 530 LEU A N 1
ATOM 4302 C CA . LEU A 1 530 ? -40.403 -19.261 34.770 1.00 95.00 530 LEU A CA 1
ATOM 4303 C C . LEU A 1 530 ? -41.598 -18.407 35.199 1.00 95.00 530 LEU A C 1
ATOM 4305 O O . LEU A 1 530 ? -42.022 -17.512 34.471 1.00 95.00 530 LEU A O 1
ATOM 4309 N N . VAL A 1 531 ? -42.130 -18.687 36.386 1.00 94.75 531 VAL A N 1
ATOM 4310 C CA . VAL A 1 531 ? -43.313 -18.011 36.938 1.00 94.75 531 VAL A CA 1
ATOM 4311 C C . VAL A 1 531 ? -43.106 -17.597 38.396 1.00 94.75 531 VAL A C 1
ATOM 4313 O O . VAL A 1 531 ? -42.210 -18.098 39.082 1.00 94.75 531 VAL A O 1
ATOM 4316 N N . GLY A 1 532 ? -43.951 -16.677 38.865 1.00 93.12 532 GLY A N 1
ATOM 4317 C CA . GLY A 1 532 ? -43.997 -16.251 40.263 1.00 93.12 532 GLY A CA 1
ATOM 4318 C C . GLY A 1 532 ? -44.538 -17.338 41.193 1.00 93.12 532 GLY A C 1
ATOM 4319 O O . GLY A 1 532 ? -45.156 -18.304 40.750 1.00 93.12 532 GLY A O 1
ATOM 4320 N N . LYS A 1 533 ? -44.316 -17.170 42.502 1.00 90.62 533 LYS A N 1
ATOM 4321 C CA . LYS A 1 533 ? -44.719 -18.144 43.531 1.00 90.62 533 LYS A CA 1
ATOM 4322 C C . LYS A 1 533 ? -46.227 -18.432 43.562 1.00 90.62 533 LYS A C 1
ATOM 4324 O O . LYS A 1 533 ? -46.606 -19.555 43.872 1.00 90.62 533 LYS A O 1
ATOM 4329 N N . ASP A 1 534 ? -47.047 -17.443 43.219 1.00 88.94 534 ASP A N 1
ATOM 4330 C CA . ASP A 1 534 ? -48.514 -17.512 43.287 1.00 88.94 534 ASP A CA 1
ATOM 4331 C C . ASP A 1 534 ? -49.153 -17.925 41.942 1.00 88.94 534 ASP A C 1
ATOM 4333 O O . ASP A 1 534 ? -50.321 -17.641 41.681 1.00 88.94 534 ASP A O 1
ATOM 4337 N N . PHE A 1 535 ? -48.376 -18.519 41.027 1.00 90.62 535 PHE A N 1
ATOM 4338 C CA . PHE A 1 535 ? -48.880 -18.971 39.731 1.00 90.62 535 PHE A CA 1
ATOM 4339 C C . PHE A 1 535 ? -49.364 -20.425 39.799 1.00 90.62 535 PHE A C 1
ATOM 4341 O O . PHE A 1 535 ? -48.558 -21.344 39.915 1.00 90.62 535 PHE A O 1
ATOM 4348 N N . ASP A 1 536 ? -50.676 -20.626 39.655 1.00 85.88 536 ASP A N 1
ATOM 4349 C CA . ASP A 1 536 ? -51.325 -21.922 39.914 1.00 85.88 536 ASP A CA 1
ATOM 4350 C C . ASP A 1 536 ? -51.475 -22.850 38.691 1.00 85.88 536 ASP A C 1
ATOM 4352 O O . ASP A 1 536 ? -51.924 -23.983 38.839 1.00 85.88 536 ASP A O 1
ATOM 4356 N N . ASN A 1 537 ? -51.145 -22.407 37.470 1.00 90.62 537 ASN A N 1
ATOM 4357 C CA . ASN A 1 537 ? -51.309 -23.254 36.277 1.00 90.62 537 ASN A CA 1
ATOM 4358 C C . ASN A 1 537 ? -50.030 -24.035 35.947 1.00 90.62 537 ASN A C 1
ATOM 4360 O O . ASN A 1 537 ? -48.934 -23.478 35.981 1.00 90.62 537 ASN A O 1
ATOM 4364 N N . ASP A 1 538 ? -50.186 -25.281 35.491 1.00 90.25 538 ASP A N 1
ATOM 4365 C CA . ASP A 1 538 ? -49.068 -26.158 35.100 1.00 90.25 538 ASP A CA 1
ATOM 4366 C C . ASP A 1 538 ? -48.392 -25.761 33.774 1.00 90.25 538 ASP A C 1
ATOM 4368 O O . ASP A 1 538 ? -47.327 -26.278 33.428 1.00 90.25 538 ASP A O 1
ATOM 4372 N N . TYR A 1 539 ? -49.014 -24.870 32.993 1.00 92.12 539 TYR A N 1
ATOM 4373 C CA . TYR A 1 539 ? -48.484 -24.410 31.713 1.00 92.12 539 TYR A CA 1
ATOM 4374 C C . TYR A 1 539 ? -48.856 -22.955 31.398 1.00 92.12 539 TYR A C 1
ATOM 4376 O O . TYR A 1 539 ? -49.867 -22.430 31.871 1.00 92.12 539 TYR A O 1
ATOM 4384 N N . ILE A 1 540 ? -48.072 -22.327 30.518 1.00 90.50 540 ILE A N 1
ATOM 4385 C CA . ILE A 1 540 ? -48.440 -21.096 29.810 1.00 90.50 540 ILE A CA 1
ATOM 4386 C C . ILE A 1 540 ? -48.495 -21.335 28.304 1.00 90.50 540 ILE A C 1
ATOM 4388 O O . ILE A 1 540 ? -47.760 -22.154 27.757 1.00 90.50 540 ILE A O 1
ATOM 4392 N N . GLU A 1 541 ? -49.361 -20.604 27.611 1.00 88.94 541 GLU A N 1
ATOM 4393 C CA . GLU A 1 541 ? -49.369 -20.589 26.149 1.00 88.94 541 GLU A CA 1
ATOM 4394 C C . GLU A 1 541 ? -48.408 -19.516 25.640 1.00 88.94 541 GLU A C 1
ATOM 4396 O O . GLU A 1 541 ? -48.581 -18.334 25.941 1.00 88.94 541 GLU A O 1
ATOM 4401 N N . MET A 1 542 ? -47.425 -19.910 24.836 1.00 87.00 542 MET A N 1
ATOM 4402 C CA . MET A 1 542 ? -46.468 -19.016 24.181 1.00 87.00 542 MET A CA 1
ATOM 4403 C C . MET A 1 542 ? -46.677 -19.041 22.671 1.00 87.00 542 MET A C 1
ATOM 4405 O O . MET A 1 542 ? -47.007 -20.080 22.103 1.00 87.00 542 MET A O 1
ATOM 4409 N N . GLU A 1 543 ? -46.489 -17.899 22.020 1.00 82.69 543 GLU A N 1
ATOM 4410 C CA . GLU A 1 543 ? -46.508 -17.791 20.566 1.00 82.69 543 GLU A CA 1
ATOM 4411 C C . GLU A 1 543 ? -45.084 -17.635 20.034 1.00 82.69 543 GLU A C 1
ATOM 4413 O O . GLU A 1 543 ? -44.338 -16.747 20.452 1.00 82.69 543 GLU A O 1
ATOM 4418 N N . PHE A 1 544 ? -44.710 -18.530 19.125 1.00 81.44 544 PHE A N 1
ATOM 4419 C CA . PHE A 1 544 ? -43.376 -18.612 18.559 1.00 81.44 544 PHE A CA 1
ATOM 4420 C C . PHE A 1 544 ? -43.128 -17.529 17.503 1.00 81.44 544 PHE A C 1
ATOM 4422 O O . PHE A 1 544 ? -43.856 -17.431 16.515 1.00 81.44 544 PHE A O 1
ATOM 4429 N N . ALA A 1 545 ? -42.035 -16.786 17.673 1.00 76.44 545 ALA A N 1
ATOM 4430 C CA . ALA A 1 545 ? -41.475 -15.867 16.681 1.00 76.44 545 ALA A CA 1
ATOM 4431 C C . ALA A 1 545 ? -39.931 -15.800 16.772 1.00 76.44 545 ALA A C 1
ATOM 4433 O O . ALA A 1 545 ? -39.320 -14.739 16.616 1.00 76.44 545 ALA A O 1
ATOM 4434 N N . ASN A 1 546 ? -39.288 -16.947 17.038 1.00 75.81 546 ASN A N 1
ATOM 4435 C CA . ASN A 1 546 ? -37.845 -17.078 17.291 1.00 75.81 546 ASN A CA 1
ATOM 4436 C C . ASN A 1 546 ? -37.376 -16.123 18.406 1.00 75.81 546 ASN A C 1
ATOM 4438 O O . ASN A 1 546 ? -37.921 -16.212 19.504 1.00 75.81 546 ASN A O 1
ATOM 4442 N N . LEU A 1 547 ? -36.453 -15.191 18.122 1.00 62.28 547 LEU A N 1
ATOM 4443 C CA . LEU A 1 547 ? -35.949 -14.193 19.082 1.00 62.28 547 LEU A CA 1
ATOM 4444 C C . LEU A 1 547 ? -37.030 -13.314 19.735 1.00 62.28 547 LEU A C 1
ATOM 4446 O O . LEU A 1 547 ? -36.725 -12.664 20.713 1.00 62.28 547 LEU A O 1
ATOM 4450 N N . MET A 1 548 ? -38.248 -13.254 19.186 1.00 70.19 548 MET A N 1
ATOM 4451 C CA . MET A 1 548 ? -39.332 -12.384 19.675 1.00 70.19 548 MET A CA 1
ATOM 4452 C C . MET A 1 548 ? -40.557 -13.202 20.122 1.00 70.19 548 MET A C 1
ATOM 4454 O O . MET A 1 548 ? -41.705 -12.794 19.928 1.00 70.19 548 MET A O 1
ATOM 4458 N N . SER A 1 549 ? -40.328 -14.426 20.612 1.00 74.88 549 SER A N 1
ATOM 4459 C CA . SER A 1 549 ? -41.396 -15.314 21.091 1.00 74.88 549 SER A CA 1
ATOM 4460 C C . SER A 1 549 ? -41.960 -14.796 22.414 1.00 74.88 549 SER A C 1
ATOM 4462 O O . SER A 1 549 ? -41.209 -14.500 23.334 1.00 74.88 549 SER A O 1
ATOM 4464 N N . VAL A 1 550 ? -43.286 -14.716 22.539 1.00 79.31 550 VAL A N 1
ATOM 4465 C CA . VAL A 1 550 ? -43.944 -14.043 23.675 1.00 79.31 550 VAL A CA 1
ATOM 4466 C C . VAL A 1 550 ? -45.071 -14.876 24.272 1.00 79.31 550 VAL A C 1
ATOM 4468 O O . VAL A 1 550 ? -45.696 -15.697 23.601 1.00 79.31 550 VAL A O 1
ATOM 4471 N N . VAL A 1 551 ? -45.394 -14.634 25.543 1.00 77.81 551 VAL A N 1
ATOM 4472 C CA . VAL A 1 551 ? -46.571 -15.228 26.196 1.00 77.81 551 VAL A CA 1
ATOM 4473 C C . VAL A 1 551 ? -47.852 -14.751 25.500 1.00 77.81 551 VAL A C 1
ATOM 4475 O O . VAL A 1 551 ? -48.014 -13.571 25.198 1.00 77.81 551 VAL A O 1
ATOM 4478 N N . SER A 1 552 ? -48.813 -15.646 25.266 1.00 68.06 552 SER A N 1
ATOM 4479 C CA . SER A 1 552 ? -50.037 -15.343 24.507 1.00 68.06 552 SER A CA 1
ATOM 4480 C C . SER A 1 552 ? -50.900 -14.248 25.144 1.00 68.06 552 SER A C 1
ATOM 4482 O O . SER A 1 552 ? -51.590 -13.529 24.422 1.00 68.06 552 SER A O 1
ATOM 4484 N N . LYS A 1 553 ? -50.814 -14.087 26.472 1.00 64.06 553 LYS A N 1
ATOM 4485 C CA . LYS A 1 553 ? -51.400 -12.990 27.262 1.00 64.06 553 LYS A CA 1
ATOM 4486 C C . LYS A 1 553 ? -50.371 -11.878 27.563 1.00 64.06 553 LYS A C 1
ATOM 4488 O O . LYS A 1 553 ? -50.326 -11.369 28.680 1.00 64.06 553 LYS A O 1
ATOM 4493 N N . THR A 1 554 ? -49.495 -11.553 26.609 1.00 63.16 554 THR A N 1
ATOM 4494 C CA . THR A 1 554 ? -48.447 -10.527 26.772 1.00 63.16 554 THR A CA 1
ATOM 4495 C C . THR A 1 554 ? -49.023 -9.123 26.991 1.00 63.16 554 THR A C 1
ATOM 4497 O O . THR A 1 554 ? -50.127 -8.803 26.549 1.00 63.16 554 THR A O 1
ATOM 4500 N N . ARG A 1 555 ? -48.242 -8.271 27.664 1.00 59.28 555 ARG A N 1
ATOM 4501 C CA . ARG A 1 555 ? -48.500 -6.831 27.839 1.00 59.28 555 ARG A CA 1
ATOM 4502 C C . ARG A 1 555 ? -48.061 -6.000 26.620 1.00 59.28 555 ARG A C 1
ATOM 4504 O O . ARG A 1 555 ? -48.324 -4.801 26.572 1.00 59.28 555 ARG A O 1
ATOM 4511 N N . LEU A 1 556 ? -47.391 -6.621 25.647 1.00 60.78 556 LEU A N 1
ATOM 4512 C CA . LEU A 1 556 ? -46.877 -5.990 24.430 1.00 60.78 556 LEU A CA 1
ATOM 4513 C C . LEU A 1 556 ? -47.921 -5.952 23.306 1.00 60.78 556 LEU A C 1
ATOM 4515 O O . LEU A 1 556 ? -48.886 -6.718 23.300 1.00 60.78 556 LEU A O 1
ATOM 4519 N N . ASN A 1 557 ? -47.708 -5.087 22.304 1.00 65.69 557 ASN A N 1
ATOM 4520 C CA . ASN A 1 557 ? -48.513 -5.085 21.078 1.00 65.69 557 ASN A CA 1
ATOM 4521 C C . ASN A 1 557 ? -48.217 -6.350 20.248 1.00 65.69 557 ASN A C 1
ATOM 4523 O O . ASN A 1 557 ? -47.394 -6.344 19.329 1.00 65.69 557 ASN A O 1
ATOM 4527 N N . LYS A 1 558 ? -48.904 -7.440 20.606 1.00 64.56 558 LYS A N 1
ATOM 4528 C CA . LYS A 1 558 ? -48.682 -8.813 20.136 1.00 64.56 558 LYS A CA 1
ATOM 4529 C C . LYS A 1 558 ? -48.543 -8.927 18.613 1.00 64.56 558 LYS A C 1
ATOM 4531 O O . LYS A 1 558 ? -47.621 -9.573 18.127 1.00 64.56 558 LYS A O 1
ATOM 4536 N N . LYS A 1 559 ? -49.412 -8.255 17.847 1.00 65.69 559 LYS A N 1
ATOM 4537 C CA . LYS A 1 559 ? -49.403 -8.329 16.373 1.00 65.69 559 LYS A CA 1
ATOM 4538 C C . LYS A 1 559 ? -48.177 -7.662 15.746 1.00 65.69 559 LYS A C 1
ATOM 4540 O O . LYS A 1 559 ? -47.640 -8.177 14.771 1.00 65.69 559 LYS A O 1
ATOM 4545 N N . GLU A 1 560 ? -47.743 -6.520 16.274 1.00 65.56 560 GLU A N 1
ATOM 4546 C CA . GLU A 1 560 ? -46.613 -5.771 15.712 1.00 65.56 560 GLU A CA 1
ATOM 4547 C C . GLU A 1 560 ? -45.269 -6.415 16.077 1.00 65.56 560 GLU A C 1
ATOM 4549 O O . GLU A 1 560 ? -44.370 -6.486 15.238 1.00 65.56 560 GLU A O 1
ATOM 4554 N N . HIS A 1 561 ? -45.153 -6.924 17.306 1.00 69.38 561 HIS A N 1
ATOM 4555 C CA . HIS A 1 561 ? -43.943 -7.567 17.815 1.00 69.38 561 HIS A CA 1
ATOM 4556 C C . HIS A 1 561 ? -43.648 -8.885 17.072 1.00 69.38 561 HIS A C 1
ATOM 4558 O O . HIS A 1 561 ? -42.548 -9.068 16.553 1.00 69.38 561 HIS A O 1
ATOM 4564 N N . ILE A 1 562 ? -44.666 -9.735 16.881 1.00 70.69 562 ILE A N 1
ATOM 4565 C CA . ILE A 1 562 ? -44.544 -10.989 16.118 1.00 70.69 562 ILE A CA 1
ATOM 4566 C C . ILE A 1 562 ? -44.242 -10.713 14.642 1.00 70.69 562 ILE A C 1
ATOM 4568 O O . ILE A 1 562 ? -43.355 -11.341 14.068 1.00 70.69 562 ILE A O 1
ATOM 4572 N N . LYS A 1 563 ? -44.917 -9.730 14.026 1.00 71.81 563 LYS A N 1
ATOM 4573 C CA . LYS A 1 563 ? -44.670 -9.357 12.624 1.00 71.81 563 LYS A CA 1
ATOM 4574 C C . LYS A 1 563 ? -43.214 -8.939 12.393 1.00 71.81 563 LYS A C 1
ATOM 4576 O O . LYS A 1 563 ? -42.593 -9.431 11.455 1.00 71.81 563 LYS A O 1
ATOM 4581 N N . LYS A 1 564 ? -42.650 -8.095 13.267 1.00 66.50 564 LYS A N 1
ATOM 4582 C CA . LYS A 1 564 ? -41.230 -7.705 13.202 1.00 66.50 564 LYS A CA 1
ATOM 4583 C C . LYS A 1 564 ? -40.304 -8.907 13.390 1.00 66.50 564 LYS A C 1
ATOM 4585 O O . LYS A 1 564 ? -39.337 -9.037 12.646 1.00 66.50 564 LYS A O 1
ATOM 4590 N N . GLY A 1 565 ? -40.619 -9.803 14.327 1.00 64.62 565 GLY A N 1
ATOM 4591 C CA . GLY A 1 565 ? -39.849 -11.028 14.560 1.00 64.62 565 GLY A CA 1
ATOM 4592 C C . GLY A 1 565 ? -39.776 -11.925 13.324 1.00 64.62 565 GLY A C 1
ATOM 4593 O O . GLY A 1 565 ? -38.682 -12.341 12.936 1.00 64.62 565 GLY A O 1
ATOM 4594 N N . LEU A 1 566 ? -40.919 -12.159 12.672 1.00 73.00 566 LEU A N 1
ATOM 4595 C CA . LEU A 1 566 ? -41.023 -12.959 11.449 1.00 73.00 566 LEU A CA 1
ATOM 4596 C C . LEU A 1 566 ? -40.310 -12.293 10.256 1.00 73.00 566 LEU A C 1
ATOM 4598 O O . LEU A 1 566 ? -39.547 -12.962 9.557 1.00 73.00 566 LEU A O 1
ATOM 4602 N N . GLU A 1 567 ? -40.497 -10.980 10.054 1.00 71.19 567 GLU A N 1
ATOM 4603 C CA . GLU A 1 567 ? -39.882 -10.209 8.958 1.00 71.19 567 GLU A CA 1
ATOM 4604 C C . GLU A 1 567 ? -38.354 -10.129 9.081 1.00 71.19 567 GLU A C 1
ATOM 4606 O O . GLU A 1 567 ? -37.639 -10.383 8.109 1.00 71.19 567 GLU A O 1
ATOM 4611 N N . CYS A 1 568 ? -37.833 -9.835 10.276 1.00 59.25 568 CYS A N 1
ATOM 4612 C CA . CYS A 1 568 ? -36.393 -9.725 10.520 1.00 59.25 568 CYS A CA 1
ATOM 4613 C C . CYS A 1 568 ? -35.646 -11.051 10.315 1.00 59.25 568 CYS A C 1
ATOM 4615 O O . CYS A 1 568 ? -34.440 -11.046 10.066 1.00 59.25 568 CYS A O 1
ATOM 4617 N N . GLN A 1 569 ? -36.341 -12.185 10.444 1.00 62.84 569 GLN A N 1
ATOM 4618 C CA . GLN A 1 569 ? -35.730 -13.517 10.505 1.00 62.84 569 GLN A CA 1
ATOM 4619 C C . GLN A 1 569 ? -36.178 -14.436 9.359 1.00 62.84 569 GLN A C 1
ATOM 4621 O O . GLN A 1 569 ? -35.759 -15.591 9.296 1.00 62.84 569 GLN A O 1
ATOM 4626 N N . ASN A 1 570 ? -36.973 -13.904 8.422 1.00 65.06 570 ASN A N 1
ATOM 4627 C CA . ASN A 1 570 ? -37.469 -14.588 7.228 1.00 65.06 570 ASN A CA 1
ATOM 4628 C C . ASN A 1 570 ? -38.221 -15.901 7.544 1.00 65.06 570 ASN A C 1
ATOM 4630 O O . ASN A 1 570 ? -38.059 -16.912 6.855 1.00 65.06 570 ASN A O 1
ATOM 4634 N N . ILE A 1 571 ? -39.020 -15.889 8.617 1.00 73.94 571 ILE A N 1
ATOM 4635 C CA . ILE A 1 571 ? -39.839 -17.023 9.070 1.00 73.94 571 ILE A CA 1
ATOM 4636 C C . ILE A 1 571 ? -41.247 -16.866 8.494 1.00 73.94 571 ILE A C 1
ATOM 4638 O O . ILE A 1 571 ? -41.812 -15.776 8.519 1.00 73.94 571 ILE A O 1
ATOM 4642 N N . LYS A 1 572 ? -41.806 -17.953 7.946 1.00 69.12 572 LYS A N 1
ATOM 4643 C CA . LYS A 1 572 ? -43.060 -17.901 7.181 1.00 69.12 572 LYS A CA 1
ATOM 4644 C C . LYS A 1 572 ? -44.312 -17.753 8.051 1.00 69.12 572 LYS A C 1
ATOM 4646 O O . LYS A 1 572 ? -45.204 -17.015 7.653 1.00 69.12 572 LYS A O 1
ATOM 4651 N N . GLU A 1 573 ? -44.384 -18.434 9.196 1.00 73.88 573 GLU A N 1
ATOM 4652 C CA . GLU A 1 573 ? -45.583 -18.481 10.052 1.00 73.88 573 GLU A CA 1
ATOM 4653 C C . GLU A 1 573 ? -45.200 -18.614 11.541 1.00 73.88 573 GLU A C 1
ATOM 4655 O O . GLU A 1 573 ? -44.181 -19.233 11.860 1.00 73.88 573 GLU A O 1
ATOM 4660 N N . SER A 1 574 ? -46.003 -18.027 12.440 1.00 82.12 574 SER A N 1
ATOM 4661 C CA . SER A 1 574 ? -45.951 -18.251 13.896 1.00 82.12 574 SER A CA 1
ATOM 4662 C C . SER A 1 574 ? -46.906 -19.380 14.304 1.00 82.12 574 SER A C 1
ATOM 4664 O O . SER A 1 574 ? -47.865 -19.683 13.594 1.00 82.12 574 SER A O 1
ATOM 4666 N N . TYR A 1 575 ? -46.670 -20.001 15.461 1.00 82.62 575 TYR A N 1
ATOM 4667 C CA . TYR A 1 575 ? -47.587 -20.980 16.055 1.00 82.62 575 TYR A CA 1
ATOM 4668 C C . TYR A 1 575 ? -47.646 -20.822 17.577 1.00 82.62 575 TYR A C 1
ATOM 4670 O O . TYR A 1 575 ? -46.735 -20.266 18.189 1.00 82.62 575 TYR A O 1
ATOM 4678 N N . THR A 1 576 ? -48.714 -21.321 18.200 1.00 86.62 576 THR A N 1
ATOM 4679 C CA . THR A 1 576 ? -48.873 -21.326 19.661 1.00 86.62 576 THR A CA 1
ATOM 4680 C C . THR A 1 576 ? -48.525 -22.697 20.234 1.00 86.62 576 THR A C 1
ATOM 4682 O O . THR A 1 576 ? -48.911 -23.722 19.676 1.00 86.62 576 THR A O 1
ATOM 4685 N N . THR A 1 577 ? -47.819 -22.722 21.362 1.00 89.44 577 THR A N 1
ATOM 4686 C CA . THR A 1 577 ? -47.460 -23.946 22.088 1.00 89.44 577 THR A CA 1
ATOM 4687 C C . THR A 1 577 ? -47.691 -23.795 23.590 1.00 89.44 577 THR A C 1
ATOM 4689 O O . THR A 1 577 ? -47.640 -22.685 24.123 1.00 89.44 577 THR A O 1
ATOM 4692 N N . LYS A 1 578 ? -47.958 -24.912 24.275 1.00 91.50 578 LYS A N 1
ATOM 4693 C CA . LYS A 1 578 ? -48.084 -24.971 25.738 1.00 91.50 578 LYS A CA 1
ATOM 4694 C C . LYS A 1 578 ? -46.732 -25.333 26.340 1.00 91.50 578 LYS A C 1
ATOM 4696 O O . LYS A 1 578 ? -46.186 -26.389 26.033 1.00 91.50 578 LYS A O 1
ATOM 4701 N N . VAL A 1 579 ? -46.218 -24.461 27.197 1.00 92.56 579 VAL A N 1
ATOM 4702 C CA . VAL A 1 579 ? -44.916 -24.597 27.851 1.00 92.56 579 VAL A CA 1
ATOM 4703 C C . VAL A 1 579 ? -45.139 -24.852 29.340 1.00 92.56 579 VAL A C 1
ATOM 4705 O O . VAL A 1 579 ? -45.866 -24.072 29.959 1.00 92.56 579 VAL A O 1
ATOM 4708 N N . PRO A 1 580 ? -44.552 -25.909 29.929 1.00 95.38 580 PRO A N 1
ATOM 4709 C CA . PRO A 1 580 ? -44.705 -26.194 31.350 1.00 95.38 580 PRO A CA 1
ATOM 4710 C C . PRO A 1 580 ? -44.081 -25.089 32.208 1.00 95.38 580 PRO A C 1
ATOM 4712 O O . PRO A 1 580 ? -43.112 -24.441 31.804 1.00 95.38 580 PRO A O 1
ATOM 4715 N N . THR A 1 581 ? -44.621 -24.873 33.400 1.00 95.62 581 THR A N 1
ATOM 4716 C CA . THR A 1 581 ? -44.198 -23.791 34.299 1.00 95.62 581 THR A CA 1
ATOM 4717 C C . THR A 1 581 ? -43.380 -24.305 35.476 1.00 95.62 581 THR A C 1
ATOM 4719 O O . THR A 1 581 ? -43.554 -25.426 35.954 1.00 95.62 581 THR A O 1
ATOM 4722 N N . ILE A 1 582 ? -42.455 -23.476 35.957 1.00 96.56 582 ILE A N 1
ATOM 4723 C CA . ILE A 1 582 ? -41.693 -23.744 37.180 1.00 96.56 582 ILE A CA 1
ATOM 4724 C C . ILE A 1 582 ? -41.292 -22.422 37.839 1.00 96.56 582 ILE A C 1
ATOM 4726 O O . ILE A 1 582 ? -41.063 -21.425 37.159 1.00 96.56 582 ILE A O 1
ATOM 4730 N N . THR A 1 583 ? -41.184 -22.386 39.165 1.00 96.62 583 THR A N 1
ATOM 4731 C CA . THR A 1 583 ? -40.582 -21.231 39.843 1.00 96.62 583 THR A CA 1
ATOM 4732 C C . THR A 1 583 ? -39.061 -21.314 39.763 1.00 96.62 583 THR A C 1
ATOM 4734 O O . THR A 1 583 ? -38.482 -22.406 39.781 1.00 96.62 583 THR A O 1
ATOM 4737 N N . LEU A 1 584 ? -38.390 -20.160 39.715 1.00 95.69 584 LEU A N 1
ATOM 4738 C CA . LEU A 1 584 ? -36.929 -20.128 39.719 1.00 95.69 584 LEU A CA 1
ATOM 4739 C C . LEU A 1 584 ? -36.362 -20.804 40.980 1.00 95.69 584 LEU A C 1
ATOM 4741 O O . LEU A 1 584 ? -35.423 -21.586 40.873 1.00 95.69 584 LEU A O 1
ATOM 4745 N N . GLN A 1 585 ? -36.972 -20.597 42.155 1.00 95.88 585 GLN A N 1
ATOM 4746 C CA . GLN A 1 585 ? -36.536 -21.258 43.390 1.00 95.88 585 GLN A CA 1
ATOM 4747 C C . GLN A 1 585 ? -36.552 -22.785 43.271 1.00 95.88 585 GLN A C 1
ATOM 4749 O O . GLN A 1 585 ? -35.570 -23.429 43.630 1.00 95.88 585 GLN A O 1
ATOM 4754 N N . LYS A 1 586 ? -37.640 -23.367 42.748 1.00 95.69 586 LYS A N 1
ATOM 4755 C CA . LYS A 1 586 ? -37.761 -24.824 42.611 1.00 95.69 586 LYS A CA 1
ATOM 4756 C C . LYS A 1 586 ? -36.698 -25.380 41.664 1.00 95.69 586 LYS A C 1
ATOM 4758 O O . LYS A 1 586 ? -36.067 -26.383 41.984 1.00 95.69 586 LYS A O 1
ATOM 4763 N N . LEU A 1 587 ? -36.444 -24.694 40.546 1.00 95.75 587 LEU A N 1
ATOM 4764 C CA . LEU A 1 587 ? -35.391 -25.082 39.608 1.00 95.75 587 LEU A CA 1
ATOM 4765 C C . LEU A 1 587 ? -33.998 -25.055 40.264 1.00 95.75 587 LEU A C 1
ATOM 4767 O O . LEU A 1 587 ? -33.192 -25.964 40.052 1.00 95.75 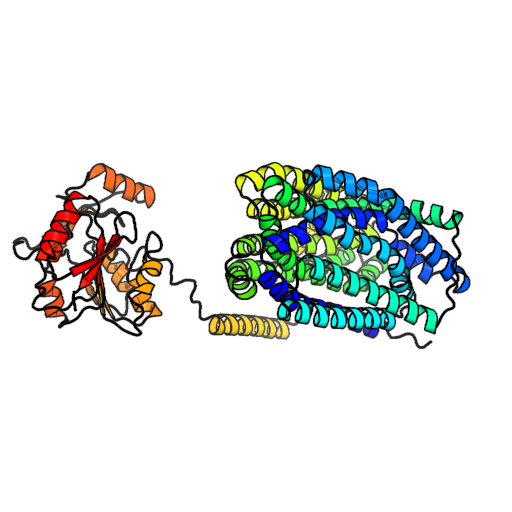587 LEU A O 1
ATOM 4771 N N . LEU A 1 588 ? -33.710 -24.032 41.071 1.00 95.38 588 LEU A N 1
ATOM 4772 C CA . LEU A 1 588 ? -32.442 -23.910 41.796 1.00 95.38 588 LEU A CA 1
ATOM 4773 C C . LEU A 1 588 ? -32.289 -24.991 42.876 1.00 95.38 588 LEU A C 1
ATOM 4775 O O . LEU A 1 588 ? -31.213 -25.586 42.982 1.00 95.38 588 LEU A O 1
ATOM 4779 N N . ASP A 1 589 ? -33.360 -25.295 43.614 1.00 94.69 589 ASP A N 1
ATOM 4780 C CA . ASP A 1 589 ? -33.390 -26.347 44.635 1.00 94.69 589 ASP A CA 1
ATOM 4781 C C . ASP A 1 589 ? -33.130 -27.735 44.015 1.00 94.69 589 ASP A C 1
ATOM 4783 O O . ASP A 1 589 ? -32.296 -28.493 44.519 1.00 94.69 589 ASP A O 1
ATOM 4787 N N . GLU A 1 590 ? -33.766 -28.048 42.878 1.00 94.62 590 GLU A N 1
ATOM 4788 C CA . GLU A 1 590 ? -33.564 -29.302 42.129 1.00 94.62 590 GLU A CA 1
ATOM 4789 C C . GLU A 1 590 ? -32.119 -29.464 41.629 1.00 94.62 590 GLU A C 1
ATOM 4791 O O . GLU A 1 590 ? -31.577 -30.572 41.612 1.00 94.62 590 GLU A O 1
ATOM 4796 N N . ASN A 1 591 ? -31.462 -28.353 41.281 1.00 93.81 591 ASN A N 1
ATOM 4797 C CA . ASN A 1 591 ? -30.063 -28.329 40.849 1.00 93.81 591 ASN A CA 1
ATOM 4798 C C . ASN A 1 591 ? -29.068 -28.145 42.009 1.00 93.81 591 ASN A C 1
ATOM 4800 O O . ASN A 1 591 ? -27.860 -28.114 41.774 1.00 93.81 591 ASN A O 1
ATOM 4804 N N . LYS A 1 592 ? -29.548 -28.052 43.259 1.00 94.25 592 LYS A N 1
ATOM 4805 C CA . LYS A 1 592 ? -28.741 -27.836 44.474 1.00 94.25 592 LYS A CA 1
ATOM 4806 C C . LYS A 1 592 ? -27.839 -26.593 44.394 1.00 94.25 592 LYS A C 1
ATOM 4808 O O . LYS A 1 592 ? -26.730 -26.597 44.932 1.00 94.25 592 LYS A O 1
ATOM 4813 N N . ILE A 1 593 ? -28.306 -25.531 43.738 1.00 93.44 593 ILE A N 1
ATOM 4814 C CA . ILE A 1 593 ? -27.560 -24.275 43.586 1.00 93.44 593 ILE A CA 1
ATOM 4815 C C . ILE A 1 593 ? -27.865 -23.352 44.767 1.00 93.44 593 ILE A C 1
ATOM 4817 O O . ILE A 1 593 ? -29.024 -23.099 45.078 1.00 93.44 593 ILE A O 1
ATOM 4821 N N . LYS A 1 594 ? -26.812 -22.845 45.421 1.00 91.56 594 LYS A N 1
ATOM 4822 C CA . LYS A 1 594 ? -26.906 -21.895 46.550 1.00 91.56 594 LYS A CA 1
ATOM 4823 C C . LYS A 1 594 ? -26.314 -20.513 46.252 1.00 91.56 594 LYS A C 1
ATOM 4825 O O . LYS A 1 594 ? -26.661 -19.540 46.919 1.00 91.56 594 LYS A O 1
ATOM 4830 N N . GLU A 1 595 ? -25.448 -20.427 45.247 1.00 94.19 595 GLU A N 1
ATOM 4831 C CA . GLU A 1 595 ? -24.792 -19.191 44.828 1.00 94.19 595 GLU A CA 1
ATOM 4832 C C . GLU A 1 595 ? -24.732 -19.111 43.300 1.00 94.19 595 GLU A C 1
ATOM 4834 O O . GLU A 1 595 ? -24.486 -20.111 42.623 1.00 94.19 595 GLU A O 1
ATOM 4839 N N . ILE A 1 596 ? -24.992 -17.917 42.773 1.00 96.12 596 ILE A N 1
ATOM 4840 C CA . ILE A 1 596 ? -24.977 -17.588 41.351 1.00 96.12 596 ILE A CA 1
ATOM 4841 C C . ILE A 1 596 ? -24.155 -16.315 41.182 1.00 96.12 596 ILE A C 1
ATOM 4843 O O . ILE A 1 596 ? -24.450 -15.276 41.772 1.00 96.12 596 ILE A O 1
ATOM 4847 N N . ASP A 1 597 ? -23.139 -16.373 40.335 1.00 97.06 597 ASP A N 1
ATOM 4848 C CA . ASP A 1 597 ? -22.299 -15.221 40.039 1.00 97.06 597 ASP A CA 1
ATOM 4849 C C . ASP A 1 597 ? -22.979 -14.263 39.062 1.00 97.06 597 ASP A C 1
ATOM 4851 O O . ASP A 1 597 ? -22.842 -13.050 39.197 1.00 97.06 597 ASP A O 1
ATOM 4855 N N . PHE A 1 598 ? -23.742 -14.787 38.099 1.00 97.50 598 PHE A N 1
ATOM 4856 C CA . PHE A 1 598 ? -24.428 -13.969 37.101 1.00 97.50 598 PHE A CA 1
ATOM 4857 C C . PHE A 1 598 ? -25.804 -14.515 36.708 1.00 97.50 598 PHE A C 1
ATOM 4859 O O . PHE A 1 598 ? -25.925 -15.655 36.267 1.00 97.50 598 PHE A O 1
ATOM 4866 N N . PHE A 1 599 ? -26.835 -13.680 36.807 1.00 97.50 599 PHE A N 1
ATOM 4867 C CA . PHE A 1 599 ? -28.189 -13.972 36.345 1.00 97.50 599 PHE A CA 1
ATOM 4868 C C . PHE A 1 599 ? -28.561 -13.034 35.190 1.00 97.50 599 PHE A C 1
ATOM 4870 O O . PHE A 1 599 ? -28.693 -11.835 35.399 1.00 97.50 599 PHE A O 1
ATOM 4877 N N . SER A 1 600 ? -28.739 -13.578 33.983 1.00 97.31 600 SER A N 1
ATOM 4878 C CA . SER A 1 600 ? -29.330 -12.882 32.832 1.00 97.31 600 SER A CA 1
ATOM 4879 C C . SER A 1 600 ? -30.817 -13.220 32.723 1.00 97.31 600 SER A C 1
ATOM 4881 O O . SER A 1 600 ? -31.164 -14.393 32.562 1.00 97.31 600 SER A O 1
ATOM 4883 N N . LEU A 1 601 ? -31.677 -12.205 32.801 1.00 96.00 601 LEU A N 1
ATOM 4884 C CA . LEU A 1 601 ? -33.130 -12.330 32.753 1.00 96.00 601 LEU A CA 1
ATOM 4885 C C . LEU A 1 601 ? -33.713 -11.515 31.593 1.00 96.00 601 LEU A C 1
ATOM 4887 O O . LEU A 1 601 ? -33.773 -10.287 31.669 1.00 96.00 601 LEU A O 1
ATOM 4891 N N . ASP A 1 602 ? -34.175 -12.225 30.567 1.00 92.31 602 ASP A N 1
ATOM 4892 C CA . ASP A 1 602 ? -34.906 -11.675 29.428 1.00 92.31 602 ASP A CA 1
ATOM 4893 C C . ASP A 1 602 ? -36.109 -12.583 29.123 1.00 92.31 602 ASP A C 1
ATOM 4895 O O . ASP A 1 602 ? -35.967 -13.740 28.723 1.00 92.31 602 ASP A O 1
ATOM 4899 N N . VAL A 1 603 ? -37.314 -12.100 29.431 1.00 89.00 603 VAL A N 1
ATOM 4900 C CA . VAL A 1 603 ? -38.571 -12.848 29.247 1.00 89.00 603 VAL A CA 1
ATOM 4901 C C . VAL A 1 603 ? -39.666 -11.969 28.643 1.00 89.00 603 VAL A C 1
ATOM 4903 O O . VAL A 1 603 ? -40.858 -12.195 28.879 1.00 89.00 603 VAL A O 1
ATOM 4906 N N . GLU A 1 604 ? -39.268 -10.968 27.855 1.00 82.38 604 GLU A N 1
ATOM 4907 C CA . GLU A 1 604 ? -40.163 -10.140 27.042 1.00 82.38 604 GLU A CA 1
ATOM 4908 C C . GLU A 1 604 ? -41.312 -9.477 27.848 1.00 82.38 604 GLU A C 1
ATOM 4910 O O . GLU A 1 604 ? -42.478 -9.452 27.429 1.00 82.38 604 GLU A O 1
ATOM 4915 N N . GLY A 1 605 ? -40.998 -8.927 29.030 1.00 82.19 605 GLY A N 1
ATOM 4916 C CA . GLY A 1 605 ? -41.901 -8.085 29.830 1.00 82.19 605 GLY A CA 1
ATOM 4917 C C . GLY A 1 605 ? -42.524 -8.737 31.072 1.00 82.19 605 GLY A C 1
ATOM 4918 O O . GLY A 1 605 ? -43.447 -8.162 31.664 1.00 82.19 605 GLY A O 1
ATOM 4919 N N . PHE A 1 606 ? -42.058 -9.925 31.464 1.00 88.75 606 PHE A N 1
ATOM 4920 C CA . PHE A 1 606 ? -42.501 -10.656 32.664 1.00 88.75 606 PHE A CA 1
ATOM 4921 C C . PHE A 1 606 ? -41.405 -10.796 33.734 1.00 88.75 606 PHE A C 1
ATOM 4923 O O . PHE A 1 606 ? -41.526 -11.612 34.648 1.00 88.75 606 PHE A O 1
ATOM 4930 N N . GLU A 1 607 ? -40.354 -9.978 33.665 1.00 92.94 607 GLU A N 1
ATOM 4931 C CA . GLU A 1 607 ? -39.150 -10.102 34.495 1.00 92.94 607 GLU A CA 1
ATOM 4932 C C . GLU A 1 607 ? -39.484 -10.038 35.993 1.00 92.94 607 GLU A C 1
ATOM 4934 O O . GLU A 1 607 ? -39.029 -10.874 36.770 1.00 92.94 607 GLU A O 1
ATOM 4939 N N . LEU A 1 608 ? -40.358 -9.109 36.403 1.00 93.00 608 LEU A N 1
ATOM 4940 C CA . LEU A 1 608 ? -40.792 -8.985 37.799 1.00 93.00 608 LEU A CA 1
ATOM 4941 C C . LEU A 1 608 ? -41.506 -10.244 38.320 1.00 93.00 608 LEU A C 1
ATOM 4943 O O . LEU A 1 608 ? -41.315 -10.623 39.472 1.00 93.00 608 LEU A O 1
ATOM 4947 N N . GLU A 1 609 ? -42.327 -10.898 37.497 1.00 92.69 609 GLU A N 1
ATOM 4948 C CA . GLU A 1 609 ? -43.038 -12.111 37.916 1.00 92.69 609 GLU A CA 1
ATOM 4949 C C . GLU A 1 609 ? -42.073 -13.290 38.074 1.00 92.69 609 GLU A C 1
ATOM 4951 O O . GLU A 1 609 ? -42.200 -14.060 39.023 1.00 92.69 609 GLU A O 1
ATOM 4956 N N . VAL A 1 610 ? -41.051 -13.381 37.217 1.00 94.38 610 VAL A N 1
ATOM 4957 C CA . VAL A 1 610 ? -39.966 -14.361 37.377 1.00 94.38 610 VAL A CA 1
ATOM 4958 C C . VAL A 1 610 ? -39.174 -14.106 38.661 1.00 94.38 610 VAL A C 1
ATOM 4960 O O . VAL A 1 610 ? -38.888 -15.052 39.398 1.00 94.38 610 VAL A O 1
ATOM 4963 N N . LEU A 1 611 ? -38.867 -12.842 38.977 1.00 94.94 611 LEU A N 1
ATOM 4964 C CA . LEU A 1 611 ? -38.165 -12.470 40.212 1.00 94.94 611 LEU A CA 1
ATOM 4965 C C . LEU A 1 611 ? -38.974 -12.816 41.472 1.00 94.94 611 LEU A C 1
ATOM 4967 O O . LEU A 1 611 ? -38.397 -13.279 42.450 1.00 94.94 611 LEU A O 1
ATOM 4971 N N . LYS A 1 612 ? -40.308 -12.702 41.445 1.00 95.00 612 LYS A N 1
ATOM 4972 C CA . LYS A 1 612 ? -41.181 -13.174 42.542 1.00 95.00 612 LYS A CA 1
ATOM 4973 C C . LYS A 1 612 ? -41.160 -14.693 42.742 1.00 95.00 612 LYS A C 1
ATOM 4975 O O . LYS A 1 612 ? -41.668 -15.195 43.744 1.00 95.00 612 LYS A O 1
ATOM 4980 N N . GLY A 1 613 ? -40.618 -15.441 41.782 1.00 94.31 613 GLY A N 1
ATOM 4981 C CA . GLY A 1 613 ? -40.454 -16.890 41.845 1.00 94.31 613 GLY A CA 1
ATOM 4982 C C . GLY A 1 613 ? -39.189 -17.352 42.573 1.00 94.31 613 GLY A C 1
ATOM 4983 O O . GLY A 1 613 ? -38.990 -18.562 42.694 1.00 94.31 613 GLY A O 1
ATOM 4984 N N . VAL A 1 614 ? -38.325 -16.442 43.042 1.00 94.00 614 VAL A N 1
ATOM 4985 C CA . VAL A 1 614 ? -37.085 -16.766 43.767 1.00 94.00 614 VAL A CA 1
ATOM 4986 C C . VAL A 1 614 ? -37.087 -16.185 45.182 1.00 94.00 614 VAL A C 1
ATOM 4988 O O . VAL A 1 614 ? -37.618 -15.106 45.424 1.00 94.00 614 VAL A O 1
ATOM 4991 N N . ASN A 1 615 ? -36.508 -16.915 46.139 1.00 92.19 615 ASN A N 1
ATOM 4992 C CA . ASN A 1 615 ? -36.320 -16.439 47.504 1.00 92.19 615 ASN A CA 1
ATOM 4993 C C . ASN A 1 615 ? -34.862 -15.985 47.703 1.00 92.19 615 ASN A C 1
ATOM 4995 O O . ASN A 1 615 ? -33.969 -16.817 47.880 1.00 92.19 615 ASN A O 1
ATOM 4999 N N . PHE A 1 616 ? -34.638 -14.668 47.708 1.00 91.31 616 PHE A N 1
ATOM 5000 C CA . PHE A 1 616 ? -33.315 -14.047 47.855 1.00 91.31 616 PHE A CA 1
ATOM 5001 C C . PHE A 1 616 ? -32.646 -14.262 49.227 1.00 91.31 616 PHE A C 1
ATOM 5003 O O . PHE A 1 616 ? -31.422 -14.147 49.316 1.00 91.31 616 PHE A O 1
ATOM 5010 N N . ASP A 1 617 ? -33.391 -14.689 50.256 1.00 88.88 617 ASP A N 1
ATOM 5011 C CA . ASP A 1 617 ? -32.820 -15.108 51.547 1.00 88.88 617 ASP A CA 1
ATOM 5012 C C . ASP A 1 617 ? -32.136 -16.481 51.453 1.00 88.88 617 ASP A C 1
ATOM 5014 O O . ASP A 1 617 ? -31.233 -16.802 52.228 1.00 88.88 617 ASP A O 1
ATOM 5018 N N . LYS A 1 618 ? -32.576 -17.329 50.511 1.00 89.81 618 LYS A N 1
ATOM 5019 C CA . LYS A 1 618 ? -32.059 -18.696 50.330 1.00 89.81 618 LYS A CA 1
ATOM 5020 C C . LYS A 1 618 ? -30.948 -18.797 49.291 1.00 89.81 618 LYS A C 1
ATOM 5022 O O . LYS A 1 618 ? -30.170 -19.751 49.344 1.00 89.81 618 LYS A O 1
ATOM 5027 N N . ILE A 1 619 ? -30.892 -17.860 48.345 1.00 92.81 619 ILE A N 1
ATOM 5028 C CA . ILE A 1 619 ? -29.930 -17.856 47.242 1.00 92.81 619 ILE A CA 1
ATOM 5029 C C . ILE A 1 619 ? -29.118 -16.563 47.229 1.00 92.81 619 ILE A C 1
ATOM 5031 O O . ILE A 1 619 ? -29.650 -15.456 47.310 1.00 92.81 619 ILE A O 1
ATOM 5035 N N . LYS A 1 620 ? -27.803 -16.684 47.060 1.00 93.81 620 LYS A N 1
ATOM 5036 C CA . LYS A 1 620 ? -26.946 -15.528 46.802 1.00 93.81 620 LYS A CA 1
ATOM 5037 C C . LYS A 1 620 ? -26.773 -15.339 45.296 1.00 93.81 620 LYS A C 1
ATOM 5039 O O . LYS A 1 620 ? -26.257 -16.232 44.635 1.00 93.81 620 LYS A O 1
ATOM 5044 N N . ILE A 1 621 ? -27.180 -14.188 44.760 1.00 96.25 621 ILE A N 1
ATOM 5045 C CA . ILE A 1 621 ? -26.967 -13.826 43.352 1.00 96.25 621 ILE A CA 1
ATOM 5046 C C . ILE A 1 621 ? -26.111 -12.559 43.319 1.00 96.25 621 ILE A C 1
ATOM 5048 O O . ILE A 1 621 ? -26.518 -11.542 43.860 1.00 96.25 621 ILE A O 1
ATOM 5052 N N . ASN A 1 622 ? -24.908 -12.612 42.744 1.00 95.50 622 ASN A N 1
ATOM 5053 C CA . ASN A 1 622 ? -23.956 -11.494 42.814 1.00 95.50 622 ASN A CA 1
ATOM 5054 C C . ASN A 1 622 ? -24.305 -10.369 41.826 1.00 95.50 622 ASN A C 1
ATOM 5056 O O . ASN A 1 622 ? -24.309 -9.194 42.200 1.00 95.50 622 ASN A O 1
ATOM 5060 N N . TYR A 1 623 ? -24.614 -10.733 40.580 1.00 97.12 623 TYR A N 1
ATOM 5061 C CA . TYR A 1 623 ? -24.980 -9.803 39.513 1.00 97.12 623 TYR A CA 1
ATOM 5062 C C . TYR A 1 623 ? -26.277 -10.240 38.833 1.00 97.12 623 TYR A C 1
ATOM 5064 O O . TYR A 1 623 ? -26.414 -11.409 38.469 1.00 97.12 623 TYR A O 1
ATOM 5072 N N . ILE A 1 624 ? -27.194 -9.294 38.612 1.00 97.44 624 ILE A N 1
ATOM 5073 C CA . ILE A 1 624 ? -28.446 -9.521 37.879 1.00 97.44 624 ILE A CA 1
ATOM 5074 C C . ILE A 1 624 ? -28.518 -8.541 36.715 1.00 97.44 624 ILE A C 1
ATOM 5076 O O . ILE A 1 624 ? -28.514 -7.330 36.913 1.00 97.44 624 ILE A O 1
ATOM 5080 N N . LEU A 1 625 ? -28.582 -9.064 35.502 1.00 97.25 625 LEU A N 1
ATOM 5081 C CA . LEU A 1 625 ? -28.871 -8.317 34.292 1.00 97.25 625 LEU A CA 1
ATOM 5082 C C . LEU A 1 625 ? -30.337 -8.537 33.924 1.00 97.25 625 LEU A C 1
ATOM 5084 O O . LEU A 1 625 ? -30.754 -9.681 33.757 1.00 97.25 625 LEU A O 1
ATOM 5088 N N . ILE A 1 626 ? -31.091 -7.451 33.788 1.00 96.06 626 ILE A N 1
ATOM 5089 C CA . ILE A 1 626 ? -32.524 -7.495 33.496 1.00 96.06 626 ILE A CA 1
ATOM 5090 C C . ILE A 1 626 ? -32.811 -6.663 32.248 1.00 96.06 626 ILE A C 1
ATOM 5092 O O . ILE A 1 626 ? -32.466 -5.474 32.212 1.00 96.06 626 ILE A O 1
ATOM 5096 N N . GLU A 1 627 ? -33.465 -7.268 31.257 1.00 92.88 627 GLU A N 1
ATOM 5097 C CA . GLU A 1 627 ? -33.998 -6.549 30.102 1.00 92.88 627 GLU A CA 1
ATOM 5098 C C . GLU A 1 627 ? -35.359 -5.920 30.437 1.00 92.88 627 GLU A C 1
ATOM 5100 O O . GLU A 1 627 ? -36.291 -6.581 30.881 1.00 92.88 627 GLU A O 1
ATOM 5105 N N . VAL A 1 628 ? -35.486 -4.604 30.250 1.00 89.38 628 VAL A N 1
ATOM 5106 C CA . VAL A 1 628 ? -36.691 -3.844 30.592 1.00 89.38 628 VAL A CA 1
ATOM 5107 C C . VAL A 1 628 ? -37.161 -3.011 29.402 1.00 89.38 628 VAL A C 1
ATOM 5109 O O . VAL A 1 628 ? -36.549 -2.010 29.011 1.00 89.38 628 VAL A O 1
ATOM 5112 N N . GLN A 1 629 ? -38.326 -3.366 28.857 1.00 76.88 629 GLN A N 1
ATOM 5113 C CA . GLN A 1 629 ? -38.867 -2.709 27.661 1.00 76.88 629 GLN A CA 1
ATOM 5114 C C . GLN A 1 629 ? -39.466 -1.320 27.916 1.00 76.88 629 GLN A C 1
ATOM 5116 O O . GLN A 1 629 ? -39.430 -0.462 27.034 1.00 76.88 629 GLN A O 1
ATOM 5121 N N . GLN A 1 630 ? -40.014 -1.065 29.112 1.00 75.75 630 GLN A N 1
ATOM 5122 C CA . GLN A 1 630 ? -40.660 0.211 29.448 1.00 75.75 630 GLN A CA 1
ATOM 5123 C C . GLN A 1 630 ? -40.224 0.737 30.814 1.00 75.75 630 GLN A C 1
ATOM 5125 O O . GLN A 1 630 ? -40.132 -0.008 31.788 1.00 75.75 630 GLN A O 1
ATOM 5130 N N . LYS A 1 631 ? -40.056 2.063 30.912 1.00 76.19 631 LYS A N 1
ATOM 5131 C CA . LYS A 1 631 ? -39.575 2.736 32.129 1.00 76.19 631 LYS A CA 1
ATOM 5132 C C . LYS A 1 631 ? -40.421 2.430 33.374 1.00 76.19 631 LYS A C 1
ATOM 5134 O O . LYS A 1 631 ? -39.852 2.244 34.438 1.00 76.19 631 LYS A O 1
ATOM 5139 N N . LYS A 1 632 ? -41.749 2.310 33.243 1.00 78.94 632 LYS A N 1
ATOM 5140 C CA . LYS A 1 632 ? -42.646 1.983 34.368 1.00 78.94 632 LYS A CA 1
ATOM 5141 C C . LYS A 1 632 ? -42.273 0.660 35.055 1.00 78.94 632 LYS A C 1
ATOM 5143 O O . LYS A 1 632 ? -42.334 0.576 36.276 1.00 78.94 632 LYS A O 1
ATOM 5148 N N . TYR A 1 633 ? -41.874 -0.355 34.286 1.00 82.56 633 TYR A N 1
ATOM 5149 C CA . TYR A 1 633 ? -41.539 -1.676 34.828 1.00 82.56 633 TYR A CA 1
ATOM 5150 C C . TYR A 1 633 ? -40.198 -1.685 35.559 1.00 82.56 633 TYR A C 1
ATOM 5152 O O . TYR A 1 633 ? -40.055 -2.397 36.548 1.00 82.56 633 TYR A O 1
ATOM 5160 N N . LYS A 1 634 ? -39.256 -0.827 35.150 1.00 89.19 634 LYS A N 1
ATOM 5161 C CA . LYS A 1 634 ? -38.002 -0.616 35.885 1.00 89.19 634 LYS A CA 1
ATOM 5162 C C . LYS A 1 634 ? -38.285 -0.188 37.324 1.00 89.19 634 LYS A C 1
ATOM 5164 O O . LYS A 1 634 ? -37.736 -0.773 38.248 1.00 89.19 634 LYS A O 1
ATOM 5169 N N . ASP A 1 635 ? -39.170 0.790 37.510 1.00 88.19 635 ASP A N 1
ATOM 5170 C CA . ASP A 1 635 ? -39.475 1.328 38.839 1.00 88.19 635 ASP A CA 1
ATOM 5171 C C . ASP A 1 635 ? -40.164 0.286 39.743 1.00 88.19 635 ASP A C 1
ATOM 5173 O O . ASP A 1 635 ? -40.058 0.365 40.964 1.00 88.19 635 ASP A O 1
ATOM 5177 N N . GLU A 1 636 ? -40.909 -0.666 39.170 1.00 91.38 636 GLU A N 1
ATOM 5178 C CA . GLU A 1 636 ? -41.520 -1.784 39.905 1.00 91.38 636 GLU A CA 1
ATOM 5179 C C . GLU A 1 636 ? -40.477 -2.849 40.286 1.00 91.38 636 GLU A C 1
ATOM 5181 O O . GLU A 1 636 ? -40.485 -3.326 41.419 1.00 91.38 636 GLU A O 1
ATOM 5186 N N . ILE A 1 637 ? -39.550 -3.170 39.375 1.00 92.94 637 ILE A N 1
ATOM 5187 C CA . ILE A 1 637 ? -38.439 -4.106 39.616 1.00 92.94 637 ILE A CA 1
ATOM 5188 C C . ILE A 1 637 ? -37.489 -3.565 40.686 1.00 92.94 637 ILE A C 1
ATOM 5190 O O . ILE A 1 637 ? -37.142 -4.291 41.609 1.00 92.94 637 ILE A O 1
ATOM 5194 N N . GLU A 1 638 ? -37.112 -2.288 40.619 1.00 92.69 638 GLU A N 1
ATOM 5195 C CA . GLU A 1 638 ? -36.227 -1.670 41.616 1.00 92.69 638 GLU A CA 1
ATOM 5196 C C . GLU A 1 638 ? -36.877 -1.606 43.000 1.00 92.69 638 GLU A C 1
ATOM 5198 O O . GLU A 1 638 ? -36.214 -1.870 43.999 1.00 92.69 638 GLU A O 1
ATOM 5203 N N . ARG A 1 639 ? -38.190 -1.346 43.072 1.00 92.12 639 ARG A N 1
ATOM 5204 C CA . ARG A 1 639 ? -38.942 -1.444 44.334 1.00 92.12 639 ARG A CA 1
ATOM 5205 C C . ARG A 1 639 ? -38.958 -2.861 44.901 1.00 92.12 639 ARG A C 1
ATOM 5207 O O . ARG A 1 639 ? -38.965 -3.007 46.117 1.00 92.12 639 ARG A O 1
ATOM 5214 N N . TYR A 1 640 ? -38.992 -3.879 44.042 1.00 93.00 640 TYR A N 1
ATOM 5215 C CA . TYR A 1 640 ? -38.995 -5.277 44.467 1.00 93.00 640 TYR A CA 1
ATOM 5216 C C . TYR A 1 640 ? -37.613 -5.767 44.913 1.00 93.00 640 TYR A C 1
ATOM 5218 O O . TYR A 1 640 ? -37.515 -6.438 45.934 1.00 93.00 640 TYR A O 1
ATOM 5226 N N . LEU A 1 641 ? -36.552 -5.410 44.183 1.00 91.94 641 LEU A N 1
ATOM 5227 C CA . LEU A 1 641 ? -35.173 -5.724 44.569 1.00 91.94 641 LEU A CA 1
ATOM 5228 C C . LEU A 1 641 ? -34.745 -4.996 45.856 1.00 91.94 641 LEU A C 1
ATOM 5230 O O . LEU A 1 641 ? -33.870 -5.482 46.572 1.00 91.94 641 LEU A O 1
ATOM 5234 N N . GLY A 1 642 ? -35.373 -3.855 46.159 1.00 89.62 642 GLY A N 1
ATOM 5235 C CA . GLY A 1 642 ? -35.203 -3.136 47.417 1.00 89.62 642 GLY A CA 1
ATOM 5236 C C . GLY A 1 642 ? -33.770 -2.654 47.643 1.00 89.62 642 GLY A C 1
ATOM 5237 O O . GLY A 1 642 ? -33.042 -2.341 46.704 1.00 89.62 642 GLY A O 1
ATOM 5238 N N . GLU A 1 643 ? -33.359 -2.591 48.909 1.00 87.38 643 GLU A N 1
ATOM 5239 C CA . GLU A 1 643 ? -31.999 -2.185 49.291 1.00 87.38 643 GLU A CA 1
ATOM 5240 C C . GLU A 1 643 ? -30.963 -3.308 49.118 1.00 87.38 643 GLU A C 1
ATOM 5242 O O . GLU A 1 643 ? -29.771 -3.075 49.302 1.00 87.38 643 GLU A O 1
ATOM 5247 N N . GLU A 1 644 ? -31.373 -4.525 48.748 1.00 89.31 644 GLU A N 1
ATOM 5248 C CA . GLU A 1 644 ? -30.446 -5.647 48.572 1.00 89.31 644 GLU A CA 1
ATOM 5249 C C . GLU A 1 644 ? -29.620 -5.548 47.291 1.00 89.31 644 GLU A C 1
ATOM 5251 O O . GLU A 1 644 ? -28.501 -6.062 47.251 1.00 89.31 644 GLU A O 1
ATOM 5256 N N . TYR A 1 645 ? -30.142 -4.892 46.250 1.00 95.06 645 TYR A N 1
ATOM 5257 C CA . TYR A 1 645 ? -29.447 -4.722 44.978 1.00 95.06 645 TYR A CA 1
ATOM 5258 C C . TYR A 1 645 ? -29.438 -3.266 44.536 1.00 95.06 645 TYR A C 1
ATOM 5260 O O . TYR A 1 645 ? -30.470 -2.603 44.504 1.00 95.06 645 TYR A O 1
ATOM 5268 N N . PHE A 1 646 ? -28.279 -2.786 44.093 1.00 94.12 646 PHE A N 1
ATOM 5269 C CA . PHE A 1 646 ? -28.146 -1.453 43.513 1.00 94.12 646 PHE A CA 1
ATOM 5270 C C . PHE A 1 646 ? -27.827 -1.526 42.020 1.00 94.12 646 PHE A C 1
ATOM 5272 O O . PHE A 1 646 ? -27.119 -2.421 41.552 1.00 94.12 646 PHE A O 1
ATOM 5279 N N . LEU A 1 647 ? -28.346 -0.562 41.257 1.00 95.44 647 LEU A N 1
ATOM 5280 C CA . LEU A 1 647 ? -28.061 -0.427 39.831 1.00 95.44 647 LEU A CA 1
ATOM 5281 C C . LEU A 1 647 ? -26.609 0.028 39.633 1.00 95.44 647 LEU A C 1
ATOM 5283 O O . LEU A 1 647 ? -26.230 1.108 40.083 1.00 95.44 647 LEU A O 1
ATOM 5287 N N . ILE A 1 648 ? -25.811 -0.767 38.921 1.00 93.81 648 ILE A N 1
ATOM 5288 C CA . ILE A 1 648 ? -24.428 -0.418 38.578 1.00 93.81 648 ILE A CA 1
ATOM 5289 C C . ILE A 1 648 ? -24.393 0.425 37.307 1.00 93.81 648 ILE A C 1
ATOM 5291 O O . ILE A 1 648 ? -23.757 1.475 37.260 1.00 93.81 648 ILE A O 1
ATOM 5295 N N . GLU A 1 649 ? -25.026 -0.074 36.244 1.00 94.56 649 GLU A N 1
ATOM 5296 C CA . GLU A 1 649 ? -24.951 0.538 34.923 1.00 94.56 649 GLU A CA 1
ATOM 5297 C C . GLU A 1 649 ? -26.120 0.099 34.040 1.00 94.56 649 GLU A C 1
ATOM 5299 O O . GLU A 1 649 ? -26.576 -1.045 34.084 1.00 94.56 649 GLU A O 1
ATOM 5304 N N . LYS A 1 650 ? -26.577 1.019 33.190 1.00 94.06 650 LYS A N 1
ATOM 5305 C CA . LYS A 1 650 ? -27.460 0.722 32.064 1.00 94.06 650 LYS A CA 1
ATOM 5306 C C . LYS A 1 650 ? -26.592 0.382 30.847 1.00 94.06 650 LYS A C 1
ATOM 5308 O O . LYS A 1 650 ? -25.974 1.274 30.269 1.00 94.06 650 LYS A O 1
ATOM 5313 N N . LEU A 1 651 ? -26.520 -0.898 30.476 1.00 89.81 651 LEU A N 1
ATOM 5314 C CA . LEU A 1 651 ? -25.593 -1.388 29.448 1.00 89.81 651 LEU A CA 1
ATOM 5315 C C . LEU A 1 651 ? -26.094 -1.127 28.018 1.00 89.81 651 LEU A C 1
ATOM 5317 O O . LEU A 1 651 ? -25.280 -0.938 27.107 1.00 89.81 651 LEU A O 1
ATOM 5321 N N . THR A 1 652 ? -27.410 -1.091 27.792 1.00 88.69 652 THR A N 1
ATOM 5322 C CA . THR A 1 652 ? -28.036 -0.741 26.497 1.00 88.69 652 THR A CA 1
ATOM 5323 C C . THR A 1 652 ? -29.317 0.061 26.719 1.00 88.69 652 THR A C 1
ATOM 5325 O O . THR A 1 652 ? -29.573 0.524 27.821 1.00 88.69 652 THR A O 1
ATOM 5328 N N . ASN A 1 653 ? -30.151 0.240 25.689 1.00 84.62 653 ASN A N 1
ATOM 5329 C CA . ASN A 1 653 ? -31.456 0.882 25.833 1.00 84.62 653 ASN A CA 1
ATOM 5330 C C . ASN A 1 653 ? -32.405 0.141 26.788 1.00 84.62 653 ASN A C 1
ATOM 5332 O O . ASN A 1 653 ? -33.185 0.827 27.456 1.00 84.62 653 ASN A O 1
ATOM 5336 N N . HIS A 1 654 ? -32.303 -1.187 26.881 1.00 88.50 654 HIS A N 1
ATOM 5337 C CA . HIS A 1 654 ? -33.205 -2.029 27.672 1.00 88.50 654 HIS A CA 1
ATOM 5338 C C . HIS A 1 654 ? -32.490 -2.818 28.776 1.00 88.50 654 HIS A C 1
ATOM 5340 O O . HIS A 1 654 ? -33.142 -3.200 29.734 1.00 88.50 654 HIS A O 1
ATOM 5346 N N . ASP A 1 655 ? -31.167 -2.978 28.716 1.00 93.81 655 ASP A N 1
ATOM 5347 C CA . ASP A 1 655 ? -30.415 -3.806 29.665 1.00 93.81 655 ASP A CA 1
ATOM 5348 C C . ASP A 1 655 ? -29.912 -3.031 30.893 1.00 93.81 655 ASP A C 1
ATOM 5350 O O . ASP A 1 655 ? -29.111 -2.093 30.766 1.00 93.81 655 ASP A O 1
ATOM 5354 N N . TYR A 1 656 ? -30.319 -3.464 32.089 1.00 95.56 656 TYR A N 1
ATOM 5355 C CA . TYR A 1 656 ? -29.931 -2.882 33.379 1.00 95.56 656 TYR A CA 1
ATOM 5356 C C . TYR A 1 656 ? -29.182 -3.904 34.238 1.00 95.56 656 TYR A C 1
ATOM 5358 O O . TYR A 1 656 ? -29.696 -4.989 34.501 1.00 95.56 656 TYR A O 1
ATOM 5366 N N . LEU A 1 657 ? -27.968 -3.559 34.682 1.00 97.19 657 LEU A N 1
ATOM 5367 C CA . LEU A 1 657 ? -27.133 -4.430 35.508 1.00 97.19 657 LEU A CA 1
ATOM 5368 C C . LEU A 1 657 ? -27.153 -3.988 36.973 1.00 97.19 657 LEU A C 1
ATOM 5370 O O . LEU A 1 657 ? -26.729 -2.878 37.300 1.00 97.19 657 LEU A O 1
ATOM 5374 N N . TYR A 1 658 ? -27.558 -4.897 37.849 1.00 97.00 658 TYR A N 1
ATOM 5375 C CA . TYR A 1 658 ? -27.635 -4.737 39.294 1.00 97.00 658 TYR A CA 1
ATOM 5376 C C . TYR A 1 658 ? -26.571 -5.586 40.002 1.00 97.00 658 TYR A C 1
ATOM 5378 O O . TYR A 1 658 ? -26.211 -6.665 39.523 1.00 97.00 658 TYR A O 1
ATOM 5386 N N . LYS A 1 659 ? -26.089 -5.116 41.157 1.00 96.38 659 LYS A N 1
ATOM 5387 C CA . LYS A 1 659 ? -25.193 -5.863 42.054 1.00 96.38 659 LYS A CA 1
ATOM 5388 C C . LYS A 1 659 ? -25.830 -6.034 43.419 1.00 96.38 659 LYS A C 1
ATOM 5390 O O . LYS A 1 659 ? -26.430 -5.082 43.911 1.00 96.38 659 LYS A O 1
ATOM 5395 N N . LYS A 1 660 ? -25.619 -7.187 44.051 1.00 94.50 660 LYS A N 1
ATOM 5396 C CA . LYS A 1 660 ? -25.962 -7.375 45.464 1.00 94.50 660 LYS A CA 1
ATOM 5397 C C . LYS A 1 660 ? -25.106 -6.465 46.357 1.00 94.50 660 LYS A C 1
ATOM 5399 O O . LYS A 1 660 ? -23.904 -6.317 46.115 1.00 94.50 660 LYS A O 1
ATOM 5404 N N . ASN A 1 661 ? -25.717 -5.858 47.370 1.00 88.50 661 ASN A N 1
ATOM 5405 C CA . ASN A 1 661 ? -25.002 -5.178 48.446 1.00 88.50 661 ASN A CA 1
ATOM 5406 C C . ASN A 1 661 ? -24.222 -6.212 49.273 1.00 88.50 661 ASN A C 1
ATOM 5408 O O . ASN A 1 661 ? -24.741 -7.284 49.585 1.00 88.50 661 ASN A O 1
ATOM 5412 N N . ASN A 1 662 ? -22.948 -5.908 49.538 1.00 70.00 662 ASN A N 1
ATOM 5413 C CA . ASN A 1 662 ? -22.037 -6.792 50.271 1.00 70.00 662 ASN A CA 1
ATOM 5414 C C . ASN A 1 662 ? -22.385 -6.882 51.753 1.00 70.00 662 ASN A C 1
ATOM 5416 O O . ASN A 1 662 ? -22.674 -5.814 52.339 1.00 70.00 662 ASN A O 1
#

=== Feature glossary ===
A reading guide for the features in this record.

Start from the sequence.

  · This is the polypeptide sequence — one letter per residue, N-terminus first. Length ranges from a few dozen residues for small domains to over a thousand for large multi-domain proteins.

Fold it, and you get atomic coordinates and the backbone conformation that goes with them.

  · Structure coordinates are given as an mmCIF _atom_site loop: one row per atom with element, residue name, chain id, sequence number, and x/y/z position in Å. Only the four main-chain atoms per residue are included here; side chains are omitted to keep the record compact.

  · Backbone dihedral angles. Every residue except chain termini has a φ (preceding-C → N → Cα → C) and a ψ (N → Cα → C → next-N). They are reported in degrees following the IUPAC sign convention. Secondary structure is essentially a statement about which (φ, ψ) basin each residue occupies.

  · The SS8 string is DSSP's per-residue secondary-structure call. α-helix (H) means an i→i+4 H-bond ladder; β-strand (E) means the residue participates in a β-sheet; 3₁₀ (G) and π (I) are tighter and wider helices; T/S are turns/bends; '-' is loop.

  · SS3 is a coarse helix/strand/coil call (letters a/b/c) made by the P-SEA algorithm from inter-Cα distances and dihedrals. It is less detailed than DSSP but needs only Cα positions.

Summarize the fold with a handful of shape descriptors and a per-residue structural alphabet.

  · Radius of gyration (Rg) is the root-mean-square distance of Cα atoms from their centroid — a single number for overall size and compactness. A globular domain of N residues has Rg ≈ 2.2·N^0.38 Å; an extended or disordered chain has a much larger Rg. The Cα contact count is the number of residue pairs whose Cα atoms are within 8 Å and are more than four positions apart in sequence — a standard proxy for tertiary packing density. The bounding box is the smallest axis-aligned box enclosing all Cα atoms.

  · The Foldseek 3Di string encodes local tertiary geometry as a 20-letter alphabet — one character per residue — derived from the relative positions of nearby Cα atoms. Unlike the amino-acid sequence, 3Di is a direct function of the 3D structure, so two proteins with the same fold have similar 3Di strings even at low sequence identity.

  · Solvent-accessible surface area (SASA) is the area in Å² traced out by the centre of a 1.4 Å probe sphere (a water molecule) rolled over the protein's van der Waals surface (Shrake–Rupley / Lee–Richards construction). Buried residues have near-zero SASA; fully exposed residues can exceed 200 Å². The total SASA scales roughly with the number of surface residues.

Ask how reliable the model is.

  · pLDDT (predicted Local Distance Difference Test) is AlphaFold's per-residue confidence score, ranging from 0 to 100. Values above 90 indicate high confidence (typically well-packed cores); 70–90 is confident; 50–70 low confidence; below 50 usually means the region is disordered or the prediction is unreliable there. AlphaFold stores pLDDT in the mmCIF B-factor column.

  · B-factor (Debye–Waller factor) reflects atomic displacement in the crystal lattice. It is an experimental observable (units Å²), not a prediction; low values mean the atom is pinned down, high values mean it moves or is heterogeneous across the crystal.

  · Predicted Aligned Error (PAE) is an AlphaFold confidence matrix: entry (i, j) is the expected error in the position of residue j, in ångströms, when the prediction is superimposed on the true structure at residue i. Low PAE within a block of residues means that block is internally rigid and well-predicted; high PAE between two blocks means their relative placement is uncertain even if each block individually is confident.

Place it in context: what it resembles, what it is annotated as, and how it looks.

  · Nearest PDB neighbors are the top structural matches found by Foldseek when searching this structure against the entire Protein Data Bank. Each hit reports a TM-score (0 to 1; >0.5 almost always implies the same fold) and an E-value. These are *structural* homologs — they may share no detectable sequence similarity.

  · Functional annotations link the protein to curated databases. InterPro entries identify conserved domains and families by matching the sequence against member-database signatures (Pfam, PROSITE, CDD, …). Gene Ontology (GO) terms describe molecular function, biological process, and cellular component in a controlled vocabulary. CATH places the structure in a hierarchical fold classification (Class/Architecture/Topology/Homologous-superfamily). The organism is the source species.

  · Three diagnostic plots accompany the record. The Cα contact map visualizes the tertiary structure as a 2D adjacency matrix (8 Å cutoff, sequence-local contacts suppressed). The Ramachandran plot shows the distribution of backbone (φ, ψ) torsions, with points in the α and β basins reflecting secondary structure content. The PAE plot shows AlphaFold's inter-residue confidence as a color matrix.

  · Six rendered views show the 3D structure from the faces of a cube — i.e. along ±x, ±y, ±z. Rendering representation is drawn randomly per protein from cartoon (secondary-structure ribbons), sticks (backbone bonds), or molecular surface; coloring is either N→C rainbow (blue at the N-terminus through red at the C-terminus) or one color per chain.